Protein AF-A0A9D6VY53-F1 (afdb_monomer_lite)

Radius of gyration: 37.81 Å; chains: 1; bounding box: 101×115×80 Å

Structure (mmCIF, N/CA/C/O backbone):
data_AF-A0A9D6VY53-F1
#
_entry.id   AF-A0A9D6VY53-F1
#
loop_
_atom_site.group_PDB
_atom_site.id
_atom_site.type_symbol
_atom_site.label_atom_id
_atom_site.label_alt_id
_atom_site.label_comp_id
_atom_site.label_asym_id
_atom_site.label_entity_id
_atom_site.label_seq_id
_atom_site.pdbx_PDB_ins_code
_atom_site.Cartn_x
_atom_site.Cartn_y
_atom_site.Cartn_z
_atom_site.occupancy
_atom_site.B_iso_or_equiv
_atom_site.auth_seq_id
_atom_site.auth_comp_id
_atom_site.auth_asym_id
_atom_site.auth_atom_id
_atom_site.pdbx_PDB_model_num
ATOM 1 N N . MET A 1 1 ? 48.967 23.534 20.671 1.00 31.84 1 MET A N 1
ATOM 2 C CA . MET A 1 1 ? 48.797 24.707 19.784 1.00 31.84 1 MET A CA 1
ATOM 3 C C . MET A 1 1 ? 48.271 24.217 18.439 1.00 31.84 1 MET A C 1
ATOM 5 O O . MET A 1 1 ? 48.930 23.368 17.872 1.00 31.84 1 MET A O 1
ATOM 9 N N . ARG A 1 2 ? 47.091 24.723 18.026 1.00 30.22 2 ARG A N 1
ATOM 10 C CA . ARG A 1 2 ? 46.492 24.854 16.665 1.00 30.22 2 ARG A CA 1
ATOM 11 C C . ARG A 1 2 ? 46.640 23.682 15.663 1.00 30.22 2 ARG A C 1
ATOM 13 O O . ARG A 1 2 ? 47.744 23.399 15.235 1.00 30.22 2 ARG A O 1
ATOM 20 N N . HIS A 1 3 ? 45.519 23.001 15.354 1.00 30.06 3 HIS A N 1
ATOM 21 C CA . HIS A 1 3 ? 44.768 22.992 14.059 1.00 30.06 3 HIS A CA 1
ATOM 22 C C . HIS A 1 3 ? 45.473 22.255 12.902 1.00 30.06 3 HIS A C 1
ATOM 24 O O . HIS A 1 3 ? 46.664 22.429 12.722 1.00 30.06 3 HIS A O 1
ATOM 30 N N . ALA A 1 4 ? 44.836 21.524 11.986 1.00 34.16 4 ALA A N 1
ATOM 31 C CA . ALA A 1 4 ? 43.479 21.018 11.751 1.00 34.16 4 ALA A CA 1
ATOM 32 C C . ALA A 1 4 ? 43.557 20.222 10.423 1.00 34.16 4 ALA A C 1
ATOM 34 O O . ALA A 1 4 ? 44.365 20.597 9.572 1.00 34.16 4 ALA A O 1
ATOM 35 N N . ARG A 1 5 ? 42.700 19.215 10.198 1.00 34.84 5 ARG A N 1
ATOM 36 C CA . ARG A 1 5 ? 41.872 19.091 8.978 1.00 34.84 5 ARG A CA 1
ATOM 37 C C . ARG A 1 5 ? 40.894 17.918 9.071 1.00 34.84 5 ARG A C 1
ATOM 39 O O . ARG A 1 5 ? 41.157 16.900 9.695 1.00 34.84 5 ARG A O 1
ATOM 46 N N . THR A 1 6 ? 39.743 18.192 8.484 1.00 30.70 6 THR A N 1
ATOM 47 C CA . THR A 1 6 ? 38.406 17.623 8.615 1.00 30.70 6 THR A CA 1
ATOM 48 C C . THR A 1 6 ? 38.078 16.665 7.469 1.00 30.70 6 THR A C 1
ATOM 50 O O . THR A 1 6 ? 38.551 16.855 6.352 1.00 30.70 6 THR A O 1
ATOM 53 N N . VAL A 1 7 ? 37.185 15.712 7.743 1.00 24.62 7 VAL A N 1
ATOM 54 C CA . VAL A 1 7 ? 36.366 14.952 6.778 1.00 24.62 7 VAL A CA 1
ATOM 55 C C . VAL A 1 7 ? 34.900 15.192 7.184 1.00 24.62 7 VAL A C 1
ATOM 57 O O . VAL A 1 7 ? 34.645 15.168 8.390 1.00 24.62 7 VAL A O 1
ATOM 60 N N . PRO A 1 8 ? 33.938 15.462 6.277 1.00 34.94 8 PRO A N 1
ATOM 61 C CA . PRO A 1 8 ? 32.541 15.620 6.666 1.00 34.94 8 PRO A CA 1
ATOM 62 C C . PRO A 1 8 ? 31.772 14.295 6.550 1.00 34.94 8 PRO A C 1
ATOM 64 O O . PRO A 1 8 ? 31.863 13.597 5.544 1.00 34.94 8 PRO A O 1
ATOM 67 N N . PHE A 1 9 ? 30.983 13.995 7.581 1.00 26.25 9 PHE A N 1
ATOM 68 C CA . PHE A 1 9 ? 29.909 13.001 7.584 1.00 26.25 9 PHE A CA 1
ATOM 69 C C . PHE A 1 9 ? 28.631 13.668 8.112 1.00 26.25 9 PHE A C 1
ATOM 71 O O . PHE A 1 9 ? 28.705 14.590 8.929 1.00 26.25 9 PHE A O 1
ATOM 78 N N . LEU A 1 10 ? 27.489 13.214 7.590 1.00 25.70 10 LEU A N 1
ATOM 79 C CA . LEU A 1 10 ? 26.128 13.687 7.851 1.00 25.70 10 LEU A CA 1
ATOM 80 C C . LEU A 1 10 ? 25.800 13.829 9.348 1.00 25.70 10 LEU A C 1
ATOM 82 O O . LEU A 1 10 ? 26.121 12.946 10.140 1.00 25.70 10 LEU A O 1
ATOM 86 N N . ALA A 1 11 ? 25.063 14.886 9.704 1.00 25.50 11 ALA A N 1
ATOM 87 C CA . ALA A 1 11 ? 24.449 15.045 11.019 1.00 25.50 11 ALA A CA 1
ATOM 88 C C . ALA A 1 11 ? 22.922 15.173 10.896 1.00 25.50 11 ALA A C 1
ATOM 90 O O . ALA A 1 11 ? 22.403 16.160 10.377 1.00 25.50 11 ALA A O 1
ATOM 91 N N . VAL A 1 12 ? 22.243 14.147 11.411 1.00 24.80 12 VAL A N 1
ATOM 92 C CA . VAL A 1 12 ? 20.852 14.135 11.878 1.00 24.80 12 VAL A CA 1
ATOM 93 C C . VAL A 1 12 ? 20.783 14.965 13.168 1.00 24.80 12 VAL A C 1
ATOM 95 O O . VAL A 1 12 ? 21.659 14.833 14.024 1.00 24.80 12 VAL A O 1
ATOM 98 N N . LEU A 1 13 ? 19.778 15.834 13.311 1.00 23.58 13 LEU A N 1
ATOM 99 C CA . LEU A 1 13 ? 19.610 16.696 14.486 1.00 23.58 13 LEU A CA 1
ATOM 100 C C . LEU A 1 13 ? 18.560 16.110 15.441 1.00 23.58 13 LEU A C 1
ATOM 102 O O . LEU A 1 13 ? 17.427 15.866 15.038 1.00 23.58 13 LEU A O 1
ATOM 106 N N . ALA A 1 14 ? 18.940 15.937 16.709 1.00 21.58 14 ALA A N 1
ATOM 107 C CA . ALA A 1 14 ? 18.080 15.510 17.808 1.00 21.58 14 ALA A CA 1
ATOM 108 C C . ALA A 1 14 ? 17.931 16.617 18.873 1.00 21.58 14 ALA A C 1
ATOM 110 O O . ALA A 1 14 ? 18.908 17.276 19.218 1.00 21.58 14 ALA A O 1
ATOM 111 N N . LEU A 1 15 ? 16.695 16.728 19.382 1.00 24.61 15 LEU A N 1
ATOM 112 C CA . LEU A 1 15 ? 16.197 17.212 20.685 1.00 24.61 15 LEU A CA 1
ATOM 113 C C . LEU A 1 15 ? 16.687 18.535 21.317 1.00 24.61 15 LEU A C 1
ATOM 115 O O . LEU A 1 15 ? 17.863 18.716 21.612 1.00 24.61 15 LEU A O 1
ATOM 119 N N . ALA A 1 16 ? 15.710 19.310 21.815 1.00 23.95 16 ALA A N 1
ATOM 120 C CA . ALA A 1 16 ? 15.709 19.764 23.213 1.00 23.95 16 ALA A CA 1
ATOM 121 C C . ALA A 1 16 ? 14.286 20.085 23.722 1.00 23.95 16 ALA A C 1
ATOM 123 O O . ALA A 1 16 ? 13.590 20.947 23.191 1.00 23.95 16 ALA A O 1
ATOM 124 N N . VAL A 1 17 ? 13.902 19.384 24.790 1.00 24.03 17 VAL A N 1
ATOM 125 C CA . VAL A 1 17 ? 12.748 19.607 25.675 1.00 24.03 17 VAL A CA 1
ATOM 126 C C . VAL A 1 17 ? 13.092 20.694 26.699 1.00 24.03 17 VAL A C 1
ATOM 128 O O . VAL A 1 17 ? 14.207 20.682 27.216 1.00 24.03 17 VAL A O 1
ATOM 131 N N . LEU A 1 18 ? 12.135 21.557 27.069 1.00 24.22 18 LEU A N 1
ATOM 132 C CA . LEU A 1 18 ? 12.080 22.209 28.389 1.00 24.22 18 LEU A CA 1
ATOM 133 C C . LEU A 1 18 ? 10.647 22.672 28.723 1.00 24.22 18 LEU A C 1
ATOM 135 O O . LEU A 1 18 ? 9.932 23.200 27.877 1.00 24.22 18 LEU A O 1
ATOM 139 N N . ALA A 1 19 ? 10.254 22.420 29.972 1.00 24.56 19 ALA A N 1
ATOM 140 C CA . ALA A 1 19 ? 8.915 22.532 30.550 1.00 24.56 19 ALA A CA 1
ATOM 141 C C . ALA A 1 19 ? 8.627 23.886 31.238 1.00 24.56 19 ALA A C 1
ATOM 143 O O . ALA A 1 19 ? 9.570 24.527 31.697 1.00 24.56 19 ALA A O 1
ATOM 144 N N . ALA A 1 20 ? 7.334 24.242 31.370 1.00 24.81 20 ALA A N 1
ATOM 145 C CA . ALA A 1 20 ? 6.654 24.984 32.470 1.00 24.81 20 ALA A CA 1
ATOM 146 C C . ALA A 1 20 ? 5.332 25.597 31.930 1.00 24.81 20 ALA A C 1
ATOM 148 O O . ALA A 1 20 ? 5.372 26.369 30.982 1.00 24.81 20 ALA A O 1
ATOM 149 N N . SER A 1 21 ? 4.139 25.102 32.287 1.00 24.38 21 SER A N 1
ATOM 150 C CA . SER A 1 21 ? 3.301 25.349 33.488 1.00 24.38 21 SER A CA 1
ATOM 151 C C . SER A 1 21 ? 2.415 26.613 33.421 1.00 24.38 21 SER A C 1
ATOM 153 O O . SER A 1 21 ? 2.969 27.706 33.385 1.00 24.38 21 SER A O 1
ATOM 155 N N . CYS A 1 22 ? 1.091 26.404 33.558 1.00 23.19 22 CYS A N 1
ATOM 156 C CA . CYS A 1 22 ? 0.018 27.294 34.068 1.00 23.19 22 CYS A CA 1
ATOM 157 C C . CYS A 1 22 ? -0.167 28.677 33.372 1.00 23.19 22 CYS A C 1
ATOM 159 O O . CYS A 1 22 ? 0.787 29.344 33.020 1.00 23.19 22 CYS A O 1
ATOM 161 N N . ASP A 1 23 ? -1.348 29.258 33.161 1.00 27.38 23 ASP A N 1
ATOM 162 C CA . ASP A 1 23 ? -2.619 29.198 33.868 1.00 27.38 23 ASP A CA 1
ATOM 163 C C . ASP A 1 23 ? -3.683 29.927 33.004 1.00 27.38 23 ASP A C 1
ATOM 165 O O . ASP A 1 23 ? -3.361 30.761 32.160 1.00 27.38 23 ASP A O 1
ATOM 169 N N . SER A 1 24 ? -4.933 29.568 33.269 1.00 28.47 24 SER A N 1
ATOM 170 C CA . SER A 1 24 ? -6.241 30.177 32.990 1.00 28.47 24 SER A CA 1
ATOM 171 C C . SER A 1 24 ? -6.395 31.535 32.263 1.00 28.47 24 SER A C 1
ATOM 173 O O . SER A 1 24 ? -5.880 32.571 32.668 1.00 28.47 24 SER A O 1
ATOM 175 N N . GLY A 1 25 ? -7.402 31.569 31.373 1.00 27.36 25 GLY A N 1
ATOM 176 C CA . GLY A 1 25 ? -8.587 32.398 31.645 1.00 27.36 25 GLY A CA 1
ATOM 177 C C . GLY A 1 25 ? -9.185 33.224 30.494 1.00 27.36 25 GLY A C 1
ATOM 178 O O . GLY A 1 25 ? -8.551 34.169 30.054 1.00 27.36 25 GLY A O 1
ATOM 179 N N . ARG A 1 26 ? -10.483 32.956 30.210 1.00 32.06 26 ARG A N 1
ATOM 180 C CA . ARG A 1 26 ? -11.586 33.908 29.873 1.00 32.06 26 ARG A CA 1
ATOM 181 C C . ARG A 1 26 ? -11.427 34.782 28.598 1.00 32.06 26 ARG A C 1
ATOM 183 O O . ARG A 1 26 ? -10.350 35.242 28.289 1.00 32.06 26 ARG A O 1
ATOM 190 N N . THR A 1 27 ? -12.438 35.173 27.813 1.00 31.03 27 THR A N 1
ATOM 191 C CA . THR A 1 27 ? -13.915 35.130 27.834 1.00 31.03 27 THR A CA 1
ATOM 192 C C . THR A 1 27 ? -14.422 35.669 26.485 1.00 31.03 27 THR A C 1
ATOM 194 O O . THR A 1 27 ? -13.874 36.654 26.014 1.00 31.03 27 THR A O 1
ATOM 197 N N . LEU A 1 28 ? -15.502 35.062 25.976 1.00 31.73 28 LEU A N 1
ATOM 198 C CA . LEU A 1 28 ? -16.757 35.622 25.427 1.00 31.73 28 LEU A CA 1
ATOM 199 C C . LEU A 1 28 ? -16.810 36.854 24.490 1.00 31.73 28 LEU A C 1
ATOM 201 O O . LEU A 1 28 ? -16.206 37.890 24.740 1.00 31.73 28 LEU A O 1
ATOM 205 N N . ALA A 1 29 ? -17.831 36.741 23.622 1.00 30.30 29 ALA A N 1
ATOM 206 C CA . ALA A 1 29 ? -18.568 37.740 22.832 1.00 30.30 29 ALA A CA 1
ATOM 207 C C . ALA A 1 29 ? -17.922 38.080 21.480 1.00 30.30 29 ALA A C 1
ATOM 209 O O . ALA A 1 29 ? -16.751 38.416 21.419 1.00 30.30 29 ALA A O 1
ATOM 210 N N . GLY A 1 30 ? -18.607 37.990 20.341 1.00 30.31 30 GLY A N 1
ATOM 211 C CA . GLY A 1 30 ? -20.040 38.115 20.063 1.00 30.31 30 GLY A CA 1
ATOM 212 C C . GLY A 1 30 ? -20.190 39.192 18.983 1.00 30.31 30 GLY A C 1
ATOM 213 O O . GLY A 1 30 ? -19.464 40.182 19.036 1.00 30.31 30 GLY A O 1
ATOM 214 N N . GLY A 1 31 ? -21.093 39.016 18.020 1.00 30.52 31 GLY A N 1
ATOM 215 C CA . GLY A 1 31 ? -21.412 40.081 17.068 1.00 30.52 31 GLY A CA 1
ATOM 216 C C . GLY A 1 31 ? -21.891 39.582 15.717 1.00 30.52 31 GLY A C 1
ATOM 217 O O . GLY A 1 31 ? -21.081 39.261 14.855 1.00 30.52 31 GLY A O 1
ATOM 218 N N . ASP A 1 32 ? -23.213 39.556 15.583 1.00 37.25 32 ASP A N 1
ATOM 219 C CA . ASP A 1 32 ? -23.967 39.596 14.335 1.00 37.25 32 ASP A CA 1
ATOM 220 C C . ASP A 1 32 ? -23.469 40.710 13.394 1.00 37.25 32 ASP A C 1
ATOM 222 O O . ASP A 1 32 ? -23.102 41.783 13.867 1.00 37.25 32 ASP A O 1
ATOM 226 N N . ASP A 1 33 ? -23.527 40.490 12.078 1.00 36.06 33 ASP A N 1
ATOM 227 C CA . ASP A 1 33 ? -24.271 41.389 11.186 1.00 36.06 33 ASP A CA 1
ATOM 228 C C . ASP A 1 33 ? -24.401 40.821 9.762 1.00 36.06 33 ASP A C 1
ATOM 230 O O . ASP A 1 33 ? -23.497 40.211 9.193 1.00 36.06 33 ASP A O 1
ATOM 234 N N . ALA A 1 34 ? -25.605 41.018 9.234 1.00 35.44 34 ALA A N 1
ATOM 235 C CA . ALA A 1 34 ? -26.156 40.521 7.981 1.00 35.44 34 ALA A CA 1
ATOM 236 C C . ALA A 1 34 ? -25.661 41.317 6.738 1.00 35.44 34 ALA A C 1
ATOM 238 O O . ALA A 1 34 ? -24.987 42.340 6.883 1.00 35.44 34 ALA A O 1
ATOM 239 N N . PRO A 1 35 ? -25.990 40.872 5.505 1.00 57.47 35 PRO A N 1
ATOM 240 C CA . PRO A 1 35 ? -25.342 41.297 4.263 1.00 57.47 35 PRO A CA 1
ATOM 241 C C . PRO A 1 35 ? -26.088 42.450 3.570 1.00 57.47 35 PRO A C 1
ATOM 243 O O . PRO A 1 35 ? -27.155 42.875 4.025 1.00 57.47 35 PRO A O 1
ATOM 246 N N . PRO A 1 36 ? -25.595 42.887 2.398 1.00 58.34 36 PRO A N 1
ATOM 247 C CA . PRO A 1 36 ? -26.532 43.334 1.377 1.00 58.34 36 PRO A CA 1
ATOM 248 C C . PRO A 1 36 ? -26.294 42.756 -0.026 1.00 58.34 36 PRO A C 1
ATOM 250 O O . PRO A 1 36 ? -25.171 42.547 -0.481 1.00 58.34 36 PRO A O 1
ATOM 253 N N . ASP A 1 37 ? -27.441 42.582 -0.682 1.00 44.16 37 ASP A N 1
ATOM 254 C CA . ASP A 1 37 ? -27.714 42.403 -2.107 1.00 44.16 37 ASP A CA 1
ATOM 255 C C . ASP A 1 37 ? -27.059 43.437 -3.044 1.00 44.16 37 ASP A C 1
ATOM 257 O O . ASP A 1 37 ? -26.786 44.577 -2.662 1.00 44.16 37 ASP A O 1
ATOM 261 N N . GLY A 1 38 ? -26.986 43.068 -4.331 1.00 35.72 38 GLY A N 1
ATOM 262 C CA . GLY A 1 38 ? -26.951 43.999 -5.470 1.00 35.72 38 GLY A CA 1
ATOM 263 C C . GLY A 1 38 ? -26.293 43.382 -6.712 1.00 35.72 38 GLY A C 1
ATOM 264 O O . GLY A 1 38 ? -25.075 43.389 -6.817 1.00 35.72 38 GLY A O 1
ATOM 265 N N . THR A 1 39 ? -27.021 42.624 -7.540 1.00 37.09 39 THR A N 1
ATOM 266 C CA . THR A 1 39 ? -27.713 43.030 -8.793 1.00 37.09 39 THR A CA 1
ATOM 267 C C . THR A 1 39 ? -26.835 43.482 -9.970 1.00 37.09 39 THR A C 1
ATOM 269 O O . THR A 1 39 ? -26.121 44.474 -9.882 1.00 37.09 39 THR A O 1
ATOM 272 N N . ASP A 1 40 ? -27.089 42.804 -11.098 1.00 36.19 40 ASP A N 1
ATOM 273 C CA . ASP A 1 40 ? -27.103 43.266 -12.495 1.00 36.19 40 ASP A CA 1
ATOM 274 C C . ASP A 1 40 ? -25.797 43.681 -13.190 1.00 36.19 40 ASP A C 1
ATOM 276 O O . ASP A 1 40 ? -25.221 44.732 -12.930 1.00 36.19 40 ASP A O 1
ATOM 280 N N . SER A 1 41 ? -25.433 42.964 -14.262 1.00 43.03 41 SER A N 1
ATOM 281 C CA . SER A 1 41 ? -25.799 43.378 -15.634 1.00 43.03 41 SER A CA 1
ATOM 282 C C . SER A 1 41 ? -25.221 42.448 -16.714 1.00 43.03 41 SER A C 1
ATOM 284 O O . SER A 1 41 ? -24.075 42.013 -16.667 1.00 43.03 41 SER A O 1
ATOM 286 N N . ALA A 1 42 ? -26.069 42.152 -17.698 1.00 42.59 42 ALA A N 1
ATOM 287 C CA . ALA A 1 42 ? -25.772 41.442 -18.936 1.00 42.59 42 ALA A CA 1
ATOM 288 C C . ALA A 1 42 ? -25.245 42.391 -20.037 1.00 42.59 42 ALA A C 1
ATOM 290 O O . ALA A 1 42 ? -25.531 43.587 -20.009 1.00 42.59 42 ALA A O 1
ATOM 291 N N . GLY A 1 43 ? -24.564 41.833 -21.044 1.00 36.09 43 GLY A N 1
ATOM 292 C CA . GLY A 1 43 ? -24.241 42.480 -22.329 1.00 36.09 43 GLY A CA 1
ATOM 293 C C . GLY A 1 43 ? -23.220 41.650 -23.121 1.00 36.09 43 GLY A C 1
ATOM 294 O O . GLY A 1 43 ? -22.060 41.603 -22.737 1.00 36.09 43 GLY A O 1
ATOM 295 N N . GLU A 1 44 ? -23.666 40.760 -24.017 1.00 38.53 44 GLU A N 1
ATOM 296 C CA . GLU A 1 44 ? -23.673 40.917 -25.495 1.00 38.53 44 GLU A CA 1
ATOM 297 C C . GLU A 1 44 ? -22.264 40.922 -26.140 1.00 38.53 44 GLU A C 1
ATOM 299 O O . GLU A 1 44 ? -21.455 41.806 -25.904 1.00 38.53 44 GLU A O 1
ATOM 304 N N . ALA A 1 45 ? -21.875 39.824 -26.806 1.00 37.34 45 ALA A N 1
ATOM 305 C CA . ALA A 1 45 ? -21.953 39.590 -28.264 1.00 37.34 45 ALA A CA 1
ATOM 306 C C . ALA A 1 45 ? -20.890 40.361 -29.085 1.00 37.34 45 ALA A C 1
ATOM 308 O O . ALA A 1 45 ? -20.987 41.564 -29.285 1.00 37.34 45 ALA A O 1
ATOM 309 N N . GLY A 1 46 ? -19.881 39.664 -29.619 1.00 35.44 46 GLY A N 1
ATOM 310 C CA . GLY A 1 46 ? -19.795 39.442 -31.071 1.00 35.44 46 GLY A CA 1
ATOM 311 C C . GLY A 1 46 ? -18.378 39.688 -31.637 1.00 35.44 46 GLY A C 1
ATOM 312 O O . GLY A 1 46 ? -17.541 40.199 -30.900 1.00 35.44 46 GLY A O 1
ATOM 313 N N . PRO A 1 47 ? -18.093 39.300 -32.898 1.00 64.00 47 PRO A N 1
ATOM 314 C CA . PRO A 1 47 ? -16.925 38.470 -33.235 1.00 64.00 47 PRO A CA 1
ATOM 315 C C . PRO A 1 47 ? -15.956 39.064 -34.294 1.00 64.00 47 PRO A C 1
ATOM 317 O O . PRO A 1 47 ? -16.110 40.204 -34.720 1.00 64.00 47 PRO A O 1
ATOM 320 N N . ASP A 1 48 ? -15.013 38.210 -34.725 1.00 42.81 48 ASP A N 1
ATOM 321 C CA . ASP A 1 48 ? -14.217 38.211 -35.971 1.00 42.81 48 ASP A CA 1
ATOM 322 C C . ASP A 1 48 ? -12.977 39.121 -36.089 1.00 42.81 48 ASP A C 1
ATOM 324 O O . ASP A 1 48 ? -13.087 40.344 -36.119 1.00 42.81 48 ASP A O 1
ATOM 328 N N . ALA A 1 49 ? -11.804 38.491 -36.286 1.00 36.78 49 ALA A N 1
ATOM 329 C CA . ALA A 1 49 ? -10.796 38.866 -37.297 1.00 36.78 49 ALA A CA 1
ATOM 330 C C . ALA A 1 49 ? -9.574 37.908 -37.292 1.00 36.78 49 ALA A C 1
ATOM 332 O O . ALA A 1 49 ? -8.651 38.061 -36.496 1.00 36.78 49 ALA A O 1
ATOM 333 N N . GLU A 1 50 ? -9.542 36.962 -38.231 1.00 45.88 50 GLU A N 1
ATOM 334 C CA . GLU A 1 50 ? -8.332 36.651 -39.025 1.00 45.88 50 GLU A CA 1
ATOM 335 C C . GLU A 1 50 ? -8.352 37.564 -40.282 1.00 45.88 50 GLU A C 1
ATOM 337 O O . GLU A 1 50 ? -9.404 38.177 -40.511 1.00 45.88 50 GLU A O 1
ATOM 342 N N . PRO A 1 51 ? -7.318 37.672 -41.153 1.00 60.19 51 PRO A N 1
ATOM 343 C CA . PRO A 1 51 ? -6.065 36.901 -41.274 1.00 60.19 51 PRO A CA 1
ATOM 344 C C . PRO A 1 51 ? -4.807 37.785 -41.488 1.00 60.19 51 PRO A C 1
ATOM 346 O O . PRO A 1 51 ? -4.922 39.000 -41.592 1.00 60.19 51 PRO A O 1
ATOM 349 N N . ASP A 1 52 ? -3.611 37.192 -41.613 1.00 45.81 52 ASP A N 1
ATOM 350 C CA . ASP A 1 52 ? -2.698 37.533 -42.723 1.00 45.81 52 ASP A CA 1
ATOM 351 C C . ASP A 1 52 ? -1.465 36.620 -42.820 1.00 45.81 52 ASP A C 1
ATOM 353 O O . ASP A 1 52 ? -0.952 36.081 -41.840 1.00 45.81 52 ASP A O 1
ATOM 357 N N . ALA A 1 53 ? -1.022 36.444 -44.064 1.00 40.06 53 ALA A N 1
ATOM 358 C CA . ALA A 1 53 ? -0.067 35.456 -44.535 1.00 40.06 53 ALA A CA 1
ATOM 359 C C . ALA A 1 53 ? 1.322 36.041 -44.875 1.00 40.06 53 ALA A C 1
ATOM 361 O O . ALA A 1 53 ? 1.415 37.061 -45.553 1.00 40.06 53 ALA A O 1
ATOM 362 N N . GLY A 1 54 ? 2.370 35.275 -44.530 1.00 37.16 54 GLY A N 1
ATOM 363 C CA . GLY A 1 54 ? 3.667 35.133 -45.234 1.00 37.16 54 GLY A CA 1
ATOM 364 C C . GLY A 1 54 ? 4.720 36.256 -45.106 1.00 37.16 54 GLY A C 1
ATOM 365 O O . GLY A 1 54 ? 4.428 37.308 -44.541 1.00 37.16 54 GLY A O 1
ATOM 366 N N . PRO A 1 55 ? 5.930 36.106 -45.703 1.00 56.53 55 PRO A N 1
ATOM 367 C CA . PRO A 1 55 ? 6.589 34.893 -46.223 1.00 56.53 55 PRO A CA 1
ATOM 368 C C . PRO A 1 55 ? 8.085 34.721 -45.808 1.00 56.53 55 PRO A C 1
ATOM 370 O O . PRO A 1 55 ? 8.707 35.619 -45.248 1.00 56.53 55 PRO A O 1
ATOM 373 N N . ASP A 1 56 ? 8.622 33.538 -46.130 1.00 46.56 56 ASP A N 1
ATOM 374 C CA . ASP A 1 56 ? 10.003 33.116 -46.453 1.00 46.56 56 ASP A CA 1
ATOM 375 C C . ASP A 1 56 ? 11.216 34.044 -46.205 1.00 46.56 56 ASP A C 1
ATOM 377 O O . ASP A 1 56 ? 11.331 35.129 -46.780 1.00 46.56 56 ASP A O 1
ATOM 381 N N . ALA A 1 57 ? 12.236 33.493 -45.530 1.00 40.34 57 ALA A N 1
ATOM 382 C CA . ALA A 1 57 ? 13.646 33.797 -45.798 1.00 40.34 57 ALA A CA 1
ATOM 383 C C . ALA A 1 57 ? 14.561 32.617 -45.404 1.00 40.34 57 ALA A C 1
ATOM 385 O O . ALA A 1 57 ? 14.700 32.283 -44.229 1.00 40.34 57 ALA A O 1
ATOM 386 N N . ASP A 1 58 ? 15.191 32.022 -46.417 1.00 43.78 58 ASP A N 1
ATOM 387 C CA . ASP A 1 58 ? 16.291 31.052 -46.334 1.00 43.78 58 ASP A CA 1
ATOM 388 C C . ASP A 1 58 ? 17.647 31.717 -45.963 1.00 43.78 58 ASP A C 1
ATOM 390 O O . ASP A 1 58 ? 17.771 32.947 -46.013 1.00 43.78 58 ASP A O 1
ATOM 394 N N . PRO A 1 59 ? 18.678 30.925 -45.586 1.00 64.69 59 PRO A N 1
ATOM 395 C CA . PRO A 1 59 ? 19.797 31.342 -44.734 1.00 64.69 59 PRO A CA 1
ATOM 396 C C . PRO A 1 59 ? 21.043 31.799 -45.513 1.00 64.69 59 PRO A C 1
ATOM 398 O O . PRO A 1 59 ? 21.134 31.638 -46.733 1.00 64.69 59 PRO A O 1
ATOM 401 N N . PRO A 1 60 ? 22.064 32.313 -44.801 1.00 55.50 60 PRO A N 1
ATOM 402 C CA . PRO A 1 60 ? 23.406 31.783 -45.066 1.00 55.50 60 PRO A CA 1
ATOM 403 C C . PRO A 1 60 ? 24.324 31.724 -43.832 1.00 55.50 60 PRO A C 1
ATOM 405 O O . PRO A 1 60 ? 24.213 32.541 -42.918 1.00 55.50 60 PRO A O 1
ATOM 408 N N . GLY A 1 61 ? 25.336 30.851 -43.886 1.00 40.19 61 GLY A N 1
ATOM 409 C CA . GLY A 1 61 ? 26.618 31.148 -43.242 1.00 40.19 61 GLY A CA 1
ATOM 410 C C . GLY A 1 61 ? 27.416 29.955 -42.730 1.00 40.19 61 GLY A C 1
ATOM 411 O O . GLY A 1 61 ? 27.402 29.686 -41.535 1.00 40.19 61 GLY A O 1
ATOM 412 N N . ASP A 1 62 ? 28.182 29.327 -43.621 1.00 51.88 62 ASP A N 1
ATOM 413 C CA . ASP A 1 62 ? 29.375 28.556 -43.266 1.00 51.88 62 ASP A CA 1
ATOM 414 C C . ASP A 1 62 ? 30.431 29.455 -42.596 1.00 51.88 62 ASP A C 1
ATOM 416 O O . ASP A 1 62 ? 30.687 30.571 -43.059 1.00 51.88 62 ASP A O 1
ATOM 420 N N . ALA A 1 63 ? 31.114 28.938 -41.573 1.00 43.91 63 ALA A N 1
ATOM 421 C CA . ALA A 1 63 ? 32.464 29.369 -41.214 1.00 43.91 63 ALA A CA 1
ATOM 422 C C . ALA A 1 63 ? 33.231 28.221 -40.545 1.00 43.91 63 ALA A C 1
ATOM 424 O O . ALA A 1 63 ? 32.880 27.741 -39.469 1.00 43.91 63 ALA A O 1
ATOM 425 N N . GLU A 1 64 ? 34.287 27.800 -41.232 1.00 49.12 64 GLU A N 1
ATOM 426 C CA . GLU A 1 64 ? 35.281 26.827 -40.807 1.00 49.12 64 GLU A CA 1
ATOM 427 C C . GLU A 1 64 ? 36.271 27.370 -39.753 1.00 49.12 64 GLU A C 1
ATOM 429 O O . GLU A 1 64 ? 36.447 28.576 -39.577 1.00 49.12 64 GLU A O 1
ATOM 434 N N . THR A 1 65 ? 37.050 26.419 -39.223 1.00 40.94 65 THR A N 1
ATOM 435 C CA . THR A 1 65 ? 38.428 26.496 -38.691 1.00 40.94 65 THR A CA 1
ATOM 436 C C . THR A 1 65 ? 38.639 26.714 -37.190 1.00 40.94 65 THR A C 1
ATOM 438 O O . THR A 1 65 ? 38.285 27.734 -36.607 1.00 40.94 65 THR A O 1
ATOM 441 N N . GLY A 1 66 ? 39.326 25.735 -36.590 1.00 40.94 66 GLY A N 1
ATOM 442 C CA . GLY A 1 66 ? 39.849 25.773 -35.227 1.00 40.94 66 GLY A CA 1
ATOM 443 C C . GLY A 1 66 ? 40.511 24.457 -34.806 1.00 40.94 66 GLY A C 1
ATOM 444 O O . GLY A 1 66 ? 40.061 23.828 -33.856 1.00 40.94 66 GLY A O 1
ATOM 445 N N . GLU A 1 67 ? 41.547 24.022 -35.532 1.00 42.59 67 GLU A N 1
ATOM 446 C CA . GLU A 1 67 ? 42.507 23.003 -35.075 1.00 42.59 67 GLU A CA 1
ATOM 447 C C . GLU A 1 67 ? 43.335 23.514 -33.880 1.00 42.59 67 GLU A C 1
ATOM 449 O O . GLU A 1 67 ? 43.798 24.650 -33.917 1.00 42.59 67 GLU A O 1
ATOM 454 N N . THR A 1 68 ? 43.559 22.644 -32.884 1.00 46.38 68 THR A N 1
ATOM 455 C CA . THR A 1 68 ? 44.832 22.327 -32.174 1.00 46.38 68 THR A CA 1
ATOM 456 C C . THR A 1 68 ? 44.486 21.291 -31.088 1.00 46.38 68 THR A C 1
ATOM 458 O O . THR A 1 68 ? 43.589 21.549 -30.294 1.00 46.38 68 THR A O 1
ATOM 461 N N . ALA A 1 69 ? 44.956 20.036 -31.175 1.00 38.91 69 ALA A N 1
ATOM 462 C CA . ALA A 1 69 ? 46.186 19.515 -30.538 1.00 38.91 69 ALA A CA 1
ATOM 463 C C . ALA A 1 69 ? 46.118 19.622 -28.988 1.00 38.91 69 ALA A C 1
ATOM 465 O O . ALA A 1 69 ? 45.846 20.695 -28.475 1.00 38.91 69 ALA A O 1
ATOM 466 N N . GLU A 1 70 ? 46.298 18.591 -28.158 1.00 47.28 70 GLU A N 1
ATOM 467 C CA . GLU A 1 70 ? 47.223 17.458 -28.219 1.00 47.28 70 GLU A CA 1
ATOM 468 C C . GLU A 1 70 ? 46.676 16.223 -27.479 1.00 47.28 70 GLU A C 1
ATOM 470 O O . GLU A 1 70 ? 45.839 16.309 -26.581 1.00 47.28 70 GLU A O 1
ATOM 475 N N . ALA A 1 71 ? 47.194 15.070 -27.893 1.00 39.56 71 ALA A N 1
ATOM 476 C CA . ALA A 1 71 ? 47.044 13.775 -27.261 1.00 39.56 71 ALA A CA 1
ATOM 477 C C . ALA A 1 71 ? 48.114 13.588 -26.179 1.00 39.56 71 ALA A C 1
ATOM 479 O O . ALA A 1 71 ? 49.273 13.882 -26.445 1.00 39.56 71 ALA A O 1
ATOM 480 N N . GLU A 1 72 ? 47.768 12.959 -25.056 1.00 45.12 72 GLU A N 1
ATOM 481 C CA . GLU A 1 72 ? 48.720 12.109 -24.339 1.00 45.12 72 GLU A CA 1
ATOM 482 C C . GLU A 1 72 ? 48.054 10.781 -23.979 1.00 45.12 72 GLU A C 1
ATOM 484 O O . GLU A 1 72 ? 46.982 10.698 -23.383 1.00 45.12 72 GLU A O 1
ATOM 489 N N . THR A 1 73 ? 48.709 9.738 -24.470 1.00 38.59 73 THR A N 1
ATOM 490 C CA . THR A 1 73 ? 48.436 8.322 -24.283 1.00 38.59 73 THR A CA 1
ATOM 491 C C . THR A 1 73 ? 49.498 7.838 -23.314 1.00 38.59 73 THR A C 1
ATOM 493 O O . THR A 1 73 ? 50.672 7.963 -23.641 1.00 38.59 73 THR A O 1
ATOM 496 N N . GLU A 1 74 ? 49.133 7.234 -22.187 1.00 44.72 74 GLU A N 1
ATOM 497 C CA . GLU A 1 74 ? 50.046 6.324 -21.497 1.00 44.72 74 GLU A CA 1
ATOM 498 C C . GLU A 1 74 ? 49.293 5.067 -21.079 1.00 44.72 74 GLU A C 1
ATOM 500 O O . GLU A 1 74 ? 48.320 5.092 -20.325 1.00 44.72 74 GLU A O 1
ATOM 505 N N . ALA A 1 75 ? 49.763 3.957 -21.634 1.00 40.09 75 ALA A N 1
ATOM 506 C CA . ALA A 1 75 ? 49.397 2.612 -21.267 1.00 40.09 75 ALA A CA 1
ATOM 507 C C . ALA A 1 75 ? 50.648 1.893 -20.745 1.00 40.09 75 ALA A C 1
ATOM 509 O O . ALA A 1 75 ? 51.755 2.116 -21.231 1.00 40.09 75 ALA A O 1
ATOM 510 N N . THR A 1 76 ? 50.385 0.941 -19.849 1.00 44.72 76 THR A N 1
ATOM 511 C CA . THR A 1 76 ? 51.192 -0.230 -19.461 1.00 44.72 76 THR A CA 1
ATOM 512 C C . THR A 1 76 ? 52.402 -0.035 -18.542 1.00 44.72 76 THR A C 1
ATOM 514 O O . THR A 1 76 ? 53.388 0.593 -18.904 1.00 44.72 76 THR A O 1
ATOM 517 N N . ALA A 1 77 ? 52.363 -0.726 -17.396 1.00 36.03 77 ALA A N 1
ATOM 518 C CA . ALA A 1 77 ? 53.354 -1.751 -17.055 1.00 36.03 77 ALA A CA 1
ATOM 519 C C . ALA A 1 77 ? 52.846 -2.635 -15.900 1.00 36.03 77 ALA A C 1
ATOM 521 O O . ALA A 1 77 ? 52.432 -2.146 -14.850 1.00 36.03 77 ALA A O 1
ATOM 522 N N . GLU A 1 78 ? 52.882 -3.942 -16.141 1.00 44.38 78 GLU A N 1
ATOM 523 C CA . GLU A 1 78 ? 52.712 -5.040 -15.189 1.00 44.38 78 GLU A CA 1
ATOM 524 C C . GLU A 1 78 ? 53.868 -5.079 -14.174 1.00 44.38 78 GLU A C 1
ATOM 526 O O . GLU A 1 78 ? 54.998 -4.716 -14.503 1.00 44.38 78 GLU A O 1
ATOM 531 N N . ALA A 1 79 ? 53.610 -5.601 -12.972 1.00 35.75 79 ALA A N 1
ATOM 532 C CA . ALA A 1 79 ? 54.626 -6.301 -12.187 1.00 35.75 79 ALA A CA 1
ATOM 533 C C . ALA A 1 79 ? 53.960 -7.267 -11.197 1.00 35.75 79 ALA A C 1
ATOM 535 O O . ALA A 1 79 ? 53.273 -6.863 -10.259 1.00 35.75 79 ALA A O 1
ATOM 536 N N . GLU A 1 80 ? 54.187 -8.548 -11.459 1.00 42.03 80 GLU A N 1
ATOM 537 C CA . GLU A 1 80 ? 53.944 -9.702 -10.603 1.00 42.03 80 GLU A CA 1
ATOM 538 C C . GLU A 1 80 ? 54.717 -9.594 -9.278 1.00 42.03 80 GLU A C 1
ATOM 540 O O . GLU A 1 80 ? 55.844 -9.095 -9.235 1.00 42.03 80 GLU A O 1
ATOM 545 N N . ALA A 1 81 ? 54.144 -10.138 -8.204 1.00 36.94 81 ALA A N 1
ATOM 546 C CA . ALA A 1 81 ? 54.910 -10.624 -7.061 1.00 36.94 81 ALA A CA 1
ATOM 547 C C . ALA A 1 81 ? 54.142 -11.771 -6.395 1.00 36.94 81 ALA A C 1
ATOM 549 O O . ALA A 1 81 ? 53.222 -11.562 -5.603 1.00 36.94 81 ALA A O 1
ATOM 550 N N . GLU A 1 82 ? 54.537 -12.988 -6.758 1.00 42.03 82 GLU A N 1
ATOM 551 C CA . GLU A 1 82 ? 54.288 -14.208 -6.001 1.00 42.03 82 GLU A CA 1
ATOM 552 C C . GLU A 1 82 ? 54.994 -14.138 -4.637 1.00 42.03 82 GLU A C 1
ATOM 554 O O . GLU A 1 82 ? 56.130 -13.670 -4.531 1.00 42.03 82 GLU A O 1
ATOM 559 N N . ALA A 1 83 ? 54.339 -14.652 -3.597 1.00 34.66 83 ALA A N 1
ATOM 560 C CA . ALA A 1 83 ? 54.994 -15.071 -2.364 1.00 34.66 83 ALA A CA 1
ATOM 561 C C . ALA A 1 83 ? 54.300 -16.337 -1.843 1.00 34.66 83 ALA A C 1
ATOM 563 O O . ALA A 1 83 ? 53.244 -16.279 -1.213 1.00 34.66 83 ALA A O 1
ATOM 564 N N . GLU A 1 84 ? 54.904 -17.479 -2.168 1.00 40.84 84 GLU A N 1
ATOM 565 C CA . GLU A 1 84 ? 54.719 -18.759 -1.485 1.00 40.84 84 GLU A CA 1
ATOM 566 C C . GLU A 1 84 ? 55.440 -18.786 -0.117 1.00 40.84 84 GLU A C 1
ATOM 568 O O . GLU A 1 84 ? 56.314 -17.959 0.155 1.00 40.84 84 GLU A O 1
ATOM 573 N N . ALA A 1 85 ? 55.122 -19.837 0.654 1.00 32.66 85 ALA A N 1
ATOM 574 C CA . ALA A 1 85 ? 55.674 -20.301 1.939 1.00 32.66 85 ALA A CA 1
ATOM 575 C C . ALA A 1 85 ? 55.024 -19.674 3.195 1.00 32.66 85 ALA A C 1
ATOM 577 O O . ALA A 1 85 ? 54.869 -18.466 3.299 1.00 32.66 85 ALA A O 1
ATOM 578 N N . ASP A 1 86 ? 54.592 -20.419 4.215 1.00 35.62 86 ASP A N 1
ATOM 579 C CA . ASP A 1 86 ? 55.036 -21.736 4.673 1.00 35.62 86 ASP A CA 1
ATOM 580 C C . ASP A 1 86 ? 53.904 -22.420 5.465 1.00 35.62 86 ASP A C 1
ATOM 582 O O . ASP A 1 86 ? 53.324 -21.827 6.378 1.00 35.62 86 ASP A O 1
ATOM 586 N N . ALA A 1 87 ? 53.607 -23.680 5.140 1.00 36.38 87 ALA A N 1
ATOM 587 C CA . ALA A 1 87 ? 52.771 -24.560 5.949 1.00 36.38 87 ALA A CA 1
ATOM 588 C C . ALA A 1 87 ? 53.683 -25.566 6.656 1.00 36.38 87 ALA A C 1
ATOM 590 O O . ALA A 1 87 ? 54.108 -26.558 6.065 1.00 36.38 87 ALA A O 1
ATOM 591 N N . THR A 1 88 ? 53.980 -25.324 7.933 1.00 43.69 88 THR A N 1
ATOM 592 C CA . THR A 1 88 ? 54.625 -26.321 8.790 1.00 43.69 88 THR A CA 1
ATOM 593 C C . THR A 1 88 ? 53.573 -27.073 9.592 1.00 43.69 88 THR A C 1
ATOM 595 O O . THR A 1 88 ? 52.947 -26.533 10.500 1.00 43.69 88 THR A O 1
ATOM 598 N N . THR A 1 89 ? 53.405 -28.331 9.198 1.00 39.31 89 THR A N 1
ATOM 599 C CA . THR A 1 89 ? 53.125 -29.514 10.018 1.00 39.31 89 THR A CA 1
ATOM 600 C C . THR A 1 89 ? 53.096 -29.307 11.535 1.00 39.31 89 THR A C 1
ATOM 602 O O . THR A 1 89 ? 54.137 -29.046 12.134 1.00 39.31 89 THR A O 1
ATOM 605 N N . ASP A 1 90 ? 51.956 -29.627 12.150 1.00 38.38 90 ASP A N 1
ATOM 606 C CA . ASP A 1 90 ? 51.941 -30.252 13.471 1.00 38.38 90 ASP A CA 1
ATOM 607 C C . ASP A 1 90 ? 50.983 -31.451 13.463 1.00 38.38 90 ASP A C 1
ATOM 609 O O . ASP A 1 90 ? 49.758 -31.344 13.444 1.00 38.38 90 ASP A O 1
ATOM 613 N N . THR A 1 91 ? 51.593 -32.631 13.412 1.00 37.91 91 THR A N 1
ATOM 614 C CA . THR A 1 91 ? 50.989 -33.927 13.706 1.00 37.91 91 THR A CA 1
ATOM 615 C C . THR A 1 91 ? 50.841 -34.072 15.217 1.00 37.91 91 THR A C 1
ATOM 617 O O . THR A 1 91 ? 51.850 -34.148 15.918 1.00 37.91 91 THR A O 1
ATOM 620 N N . GLY A 1 92 ? 49.615 -34.198 15.727 1.00 31.22 92 GLY A N 1
ATOM 621 C CA . GLY A 1 92 ? 49.415 -34.499 17.143 1.00 31.22 92 GLY A CA 1
ATOM 622 C C . GLY A 1 92 ? 47.978 -34.828 17.538 1.00 31.22 92 GLY A C 1
ATOM 623 O O . GLY A 1 92 ? 47.188 -33.930 17.784 1.00 31.22 92 GLY A O 1
ATOM 624 N N . GLY A 1 93 ? 47.693 -36.123 17.712 1.00 30.52 93 GLY A N 1
ATOM 625 C CA . GLY A 1 93 ? 46.773 -36.602 18.751 1.00 30.52 93 GLY A CA 1
ATOM 626 C C . GLY A 1 93 ? 45.306 -36.817 18.371 1.00 30.52 93 GLY A C 1
ATOM 627 O O . GLY A 1 93 ? 44.447 -36.032 18.752 1.00 30.52 93 GLY A O 1
ATOM 628 N N . CYS A 1 94 ? 44.988 -37.964 17.765 1.00 30.17 94 CYS A N 1
ATOM 629 C CA . CYS A 1 94 ? 43.650 -38.550 17.881 1.00 30.17 94 CYS A CA 1
ATOM 630 C C . CYS A 1 94 ? 43.554 -39.313 19.209 1.00 30.17 94 CYS A C 1
ATOM 632 O O . CYS A 1 94 ? 44.150 -40.379 19.368 1.00 30.17 94 CYS A O 1
ATOM 634 N N . GLY A 1 95 ? 42.805 -38.764 20.159 1.00 32.28 95 GLY A N 1
ATOM 635 C CA . GLY A 1 95 ? 42.434 -39.436 21.398 1.00 32.28 95 GLY A CA 1
ATOM 636 C C . GLY A 1 95 ? 41.295 -38.685 22.072 1.00 32.28 95 GLY A C 1
ATOM 637 O O . GLY A 1 95 ? 41.540 -37.696 22.753 1.00 32.28 95 GLY A O 1
ATOM 638 N N . GLY A 1 96 ? 40.059 -39.137 21.865 1.00 31.36 96 GLY A N 1
ATOM 639 C CA . GLY A 1 96 ? 38.890 -38.589 22.550 1.00 31.36 96 GLY A CA 1
ATOM 640 C C . GLY A 1 96 ? 37.576 -39.004 21.899 1.00 31.36 96 GLY A C 1
ATOM 641 O O . GLY A 1 96 ? 37.356 -38.744 20.723 1.00 31.36 96 GLY A O 1
ATOM 642 N N . ASP A 1 97 ? 36.743 -39.667 22.690 1.00 34.44 97 ASP A N 1
ATOM 643 C CA . ASP A 1 97 ? 35.440 -40.253 22.384 1.00 34.44 97 ASP A CA 1
ATOM 644 C C . ASP A 1 97 ? 34.456 -39.331 21.634 1.00 34.44 97 ASP A C 1
ATOM 646 O O . ASP A 1 97 ? 34.223 -38.186 22.027 1.00 34.44 97 ASP A O 1
ATOM 650 N N . CYS A 1 98 ? 33.789 -39.860 20.601 1.00 29.39 98 CYS A N 1
ATOM 651 C CA . CYS A 1 98 ? 32.614 -39.221 20.009 1.00 29.39 98 CYS A CA 1
ATOM 652 C C . CYS A 1 98 ? 31.380 -39.496 20.879 1.00 29.39 98 CYS A C 1
ATOM 654 O O . CYS A 1 98 ? 30.806 -40.586 20.850 1.00 29.39 98 CYS A O 1
ATOM 656 N N . LEU A 1 99 ? 30.958 -38.483 21.636 1.00 33.69 99 LEU A N 1
ATOM 657 C CA . LEU A 1 99 ? 29.614 -38.402 22.202 1.00 33.69 99 LEU A CA 1
ATOM 658 C C . LEU A 1 99 ? 28.579 -38.221 21.081 1.00 33.69 99 LEU A C 1
ATOM 660 O O . LEU A 1 99 ? 28.811 -37.526 20.094 1.00 33.69 99 LEU A O 1
ATOM 664 N N . ALA A 1 100 ? 27.439 -38.885 21.248 1.00 36.25 100 ALA A N 1
ATOM 665 C CA . ALA A 1 100 ? 26.340 -38.910 20.299 1.00 36.25 100 ALA A CA 1
ATOM 666 C C . ALA A 1 100 ? 25.690 -37.529 20.104 1.00 36.25 100 ALA A C 1
ATOM 668 O O . ALA A 1 100 ? 25.393 -36.835 21.073 1.00 36.25 100 ALA A O 1
ATOM 669 N N . GLY A 1 101 ? 25.376 -37.212 18.844 1.00 42.91 101 GLY A N 1
ATOM 670 C CA . GLY A 1 101 ? 24.446 -36.149 18.467 1.00 42.91 101 GLY A CA 1
ATOM 671 C C . GLY A 1 101 ? 25.114 -34.834 18.081 1.00 42.91 101 GLY A C 1
ATOM 672 O O . GLY A 1 101 ? 25.306 -33.983 18.933 1.00 42.91 101 GLY A O 1
ATOM 673 N N . LEU A 1 102 ? 25.421 -34.684 16.787 1.00 31.06 102 LEU A N 1
ATOM 674 C CA . LEU A 1 102 ? 25.431 -33.438 16.002 1.00 31.06 102 LEU A CA 1
ATOM 675 C C . LEU A 1 102 ? 25.865 -33.806 14.570 1.00 31.06 102 LEU A C 1
ATOM 677 O O . LEU A 1 102 ? 27.014 -34.165 14.331 1.00 31.06 102 LEU A O 1
ATOM 681 N N . ARG A 1 103 ? 24.928 -33.781 13.614 1.00 33.47 103 ARG A N 1
ATOM 682 C CA . ARG A 1 103 ? 25.214 -33.942 12.181 1.00 33.47 103 ARG A CA 1
ATOM 683 C C . ARG A 1 103 ? 25.158 -32.575 11.514 1.00 33.47 103 ARG A C 1
ATOM 685 O O . ARG A 1 103 ? 24.074 -32.152 11.142 1.00 33.47 103 ARG A O 1
ATOM 692 N N . THR A 1 104 ? 26.307 -31.943 11.306 1.00 34.47 104 THR A N 1
ATOM 693 C CA . THR A 1 104 ? 26.512 -30.971 10.219 1.00 34.47 104 THR A CA 1
ATOM 694 C C . THR A 1 104 ? 28.008 -30.847 9.943 1.00 34.47 104 THR A C 1
ATOM 696 O O . THR A 1 104 ? 28.751 -30.479 10.848 1.00 34.47 104 THR A O 1
ATOM 699 N N . ALA A 1 105 ? 28.381 -31.110 8.683 1.00 34.28 105 ALA A N 1
ATOM 700 C CA . ALA A 1 105 ? 29.693 -30.983 8.028 1.00 34.28 105 ALA A CA 1
ATOM 701 C C . ALA A 1 105 ? 30.431 -32.312 7.763 1.00 34.28 105 ALA A C 1
ATOM 703 O O . ALA A 1 105 ? 31.240 -32.771 8.563 1.00 34.28 105 ALA A O 1
ATOM 704 N N . CYS A 1 106 ? 30.210 -32.879 6.572 1.00 28.73 106 CYS A N 1
ATOM 705 C CA . CYS A 1 106 ? 31.160 -33.790 5.934 1.00 28.73 106 CYS A CA 1
ATOM 706 C C . CYS A 1 106 ? 31.515 -33.229 4.552 1.00 28.73 106 CYS A C 1
ATOM 708 O O . CYS A 1 106 ? 30.643 -33.036 3.708 1.00 28.73 106 CYS A O 1
ATOM 710 N N . THR A 1 107 ? 32.797 -32.930 4.357 1.00 35.97 107 THR A N 1
ATOM 711 C CA . THR A 1 107 ? 33.420 -32.586 3.075 1.00 35.97 107 THR A CA 1
ATOM 712 C C . THR A 1 107 ? 33.877 -33.856 2.359 1.00 35.97 107 THR A C 1
ATOM 714 O O . THR A 1 107 ? 34.279 -34.816 3.012 1.00 35.97 107 THR A O 1
ATOM 717 N N . CYS A 1 108 ? 33.841 -33.850 1.025 1.00 32.25 108 CYS A N 1
ATOM 718 C CA . CYS A 1 108 ? 34.262 -34.958 0.168 1.00 32.25 108 CYS A CA 1
ATOM 719 C C . CYS A 1 108 ? 35.778 -35.215 0.273 1.00 32.25 108 CYS A C 1
ATOM 721 O O . CYS A 1 108 ? 36.558 -34.607 -0.460 1.00 32.25 108 CYS A O 1
ATOM 723 N N . ASP A 1 109 ? 36.189 -36.114 1.167 1.00 41.25 109 ASP A N 1
ATOM 724 C CA . ASP A 1 109 ? 37.545 -36.669 1.220 1.00 41.25 109 ASP A CA 1
ATOM 725 C C . ASP A 1 109 ? 37.536 -38.108 0.651 1.00 41.25 109 ASP A C 1
ATOM 727 O O . ASP A 1 109 ? 36.766 -38.947 1.124 1.00 41.25 109 ASP A O 1
ATOM 731 N N . PRO A 1 110 ? 38.363 -38.424 -0.365 1.00 41.06 110 PRO A N 1
ATOM 732 C CA . PRO A 1 110 ? 38.448 -39.746 -0.995 1.00 41.06 110 PRO A CA 1
ATOM 733 C C . PRO A 1 110 ? 39.120 -40.845 -0.145 1.00 41.06 110 PRO A C 1
ATOM 735 O O . PRO A 1 110 ? 39.374 -41.933 -0.660 1.00 41.06 110 PRO A O 1
ATOM 738 N N . SER A 1 111 ? 39.415 -40.604 1.135 1.00 44.31 111 SER A N 1
ATOM 739 C CA . SER A 1 111 ? 39.975 -41.606 2.056 1.00 44.31 111 SER A CA 1
ATOM 740 C C . SER A 1 111 ? 38.945 -42.307 2.966 1.00 44.31 111 SER A C 1
ATOM 742 O O . SER A 1 111 ? 39.336 -43.015 3.895 1.00 44.31 111 SER A O 1
ATOM 744 N N . ASP A 1 112 ? 37.641 -42.184 2.678 1.00 43.41 112 ASP A N 1
ATOM 745 C CA . ASP A 1 112 ? 36.564 -42.845 3.432 1.00 43.41 112 ASP A CA 1
ATOM 746 C C . ASP A 1 112 ? 36.605 -44.393 3.298 1.00 43.41 112 ASP A C 1
ATOM 748 O O . ASP A 1 112 ? 36.418 -44.936 2.201 1.00 43.41 112 ASP A O 1
ATOM 752 N N . PRO A 1 113 ? 36.812 -45.141 4.403 1.00 40.81 113 PRO A N 1
ATOM 753 C CA . PRO A 1 113 ? 36.873 -46.603 4.408 1.00 40.81 113 PRO A CA 1
ATOM 754 C C . PRO A 1 113 ? 35.516 -47.304 4.188 1.00 40.81 113 PRO A C 1
ATOM 756 O O . PRO A 1 113 ? 35.470 -48.535 4.230 1.00 40.81 113 PRO A O 1
ATOM 759 N N . CYS A 1 114 ? 34.426 -46.567 3.941 1.00 41.38 114 CYS A N 1
ATOM 760 C CA . CYS A 1 114 ? 33.083 -47.127 3.755 1.00 41.38 114 CYS A CA 1
ATOM 761 C C . CYS A 1 114 ? 32.664 -47.376 2.293 1.00 41.38 114 CYS A C 1
ATOM 763 O O . CYS A 1 114 ? 31.534 -47.795 2.072 1.00 41.38 114 CYS A O 1
ATOM 765 N N . GLY A 1 115 ? 33.553 -47.194 1.308 1.00 36.28 115 GLY A N 1
ATOM 766 C CA . GLY A 1 115 ? 33.409 -47.777 -0.035 1.00 36.28 115 GLY A CA 1
ATOM 767 C C . GLY A 1 115 ? 32.090 -47.477 -0.757 1.00 36.28 115 GLY A C 1
ATOM 768 O O . GLY A 1 115 ? 31.279 -48.377 -0.958 1.00 36.28 115 GLY A O 1
ATOM 769 N N . TRP A 1 116 ? 31.910 -46.238 -1.213 1.00 36.38 116 TRP A N 1
ATOM 770 C CA . TRP A 1 116 ? 30.859 -45.897 -2.175 1.00 36.38 116 TRP A CA 1
ATOM 771 C C . TRP A 1 11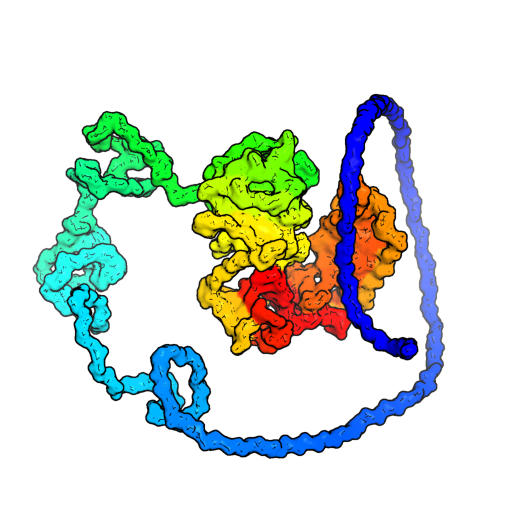6 ? 31.341 -46.162 -3.606 1.00 36.38 116 TRP A C 1
ATOM 773 O O . TRP A 1 116 ? 32.434 -45.739 -3.992 1.00 36.38 116 TRP A O 1
ATOM 783 N N . ALA A 1 117 ? 30.523 -46.851 -4.403 1.00 43.47 117 ALA A N 1
ATOM 784 C CA . ALA A 1 117 ? 30.661 -46.856 -5.855 1.00 43.47 117 ALA A CA 1
ATOM 785 C C . ALA A 1 117 ? 30.154 -45.518 -6.432 1.00 43.47 117 ALA A C 1
ATOM 787 O O . ALA A 1 117 ? 29.364 -44.802 -5.819 1.00 43.47 117 ALA A O 1
ATOM 788 N N . SER A 1 118 ? 30.665 -45.146 -7.605 1.00 41.47 118 SER A N 1
ATOM 789 C CA . SER A 1 118 ? 30.549 -43.815 -8.219 1.00 41.47 118 SER A CA 1
ATOM 790 C C . SER A 1 118 ? 29.175 -43.473 -8.829 1.00 41.47 118 SER A C 1
ATOM 792 O O . SER A 1 118 ? 29.105 -42.614 -9.705 1.00 41.47 118 SER A O 1
ATOM 794 N N . ASP A 1 119 ? 28.096 -44.143 -8.432 1.00 45.59 119 ASP A N 1
ATOM 795 C CA . ASP A 1 119 ? 26.762 -44.037 -9.043 1.00 45.59 119 ASP A CA 1
ATOM 796 C C . ASP A 1 119 ? 25.644 -43.624 -8.072 1.00 45.59 119 ASP A C 1
ATOM 798 O O . ASP A 1 119 ? 24.480 -43.570 -8.461 1.00 45.59 119 ASP A O 1
ATOM 802 N N . THR A 1 120 ? 25.984 -43.196 -6.852 1.00 36.12 120 THR A N 1
ATOM 803 C CA . THR A 1 120 ? 25.070 -42.507 -5.911 1.00 36.12 120 THR A CA 1
ATOM 804 C C . THR A 1 120 ? 23.840 -43.307 -5.446 1.00 36.12 120 THR A C 1
ATOM 806 O O . THR A 1 120 ? 22.901 -42.714 -4.917 1.00 36.12 120 THR A O 1
ATOM 809 N N . ILE A 1 121 ? 23.844 -44.641 -5.550 1.00 37.00 121 ILE A N 1
ATOM 810 C CA . ILE A 1 121 ? 22.798 -45.509 -4.981 1.00 37.00 121 ILE A CA 1
ATOM 811 C C . ILE A 1 121 ? 23.411 -46.417 -3.903 1.00 37.00 121 ILE A C 1
ATOM 813 O O . ILE A 1 121 ? 24.542 -46.876 -4.021 1.00 37.00 121 ILE A O 1
ATOM 817 N N . CYS A 1 122 ? 22.680 -46.607 -2.801 1.00 37.44 122 CYS A N 1
ATOM 818 C CA . CYS A 1 122 ? 23.079 -47.461 -1.685 1.00 37.44 122 CYS A CA 1
ATOM 819 C C . CYS A 1 122 ? 22.584 -48.895 -1.924 1.00 37.44 122 CYS A C 1
ATOM 821 O O . CYS A 1 122 ? 21.376 -49.137 -1.926 1.00 37.44 122 CYS A O 1
ATOM 823 N N . ASP A 1 123 ? 23.511 -49.838 -2.087 1.00 41.47 123 ASP A N 1
ATOM 824 C CA . ASP A 1 123 ? 23.201 -51.256 -2.275 1.00 41.47 123 ASP A CA 1
ATOM 825 C C . ASP A 1 123 ? 23.173 -51.970 -0.914 1.00 41.47 123 ASP A C 1
ATOM 827 O O . ASP A 1 123 ? 24.173 -52.073 -0.200 1.00 41.47 123 ASP A O 1
ATOM 831 N N . GLU A 1 124 ? 22.004 -52.481 -0.537 1.00 48.81 124 GLU A N 1
ATOM 832 C CA . GLU A 1 124 ? 21.760 -53.161 0.734 1.00 48.81 124 GLU A CA 1
ATOM 833 C C . GLU A 1 124 ? 22.585 -54.450 0.915 1.00 48.81 124 GLU A C 1
ATOM 835 O O . GLU A 1 124 ? 22.610 -55.315 0.036 1.00 48.81 124 GLU A O 1
ATOM 840 N N . ARG A 1 125 ? 23.140 -54.645 2.124 1.00 36.91 125 ARG A N 1
ATOM 841 C CA . ARG A 1 125 ? 23.062 -55.877 2.955 1.00 36.91 125 ARG A CA 1
ATOM 842 C C . ARG A 1 125 ? 24.224 -55.945 3.945 1.00 36.91 125 ARG A C 1
ATOM 844 O O . ARG A 1 125 ? 25.297 -56.434 3.599 1.00 36.91 125 ARG A O 1
ATOM 851 N N . ARG A 1 126 ? 23.954 -55.567 5.201 1.00 33.47 126 ARG A N 1
ATOM 852 C CA . ARG A 1 126 ? 24.446 -56.176 6.461 1.00 33.47 126 ARG A CA 1
ATOM 853 C C . ARG A 1 126 ? 24.288 -55.162 7.591 1.00 33.47 126 ARG A C 1
ATOM 855 O O . ARG A 1 126 ? 25.070 -54.231 7.662 1.00 33.47 126 ARG A O 1
ATOM 862 N N . CYS A 1 127 ? 23.304 -55.387 8.455 1.00 30.98 127 CYS A N 1
ATOM 863 C CA . CYS A 1 127 ? 23.364 -55.172 9.905 1.00 30.98 127 CYS A CA 1
ATOM 864 C C . CYS A 1 127 ? 22.006 -55.591 10.475 1.00 30.98 127 CYS A C 1
ATOM 866 O O . CYS A 1 127 ? 21.064 -54.810 10.535 1.00 30.98 127 CYS A O 1
ATOM 868 N N . ALA A 1 128 ? 21.914 -56.879 10.798 1.00 33.16 128 ALA A N 1
ATOM 869 C CA . ALA A 1 128 ? 20.882 -57.417 11.666 1.00 33.16 128 ALA A CA 1
ATOM 870 C C . ALA A 1 128 ? 21.251 -57.130 13.133 1.00 33.16 128 ALA A C 1
ATOM 872 O O . ALA A 1 128 ? 22.434 -57.013 13.455 1.00 33.16 128 ALA A O 1
ATOM 873 N N . ASP A 1 129 ? 20.217 -57.102 13.975 1.00 31.52 129 ASP A N 1
ATOM 874 C CA . ASP A 1 129 ? 20.225 -57.174 15.442 1.00 31.52 129 ASP A CA 1
ATOM 875 C C . ASP A 1 129 ? 20.499 -55.869 16.211 1.00 31.52 129 ASP A C 1
ATOM 877 O O . ASP A 1 129 ? 21.643 -55.528 16.474 1.00 31.52 129 ASP A O 1
ATOM 881 N N . VAL A 1 130 ? 19.426 -55.181 16.633 1.00 29.95 130 VAL A N 1
ATOM 882 C CA . VAL A 1 130 ? 19.052 -54.883 18.040 1.00 29.95 130 VAL A CA 1
ATOM 883 C C . VAL A 1 130 ? 17.651 -54.246 18.016 1.00 29.95 130 VAL A C 1
ATOM 885 O O . VAL A 1 130 ? 17.484 -53.174 17.454 1.00 29.95 130 VAL A O 1
ATOM 888 N N . VAL A 1 131 ? 16.651 -54.920 18.596 1.00 26.66 131 VAL A N 1
ATOM 889 C CA . VAL A 1 131 ? 15.665 -54.422 19.586 1.00 26.66 131 VAL A CA 1
ATOM 890 C C . VAL A 1 131 ? 14.571 -55.491 19.716 1.00 26.66 131 VAL A C 1
ATOM 892 O O . VAL A 1 131 ? 13.759 -55.706 18.821 1.00 26.66 131 VAL A O 1
ATOM 895 N N . THR A 1 132 ? 14.549 -56.147 20.875 1.00 32.31 132 THR A N 1
ATOM 896 C CA . THR A 1 132 ? 13.389 -56.887 21.376 1.00 32.31 132 THR A CA 1
ATOM 897 C C . THR A 1 132 ? 12.650 -55.989 22.366 1.00 32.31 132 THR A C 1
ATOM 899 O O . THR A 1 132 ? 13.295 -55.376 23.215 1.00 32.31 132 THR A O 1
ATOM 902 N N . ALA A 1 133 ? 11.314 -56.040 22.295 1.00 30.31 133 ALA A N 1
ATOM 903 C CA . ALA A 1 133 ? 10.306 -55.616 23.277 1.00 30.31 133 ALA A CA 1
ATOM 904 C C . ALA A 1 133 ? 9.631 -54.246 23.064 1.00 30.31 133 ALA A C 1
ATOM 906 O O . ALA A 1 133 ? 9.905 -53.292 23.781 1.00 30.31 133 ALA A O 1
ATOM 907 N N . TYR A 1 134 ? 8.628 -54.215 22.179 1.00 24.72 134 TYR A N 1
ATOM 908 C CA . TYR A 1 134 ? 7.232 -53.980 22.585 1.00 24.72 134 TYR A CA 1
ATOM 909 C C . TYR A 1 134 ? 6.292 -54.491 21.478 1.00 24.72 134 TYR A C 1
ATOM 911 O O . TYR A 1 134 ? 6.355 -54.025 20.347 1.00 24.72 134 TYR A O 1
ATOM 919 N N . VAL A 1 135 ? 5.471 -55.498 21.792 1.00 32.94 135 VAL A N 1
ATOM 920 C CA . VAL A 1 135 ? 4.418 -56.036 20.919 1.00 32.94 135 VAL A CA 1
ATOM 921 C C . VAL A 1 135 ? 3.085 -55.662 21.553 1.00 32.94 135 VAL A C 1
ATOM 923 O O . VAL A 1 135 ? 2.780 -56.131 22.649 1.00 32.94 135 VAL A O 1
ATOM 926 N N . ALA A 1 136 ? 2.313 -54.837 20.855 1.00 30.33 136 ALA A N 1
ATOM 927 C CA . ALA A 1 136 ? 0.862 -54.805 20.925 1.00 30.33 136 ALA A CA 1
ATOM 928 C C . ALA A 1 136 ? 0.353 -54.579 19.492 1.00 30.33 136 ALA A C 1
ATOM 930 O O . ALA A 1 136 ? 0.770 -53.635 18.829 1.00 30.33 136 ALA A O 1
ATOM 931 N N . ASP A 1 137 ? -0.434 -55.561 19.061 1.00 34.50 137 ASP A N 1
ATOM 932 C CA . ASP A 1 137 ? -1.215 -55.765 17.838 1.00 34.50 137 ASP A CA 1
ATOM 933 C C . ASP A 1 137 ? -1.510 -54.582 16.904 1.00 34.50 137 ASP A C 1
ATOM 935 O O . ASP A 1 137 ? -1.892 -53.500 17.342 1.00 34.50 137 ASP A O 1
ATOM 939 N N . GLY A 1 138 ? -1.476 -54.881 15.598 1.00 28.73 138 GLY A N 1
ATOM 940 C CA . GLY A 1 138 ? -2.114 -54.068 14.558 1.00 28.73 138 GLY A CA 1
ATOM 941 C C . GLY A 1 138 ? -1.349 -53.992 13.237 1.00 28.73 138 GLY A C 1
ATOM 942 O O . GLY A 1 138 ? -1.018 -52.902 12.789 1.00 28.73 138 GLY A O 1
ATOM 943 N N . SER A 1 139 ? -1.017 -55.132 12.628 1.00 37.84 139 SER A N 1
ATOM 944 C CA . SER A 1 139 ? -0.398 -55.202 11.298 1.00 37.84 139 SER A CA 1
ATOM 945 C C . SER A 1 139 ? -1.431 -55.111 10.165 1.00 37.84 139 SER A C 1
ATOM 947 O O . SER A 1 139 ? -2.261 -56.007 10.031 1.00 37.84 139 SER A O 1
ATOM 949 N N . ASP A 1 140 ? -1.291 -54.095 9.321 1.00 38.09 140 ASP A N 1
ATOM 950 C CA . ASP A 1 140 ? -1.874 -53.884 7.983 1.00 38.09 140 ASP A CA 1
ATOM 951 C C . ASP A 1 140 ? -1.008 -52.739 7.407 1.00 38.09 140 ASP A C 1
ATOM 953 O O . ASP A 1 140 ? -0.766 -51.765 8.109 1.00 38.09 140 ASP A O 1
ATOM 957 N N . CYS A 1 141 ? -0.336 -52.767 6.260 1.00 37.88 141 CYS A N 1
ATOM 958 C CA . CYS A 1 141 ? -0.469 -53.456 4.990 1.00 37.88 141 CYS A CA 1
ATOM 959 C C . CYS A 1 141 ? 0.961 -53.683 4.478 1.00 37.88 141 CYS A C 1
ATOM 961 O O . CYS A 1 141 ? 1.739 -52.729 4.458 1.00 37.88 141 CYS A O 1
ATOM 963 N N . ASP A 1 142 ? 1.310 -54.877 3.991 1.00 40.84 142 ASP A N 1
ATOM 964 C CA . ASP A 1 142 ? 2.533 -55.006 3.195 1.00 40.84 142 ASP A CA 1
ATOM 965 C C . ASP A 1 142 ? 2.336 -55.865 1.942 1.00 40.84 142 ASP A C 1
ATOM 967 O O . ASP A 1 142 ? 2.101 -57.070 1.976 1.00 40.84 142 ASP A O 1
ATOM 971 N N . THR A 1 143 ? 2.510 -55.183 0.811 1.00 40.28 143 THR A N 1
ATOM 972 C CA . THR A 1 143 ? 2.839 -55.681 -0.530 1.00 40.28 143 THR A CA 1
ATOM 973 C C . THR A 1 143 ? 1.860 -56.626 -1.255 1.00 40.28 143 THR A C 1
ATOM 975 O O . THR A 1 143 ? 1.878 -57.840 -1.117 1.00 40.28 143 THR A O 1
ATOM 978 N N . ARG A 1 144 ? 1.120 -56.010 -2.190 1.00 45.25 144 ARG A N 1
ATOM 979 C CA . ARG A 1 144 ? 0.876 -56.413 -3.596 1.00 45.25 144 ARG A CA 1
ATOM 980 C C . ARG A 1 144 ? 0.491 -57.883 -3.893 1.00 45.25 144 ARG A C 1
ATOM 982 O O . ARG A 1 144 ? 1.322 -58.784 -3.873 1.00 45.25 144 ARG A O 1
ATOM 989 N N . ASN A 1 145 ? -0.718 -58.016 -4.458 1.00 43.00 145 ASN A N 1
ATOM 990 C CA . ASN A 1 145 ? -1.189 -59.050 -5.402 1.00 43.00 145 ASN A CA 1
ATOM 991 C C . ASN A 1 145 ? -1.729 -60.393 -4.870 1.00 43.00 145 ASN A C 1
ATOM 993 O O . ASN A 1 145 ? -1.387 -61.434 -5.432 1.00 43.00 145 ASN A O 1
ATOM 997 N N . ASN A 1 146 ? -2.671 -60.410 -3.913 1.00 42.81 146 ASN A N 1
ATOM 998 C CA . ASN A 1 146 ? -3.492 -61.625 -3.733 1.00 42.81 146 ASN A CA 1
ATOM 999 C C . ASN A 1 146 ? -4.963 -61.454 -3.291 1.00 42.81 146 ASN A C 1
ATOM 1001 O O . ASN A 1 146 ? -5.513 -62.349 -2.652 1.00 42.81 146 ASN A O 1
ATOM 1005 N N . CYS A 1 147 ? -5.657 -60.381 -3.695 1.00 42.88 147 CYS A N 1
ATOM 1006 C CA . CYS A 1 147 ? -7.085 -60.194 -3.368 1.00 42.88 147 CYS A CA 1
ATOM 1007 C C . CYS A 1 147 ? -7.986 -61.365 -3.825 1.00 42.88 147 CYS A C 1
ATOM 1009 O O . CYS A 1 147 ? -8.953 -61.713 -3.151 1.00 42.88 147 CYS A O 1
ATOM 1011 N N . ALA A 1 148 ? -7.631 -62.051 -4.919 1.00 44.97 148 ALA A N 1
ATOM 1012 C CA . ALA A 1 148 ? -8.387 -63.201 -5.423 1.00 44.97 148 ALA A CA 1
ATOM 1013 C C . ALA A 1 148 ? -8.311 -64.451 -4.516 1.00 44.97 148 ALA A C 1
ATOM 1015 O O . ALA A 1 148 ? -9.185 -65.321 -4.584 1.00 44.97 148 ALA A O 1
ATOM 1016 N N . GLY A 1 149 ? -7.267 -64.569 -3.688 1.00 43.75 149 GLY A N 1
ATOM 1017 C CA . GLY A 1 149 ? -7.102 -65.678 -2.748 1.00 43.75 149 GLY A CA 1
ATOM 1018 C C . GLY A 1 149 ? -7.912 -65.491 -1.468 1.00 43.75 149 GLY A C 1
ATOM 1019 O O . GLY A 1 149 ? -8.531 -66.441 -0.987 1.00 43.75 149 GLY A O 1
ATOM 1020 N N . ASP A 1 150 ? -7.954 -64.263 -0.955 1.00 49.62 150 ASP A N 1
ATOM 1021 C CA . ASP A 1 150 ? -8.478 -64.006 0.385 1.00 49.62 150 ASP A CA 1
ATOM 1022 C C . ASP A 1 150 ? -10.007 -63.845 0.410 1.00 49.62 150 ASP A C 1
ATOM 1024 O O . ASP A 1 150 ? -10.642 -64.398 1.313 1.00 49.62 150 ASP A O 1
ATOM 1028 N N . CYS A 1 151 ? -10.627 -63.284 -0.642 1.00 44.28 151 CYS A N 1
ATOM 1029 C CA . CYS A 1 151 ? -12.092 -63.308 -0.822 1.00 44.28 151 CYS A CA 1
ATOM 1030 C C . CYS A 1 151 ? -12.653 -64.741 -0.919 1.00 44.28 151 CYS A C 1
ATOM 1032 O O . CYS A 1 151 ? -13.729 -65.036 -0.406 1.00 44.28 151 CYS A O 1
ATOM 1034 N N . ARG A 1 152 ? -11.899 -65.685 -1.503 1.00 46.97 152 ARG A N 1
ATOM 1035 C CA . ARG A 1 152 ? -12.307 -67.103 -1.582 1.00 46.97 152 ARG A CA 1
ATOM 1036 C C . ARG A 1 152 ? -12.263 -67.839 -0.243 1.00 46.97 152 ARG A C 1
ATOM 1038 O O . ARG A 1 152 ? -12.801 -68.941 -0.151 1.00 46.97 152 ARG A O 1
ATOM 1045 N N . SER A 1 153 ? -11.602 -67.277 0.769 1.00 48.78 153 SER A N 1
ATOM 1046 C CA . SER A 1 153 ? -11.373 -67.944 2.056 1.00 48.78 153 SER A CA 1
ATOM 1047 C C . SER A 1 153 ? -12.360 -67.551 3.161 1.00 48.78 153 SER A C 1
ATOM 1049 O O . SER A 1 153 ? -12.296 -68.130 4.243 1.00 48.78 153 SER A O 1
ATOM 1051 N N . GLY A 1 154 ? -13.277 -66.606 2.902 1.00 43.69 154 GLY A N 1
ATOM 1052 C CA . GLY A 1 154 ? -14.244 -66.123 3.898 1.00 43.69 154 GLY A CA 1
ATOM 1053 C C . GLY A 1 154 ? -13.598 -65.382 5.076 1.00 43.69 154 GLY A C 1
ATOM 1054 O O . GLY A 1 154 ? -14.142 -65.397 6.173 1.00 43.69 154 GLY A O 1
ATOM 1055 N N . ARG A 1 155 ? -12.406 -64.800 4.871 1.00 45.44 155 ARG A N 1
ATOM 1056 C CA . ARG A 1 155 ? -11.616 -64.124 5.915 1.00 45.44 155 ARG A CA 1
ATOM 1057 C C . ARG A 1 155 ? -11.993 -62.667 6.170 1.00 45.44 155 ARG A C 1
ATOM 1059 O O . ARG A 1 155 ? -11.568 -62.133 7.187 1.00 45.44 155 ARG A O 1
ATOM 1066 N N . PHE A 1 156 ? -12.749 -62.048 5.271 1.00 47.50 156 PHE A N 1
ATOM 1067 C CA . PHE A 1 156 ? -13.285 -60.706 5.452 1.00 47.50 156 PHE A CA 1
ATOM 1068 C C . PHE A 1 156 ? -14.799 -60.830 5.560 1.00 47.50 156 PHE A C 1
ATOM 1070 O O . PHE A 1 156 ? -15.492 -61.061 4.575 1.00 47.50 156 PHE A O 1
ATOM 1077 N N . ASN A 1 157 ? -15.279 -60.799 6.792 1.00 43.44 157 ASN A N 1
ATOM 1078 C CA . ASN A 1 157 ? -16.692 -60.799 7.158 1.00 43.44 157 ASN A CA 1
ATOM 1079 C C . ASN A 1 157 ? -17.116 -59.439 7.742 1.00 43.44 157 ASN A C 1
ATOM 1081 O O . ASN A 1 157 ? -18.194 -59.331 8.308 1.00 43.44 157 ASN A O 1
ATOM 1085 N N . GLU A 1 158 ? -16.254 -58.430 7.593 1.00 43.75 158 GLU A N 1
ATOM 1086 C CA . GLU A 1 158 ? -16.467 -57.029 7.951 1.00 43.75 158 GLU A CA 1
ATOM 1087 C C . GLU A 1 158 ? -15.794 -56.185 6.851 1.00 43.75 158 GLU A C 1
ATOM 1089 O O . GLU A 1 158 ? -14.598 -55.905 6.918 1.00 43.75 158 GLU A O 1
ATOM 1094 N N . CYS A 1 159 ? -16.524 -55.868 5.780 1.00 48.72 159 CYS A N 1
ATOM 1095 C CA . CYS A 1 159 ? -16.089 -54.925 4.741 1.00 48.72 159 CYS A CA 1
ATOM 1096 C C . CYS A 1 159 ? -16.998 -53.692 4.791 1.00 48.72 159 CYS A C 1
ATOM 1098 O O . CYS A 1 159 ? -18.169 -53.806 5.144 1.00 48.72 159 CYS A O 1
ATOM 1100 N N . THR A 1 160 ? -16.452 -52.509 4.502 1.00 52.62 160 THR A N 1
ATOM 1101 C CA . THR A 1 160 ? -17.139 -51.221 4.685 1.00 52.62 160 THR A CA 1
ATOM 1102 C C . THR A 1 160 ? -17.405 -50.548 3.341 1.00 52.62 160 THR A C 1
ATOM 1104 O O . THR A 1 160 ? -16.696 -50.771 2.366 1.00 52.62 160 THR A O 1
ATOM 1107 N N . CYS A 1 161 ? -18.396 -49.655 3.287 1.00 51.81 161 CYS A N 1
ATOM 1108 C CA . CYS A 1 161 ? -18.724 -48.861 2.092 1.00 51.81 161 CYS A CA 1
ATOM 1109 C C . CYS A 1 161 ? -17.684 -47.759 1.765 1.00 51.81 161 CYS A C 1
ATOM 1111 O O . CYS A 1 161 ? -18.022 -46.740 1.159 1.00 51.81 161 CYS A O 1
ATOM 1113 N N . ASP A 1 162 ? -16.424 -47.909 2.193 1.00 56.28 162 ASP A N 1
ATOM 1114 C CA . ASP A 1 162 ? -15.364 -46.940 1.906 1.00 56.28 162 ASP A CA 1
ATOM 1115 C C . ASP A 1 162 ? -14.981 -47.023 0.412 1.00 56.28 162 ASP A C 1
ATOM 1117 O O . ASP A 1 162 ? -14.667 -48.105 -0.083 1.00 56.28 162 ASP A O 1
ATOM 1121 N N . PRO A 1 163 ? -14.932 -45.907 -0.340 1.00 54.78 163 PRO A N 1
ATOM 1122 C CA . PRO A 1 163 ? -14.452 -45.896 -1.727 1.00 54.78 163 PRO A CA 1
ATOM 1123 C C . PRO A 1 163 ? -12.988 -46.358 -1.906 1.00 54.78 163 PRO A C 1
ATOM 1125 O O . PRO A 1 163 ? -12.529 -46.538 -3.040 1.00 54.78 163 PRO A O 1
ATOM 1128 N N . ARG A 1 164 ? -12.239 -46.542 -0.812 1.00 57.94 164 ARG A N 1
ATOM 1129 C CA . ARG A 1 164 ? -10.900 -47.150 -0.765 1.00 57.94 164 ARG A CA 1
ATOM 1130 C C . ARG A 1 164 ? -10.933 -48.660 -0.517 1.00 57.94 164 ARG A C 1
ATOM 1132 O O . ARG A 1 164 ? -9.864 -49.271 -0.556 1.00 57.94 164 ARG A O 1
ATOM 1139 N N . ASP A 1 165 ? -12.107 -49.256 -0.291 1.00 57.72 165 ASP A N 1
ATOM 1140 C CA . ASP A 1 165 ? -12.260 -50.705 -0.172 1.00 57.72 165 ASP A CA 1
ATOM 1141 C C . ASP A 1 165 ? -11.778 -51.363 -1.482 1.00 57.72 165 ASP A C 1
ATOM 1143 O O . ASP A 1 165 ? -12.261 -51.032 -2.577 1.00 57.72 165 ASP A O 1
ATOM 1147 N N . PRO A 1 166 ? -10.798 -52.281 -1.407 1.00 55.47 166 PRO A N 1
ATOM 1148 C CA . PRO A 1 166 ? -10.218 -52.917 -2.583 1.00 55.47 166 PRO A CA 1
ATOM 1149 C C . PRO A 1 166 ? -11.226 -53.742 -3.402 1.00 55.47 166 PRO A C 1
ATOM 1151 O O . PRO A 1 166 ? -10.939 -54.034 -4.564 1.00 55.47 166 PRO A O 1
ATOM 1154 N N . CYS A 1 167 ? -12.390 -54.091 -2.845 1.00 57.09 167 CYS A N 1
ATOM 1155 C CA . CYS A 1 167 ? -13.461 -54.827 -3.518 1.00 57.09 167 CYS A CA 1
ATOM 1156 C C . CYS A 1 167 ? -14.475 -53.924 -4.246 1.00 57.09 167 CYS A C 1
ATOM 1158 O O . CYS A 1 167 ? -15.231 -54.436 -5.070 1.00 57.09 167 CYS A O 1
ATOM 1160 N N . ARG A 1 168 ? -14.468 -52.601 -3.995 1.00 56.88 168 ARG A N 1
ATOM 1161 C CA . ARG A 1 168 ? -15.335 -51.589 -4.642 1.00 56.88 168 ARG A CA 1
ATOM 1162 C C . ARG A 1 168 ? -16.805 -52.019 -4.775 1.00 56.88 168 ARG A C 1
ATOM 1164 O O . ARG A 1 168 ? -17.330 -52.091 -5.888 1.00 56.88 168 ARG A O 1
ATOM 1171 N N . TRP A 1 169 ? -17.448 -52.307 -3.648 1.00 59.97 169 TRP A N 1
ATOM 1172 C CA . TRP A 1 169 ? -18.885 -52.583 -3.590 1.00 59.97 169 TRP A CA 1
ATOM 1173 C C . TRP A 1 169 ? -19.694 -51.348 -3.995 1.00 59.97 169 TRP A C 1
ATOM 1175 O O . TRP A 1 169 ? -19.315 -50.215 -3.681 1.00 59.97 169 TRP A O 1
ATOM 1185 N N . SER A 1 170 ? -20.786 -51.562 -4.723 1.00 55.38 170 SER A N 1
ATOM 1186 C CA . SER A 1 170 ? -21.755 -50.510 -4.997 1.00 55.38 170 SER A CA 1
ATOM 1187 C C . SER A 1 170 ? -22.547 -50.182 -3.722 1.00 55.38 170 SER A C 1
ATOM 1189 O O . SER A 1 170 ? -22.744 -51.061 -2.881 1.00 55.38 170 SER A O 1
ATOM 1191 N N . PRO A 1 171 ? -23.029 -48.933 -3.561 1.00 56.31 171 PRO A N 1
ATOM 1192 C CA . PRO A 1 171 ? -23.866 -48.528 -2.428 1.00 56.31 171 PRO A CA 1
ATOM 1193 C C . PRO A 1 171 ? -25.152 -49.350 -2.236 1.00 56.31 171 PRO A C 1
ATOM 1195 O O . PRO A 1 171 ? -25.823 -49.191 -1.222 1.00 56.31 171 PRO A O 1
ATOM 1198 N N . ASP A 1 172 ? -25.531 -50.185 -3.204 1.00 56.84 172 ASP A N 1
ATOM 1199 C CA . ASP A 1 172 ? -26.670 -51.101 -3.107 1.00 56.84 172 ASP A CA 1
ATOM 1200 C C . ASP A 1 172 ? -26.323 -52.477 -2.502 1.00 56.84 172 ASP A C 1
ATOM 1202 O O . ASP A 1 172 ? -27.186 -53.355 -2.477 1.00 56.84 172 ASP A O 1
ATOM 1206 N N . GLY A 1 173 ? -25.095 -52.667 -2.001 1.00 54.69 173 GLY A N 1
ATOM 1207 C CA . GLY A 1 173 ? -24.639 -53.934 -1.414 1.00 54.69 173 GLY A CA 1
ATOM 1208 C C . GLY A 1 173 ? -24.276 -54.999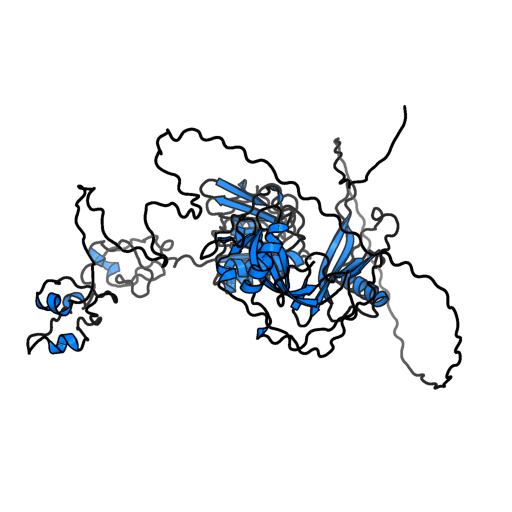 -2.454 1.00 54.69 173 GLY A C 1
ATOM 1209 O O . GLY A 1 173 ? -24.160 -56.184 -2.142 1.00 54.69 173 GLY A O 1
ATOM 1210 N N . VAL A 1 174 ? -24.110 -54.611 -3.724 1.00 56.06 174 VAL A N 1
ATOM 1211 C CA . VAL A 1 174 ? -23.733 -55.526 -4.808 1.00 56.06 174 VAL A CA 1
ATOM 1212 C C . VAL A 1 174 ? -22.284 -55.280 -5.235 1.00 56.06 174 VAL A C 1
ATOM 1214 O O . VAL A 1 174 ? -21.800 -54.153 -5.316 1.00 56.06 174 VAL A O 1
ATOM 1217 N N . CYS A 1 175 ? -21.537 -56.357 -5.487 1.00 59.59 175 CYS A N 1
ATOM 1218 C CA . CYS A 1 175 ? -20.183 -56.254 -6.026 1.00 59.59 175 CYS A CA 1
ATOM 1219 C C . CYS A 1 175 ? -20.234 -56.154 -7.559 1.00 59.59 175 CYS A C 1
ATOM 1221 O O . CYS A 1 175 ? -20.402 -57.160 -8.249 1.00 59.59 175 CYS A O 1
ATOM 1223 N N . ASP A 1 176 ? -20.043 -54.947 -8.091 1.00 60.09 176 ASP A N 1
ATOM 1224 C CA . ASP A 1 176 ? -20.209 -54.635 -9.522 1.00 60.09 176 ASP A CA 1
ATOM 1225 C C . ASP A 1 176 ? -19.008 -55.017 -10.404 1.00 60.09 176 ASP A C 1
ATOM 1227 O O . ASP A 1 176 ? -18.993 -54.762 -11.613 1.00 60.09 176 ASP A O 1
ATOM 1231 N N . GLN A 1 177 ? -17.952 -55.589 -9.821 1.00 62.94 177 GLN A N 1
ATOM 1232 C CA . GLN A 1 177 ? -16.752 -55.939 -10.576 1.00 62.94 177 GLN A CA 1
ATOM 1233 C C . GLN A 1 177 ? -16.963 -57.237 -11.383 1.00 62.94 177 GLN A C 1
ATOM 1235 O O . GLN A 1 177 ? -17.287 -58.280 -10.804 1.00 62.94 177 GLN A O 1
ATOM 1240 N N . PRO A 1 178 ? -16.669 -57.243 -12.700 1.00 59.34 178 PRO A N 1
ATOM 1241 C CA . PRO A 1 178 ? -16.813 -58.426 -13.561 1.00 59.34 178 PRO A CA 1
ATOM 1242 C C . PRO A 1 178 ? -16.007 -59.653 -13.097 1.00 59.34 178 PRO A C 1
ATOM 1244 O O . PRO A 1 178 ? -16.310 -60.796 -13.447 1.00 59.34 178 PRO A O 1
ATOM 1247 N N . GLU A 1 179 ? -14.948 -59.429 -12.317 1.00 60.75 179 GLU A N 1
ATOM 1248 C CA . GLU A 1 179 ? -14.063 -60.468 -11.785 1.00 60.75 179 GLU A CA 1
ATOM 1249 C C . GLU A 1 179 ? -14.714 -61.282 -10.652 1.00 60.75 179 GLU A C 1
ATOM 1251 O O . GLU A 1 179 ? -14.388 -62.462 -10.485 1.00 60.75 179 GLU A O 1
ATOM 1256 N N . CYS A 1 180 ? -15.673 -60.694 -9.926 1.00 54.50 180 CYS A N 1
ATOM 1257 C CA . CYS A 1 180 ? -16.447 -61.364 -8.880 1.00 54.50 180 CYS A CA 1
ATOM 1258 C C . CYS A 1 180 ? -17.567 -62.239 -9.466 1.00 54.50 180 CYS A C 1
ATOM 1260 O O . CYS A 1 180 ? -17.735 -63.383 -9.031 1.00 54.50 180 CYS A O 1
ATOM 1262 N N . GLU A 1 181 ? -18.247 -61.787 -10.529 1.00 51.34 181 GLU A N 1
ATOM 1263 C CA . GLU A 1 181 ? -19.242 -62.595 -11.260 1.00 51.34 181 GLU A CA 1
ATOM 1264 C C . GLU A 1 181 ? -18.636 -63.871 -11.873 1.00 51.34 181 GLU A C 1
ATOM 1266 O O . GLU A 1 181 ? -19.276 -64.924 -11.911 1.00 51.34 181 GLU A O 1
ATOM 1271 N N . ALA A 1 182 ? -17.377 -63.821 -12.319 1.00 52.16 182 ALA A N 1
ATOM 1272 C CA . ALA A 1 182 ? -16.707 -64.971 -12.927 1.00 52.16 182 ALA A CA 1
ATOM 1273 C C . ALA A 1 182 ? -16.289 -66.059 -11.914 1.00 52.16 182 ALA A C 1
ATOM 1275 O O . ALA A 1 182 ? -15.987 -67.191 -12.310 1.00 52.16 182 ALA A O 1
ATOM 1276 N N . ALA A 1 183 ? -16.243 -65.741 -10.615 1.00 53.97 183 ALA A N 1
ATOM 1277 C CA . ALA A 1 183 ? -15.701 -66.622 -9.582 1.00 53.97 183 ALA A CA 1
ATOM 1278 C C . ALA A 1 183 ? -16.755 -67.466 -8.845 1.00 53.97 183 ALA A C 1
ATOM 1280 O O . ALA A 1 183 ? -16.369 -68.435 -8.182 1.00 53.97 183 ALA A O 1
ATOM 1281 N N . VAL A 1 184 ? -18.051 -67.153 -8.974 1.00 49.66 184 VAL A N 1
ATOM 1282 C CA . VAL A 1 184 ? -19.130 -67.822 -8.226 1.00 49.66 184 VAL A CA 1
ATOM 1283 C C . VAL A 1 184 ? -20.069 -68.576 -9.179 1.00 49.66 184 VAL A C 1
ATOM 1285 O O . VAL A 1 184 ? -20.961 -67.988 -9.787 1.00 49.66 184 VAL A O 1
ATOM 1288 N N . PRO A 1 185 ? -19.913 -69.903 -9.339 1.00 43.59 185 PRO A N 1
ATOM 1289 C CA . PRO A 1 185 ? -20.832 -70.693 -10.146 1.00 43.59 185 PRO A CA 1
ATOM 1290 C C . PRO A 1 185 ? -22.168 -70.859 -9.407 1.00 43.59 185 PRO A C 1
ATOM 1292 O O . PRO A 1 185 ? -22.282 -71.693 -8.514 1.00 43.59 185 PRO A O 1
ATOM 1295 N N . ALA A 1 186 ? -23.172 -70.073 -9.807 1.00 47.47 186 ALA A N 1
ATOM 1296 C CA . ALA A 1 186 ? -24.601 -70.259 -9.520 1.00 47.47 186 ALA A CA 1
ATOM 1297 C C . ALA A 1 186 ? -24.935 -70.676 -8.066 1.00 47.47 186 ALA A C 1
ATOM 1299 O O . ALA A 1 186 ? -25.465 -71.760 -7.814 1.00 47.47 186 ALA A O 1
ATOM 1300 N N . GLY A 1 187 ? -24.640 -69.788 -7.118 1.00 49.75 187 GLY A N 1
ATOM 1301 C CA . GLY A 1 187 ? -25.120 -69.805 -5.729 1.00 49.75 187 GLY A CA 1
ATOM 1302 C C . GLY A 1 187 ? -25.570 -68.394 -5.326 1.00 49.75 187 GLY A C 1
ATOM 1303 O O . GLY A 1 187 ? -25.318 -67.475 -6.105 1.00 49.75 187 GLY A O 1
ATOM 1304 N N . PRO A 1 188 ? -26.277 -68.212 -4.189 1.00 40.56 188 PRO A N 1
ATOM 1305 C CA . PRO A 1 188 ? -26.906 -66.936 -3.856 1.00 40.56 188 PRO A CA 1
ATOM 1306 C C . PRO A 1 188 ? -25.852 -65.830 -3.849 1.00 40.56 188 PRO A C 1
ATOM 1308 O O . PRO A 1 188 ? -24.798 -65.981 -3.234 1.00 40.56 188 PRO A O 1
ATOM 1311 N N . ILE A 1 189 ? -26.145 -64.761 -4.590 1.00 49.16 189 ILE A N 1
ATOM 1312 C CA . ILE A 1 189 ? -25.418 -63.495 -4.536 1.00 49.16 189 ILE A CA 1
ATOM 1313 C C . ILE A 1 189 ? -25.328 -63.128 -3.051 1.00 49.16 189 ILE A C 1
ATOM 1315 O O . ILE A 1 189 ? -26.333 -63.238 -2.345 1.00 49.16 189 ILE A O 1
ATOM 1319 N N . PHE A 1 190 ? -24.123 -62.821 -2.565 1.00 49.72 190 PHE A N 1
ATOM 1320 C CA . PHE A 1 190 ? -23.970 -62.259 -1.228 1.00 49.72 190 PHE A CA 1
ATOM 1321 C C . PHE A 1 190 ? -24.742 -60.943 -1.232 1.00 49.72 190 PHE A C 1
ATOM 1323 O O . PHE A 1 190 ? -24.370 -60.014 -1.935 1.00 49.72 190 PHE A O 1
ATOM 1330 N N . ASP A 1 191 ? -25.878 -60.966 -0.551 1.00 48.62 191 ASP A N 1
ATOM 1331 C CA . ASP A 1 191 ? -26.789 -59.852 -0.386 1.00 48.62 191 ASP A CA 1
ATOM 1332 C C . ASP A 1 191 ? -26.576 -59.351 1.041 1.00 48.62 191 ASP A C 1
ATOM 1334 O O . ASP A 1 191 ? -27.185 -59.857 1.990 1.00 48.62 191 ASP A O 1
ATOM 1338 N N . ASP A 1 192 ? -25.617 -58.441 1.197 1.00 49.16 192 ASP A N 1
ATOM 1339 C CA . ASP A 1 192 ? -25.387 -57.708 2.439 1.00 49.16 192 ASP A CA 1
ATOM 1340 C C . ASP A 1 192 ? -26.238 -56.432 2.491 1.00 49.16 192 ASP A C 1
ATOM 1342 O O . ASP A 1 192 ? -25.942 -55.513 3.252 1.00 49.16 192 ASP A O 1
ATOM 1346 N N . THR A 1 193 ? -27.369 -56.385 1.769 1.00 47.84 193 THR A N 1
ATOM 1347 C CA . THR A 1 193 ? -28.336 -55.290 1.927 1.00 47.84 193 THR A CA 1
ATOM 1348 C C . THR A 1 193 ? -28.804 -55.133 3.373 1.00 47.84 193 THR A C 1
ATOM 1350 O O . THR A 1 193 ? -29.357 -54.103 3.700 1.00 47.84 193 THR A O 1
ATOM 1353 N N . ALA A 1 194 ? -28.559 -56.068 4.293 1.00 47.44 194 ALA A N 1
ATOM 1354 C CA . ALA A 1 194 ? -28.763 -55.820 5.724 1.00 47.44 194 ALA A CA 1
ATOM 1355 C C . ALA A 1 194 ? -27.798 -54.771 6.324 1.00 47.44 194 ALA A C 1
ATOM 1357 O O . ALA A 1 194 ? -28.185 -54.072 7.258 1.00 47.44 194 ALA A O 1
ATOM 1358 N N . ASP A 1 195 ? -26.588 -54.636 5.780 1.00 50.25 195 ASP A N 1
ATOM 1359 C CA . ASP A 1 195 ? -25.588 -53.646 6.193 1.00 50.25 195 ASP A CA 1
ATOM 1360 C C . ASP A 1 195 ? -25.704 -52.345 5.371 1.00 50.25 195 ASP A C 1
ATOM 1362 O O . ASP A 1 195 ? -25.312 -51.277 5.843 1.00 50.25 195 ASP A O 1
ATOM 1366 N N . CYS A 1 196 ? -26.307 -52.412 4.173 1.00 44.44 196 CYS A N 1
ATOM 1367 C CA . CYS A 1 196 ? -26.473 -51.265 3.266 1.00 44.44 196 CYS A CA 1
ATOM 1368 C C . CYS A 1 196 ? -27.918 -50.730 3.141 1.00 44.44 196 CYS A C 1
ATOM 1370 O O . CYS A 1 196 ? -28.120 -49.617 2.651 1.00 44.44 196 CYS A O 1
ATOM 1372 N N . ALA A 1 197 ? -28.947 -51.469 3.568 1.00 40.19 197 ALA A N 1
ATOM 1373 C CA . ALA A 1 197 ? -30.348 -51.076 3.418 1.00 40.19 197 ALA A CA 1
ATOM 1374 C C . ALA A 1 197 ? -30.967 -50.585 4.728 1.00 40.19 197 ALA A C 1
ATOM 1376 O O . ALA A 1 197 ? -31.165 -51.309 5.702 1.00 40.19 197 ALA A O 1
ATOM 1377 N N . SER A 1 198 ? -31.426 -49.340 4.637 1.00 41.53 198 SER A N 1
ATOM 1378 C CA . SER A 1 198 ? -32.385 -48.673 5.512 1.00 41.53 198 SER A CA 1
ATOM 1379 C C . SER A 1 198 ? -31.941 -48.452 6.958 1.00 41.53 198 SER A C 1
ATOM 1381 O O . SER A 1 198 ? -32.316 -49.177 7.875 1.00 41.53 198 SER A O 1
ATOM 1383 N N . ALA A 1 199 ? -31.330 -47.287 7.172 1.00 38.97 199 ALA A N 1
ATOM 1384 C CA . ALA A 1 199 ? -31.588 -46.476 8.358 1.00 38.97 199 ALA A CA 1
ATOM 1385 C C . ALA A 1 199 ? -33.068 -46.022 8.376 1.00 38.97 199 ALA A C 1
ATOM 1387 O O . ALA A 1 199 ? -33.385 -44.846 8.228 1.00 38.97 199 ALA A O 1
ATOM 1388 N N . ALA A 1 200 ? -33.998 -46.973 8.495 1.00 35.44 200 ALA A N 1
ATOM 1389 C CA . ALA A 1 200 ? -35.334 -46.682 8.988 1.00 35.44 200 ALA A CA 1
ATOM 1390 C C . ALA A 1 200 ? -35.214 -46.515 10.510 1.00 35.44 200 ALA A C 1
ATOM 1392 O O . ALA A 1 200 ? -34.810 -47.434 11.225 1.00 35.44 200 ALA A O 1
ATOM 1393 N N . CYS A 1 201 ? -35.471 -45.294 10.974 1.00 40.00 201 CYS A N 1
ATOM 1394 C CA . CYS A 1 201 ? -35.284 -44.814 12.341 1.00 40.00 201 CYS A CA 1
ATOM 1395 C C . CYS A 1 201 ? -36.308 -45.383 13.337 1.00 40.00 201 CYS A C 1
ATOM 1397 O O . CYS A 1 201 ? -37.003 -44.636 14.022 1.00 40.00 201 CYS A O 1
ATOM 1399 N N . ASP A 1 202 ? -36.374 -46.700 13.494 1.00 38.75 202 ASP A N 1
ATOM 1400 C CA . ASP A 1 202 ? -37.398 -47.329 14.336 1.00 38.75 202 ASP A CA 1
ATOM 1401 C C . ASP A 1 202 ? -37.002 -47.398 15.833 1.00 38.75 202 ASP A C 1
ATOM 1403 O O . ASP A 1 202 ? -37.620 -48.127 16.610 1.00 38.75 202 ASP A O 1
ATOM 1407 N N . GLY A 1 203 ? -36.000 -46.628 16.286 1.00 42.84 203 GLY A N 1
ATOM 1408 C CA . GLY A 1 203 ? -35.633 -46.610 17.713 1.00 42.84 203 GLY A CA 1
ATOM 1409 C C . GLY A 1 203 ? -34.517 -45.665 18.174 1.00 42.84 203 GLY A C 1
ATOM 1410 O O . GLY A 1 203 ? -34.432 -45.392 19.367 1.00 42.84 203 GLY A O 1
ATOM 1411 N N . ALA A 1 204 ? -33.689 -45.116 17.278 1.00 45.97 204 ALA A N 1
ATOM 1412 C CA . ALA A 1 204 ? -32.481 -44.378 17.679 1.00 45.97 204 ALA A CA 1
ATOM 1413 C C . ALA A 1 204 ? -32.739 -42.995 18.321 1.00 45.97 204 ALA A C 1
ATOM 1415 O O . ALA A 1 204 ? -31.984 -42.594 19.204 1.00 45.97 204 ALA A O 1
ATOM 1416 N N . CYS A 1 205 ? -33.822 -42.286 17.968 1.00 44.41 205 CYS A N 1
ATOM 1417 C CA . CYS A 1 205 ? -34.166 -41.014 18.632 1.00 44.41 205 CYS A CA 1
ATOM 1418 C C . CYS A 1 205 ? -34.791 -41.226 20.036 1.00 44.41 205 CYS A C 1
ATOM 1420 O O . CYS A 1 205 ? -34.912 -40.274 20.801 1.00 44.41 205 CYS A O 1
ATOM 1422 N N . LEU A 1 206 ? -35.172 -42.460 20.413 1.00 45.88 206 LEU A N 1
ATOM 1423 C CA . LEU A 1 206 ? -35.810 -42.763 21.707 1.00 45.88 206 LEU A CA 1
ATOM 1424 C C . LEU A 1 206 ? -34.816 -43.088 22.839 1.00 45.88 206 LEU A C 1
ATOM 1426 O O . LEU A 1 206 ? -35.209 -43.046 24.005 1.00 45.88 206 LEU A O 1
ATOM 1430 N N . GLU A 1 207 ? -33.552 -43.401 22.532 1.00 47.75 207 GLU A N 1
ATOM 1431 C CA . GLU A 1 207 ? -32.567 -43.871 23.527 1.00 47.75 207 GLU A CA 1
ATOM 1432 C C . GLU A 1 207 ? -31.473 -42.848 23.891 1.00 47.75 207 GLU A C 1
ATOM 1434 O O . GLU A 1 207 ? -30.620 -43.139 24.728 1.00 47.75 207 GLU A O 1
ATOM 1439 N N . GLY A 1 208 ? -31.508 -41.630 23.336 1.00 44.53 208 GLY A N 1
ATOM 1440 C CA . GLY A 1 208 ? -30.542 -40.571 23.674 1.00 44.53 208 GLY A CA 1
ATOM 1441 C C . GLY A 1 208 ? -29.127 -40.803 23.126 1.00 44.53 20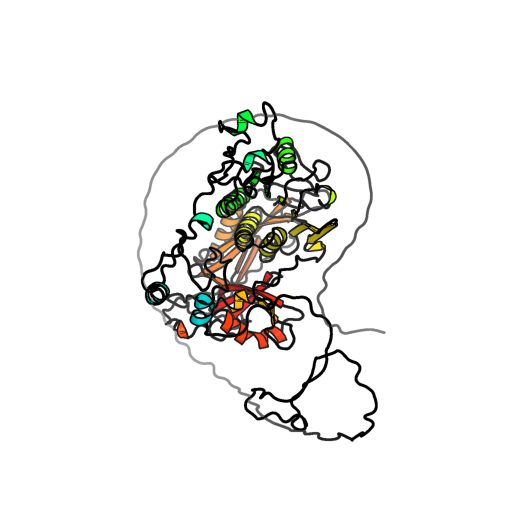8 GLY A C 1
ATOM 1442 O O . GLY A 1 208 ? -28.168 -40.256 23.658 1.00 44.53 208 GLY A O 1
ATOM 1443 N N . THR A 1 209 ? -28.985 -41.624 22.083 1.00 46.22 209 THR A N 1
ATOM 1444 C CA . THR A 1 209 ? -27.705 -41.956 21.428 1.00 46.22 209 THR A CA 1
ATOM 1445 C C . THR A 1 209 ? -27.240 -40.942 20.378 1.00 46.22 209 THR A C 1
ATOM 1447 O O . THR A 1 209 ? -26.125 -41.067 19.880 1.00 46.22 209 THR A O 1
ATOM 1450 N N . HIS A 1 210 ? -28.066 -39.946 20.053 1.00 44.91 210 HIS A N 1
ATOM 1451 C CA . HIS A 1 210 ? -27.678 -38.778 19.265 1.00 44.91 210 HIS A CA 1
ATOM 1452 C C . HIS A 1 210 ? -27.792 -37.543 20.163 1.00 44.91 210 HIS A C 1
ATOM 1454 O O . HIS A 1 210 ? -28.863 -36.963 20.306 1.00 44.91 210 HIS A O 1
ATOM 1460 N N . ASP A 1 211 ? -26.694 -37.203 20.830 1.00 44.41 211 ASP A N 1
ATOM 1461 C CA . ASP A 1 211 ? -26.509 -36.013 21.669 1.00 44.41 211 ASP A CA 1
ATOM 1462 C C . ASP A 1 211 ? -25.824 -34.857 20.913 1.00 44.41 211 ASP A C 1
ATOM 1464 O O . ASP A 1 211 ? -25.528 -33.819 21.498 1.00 44.41 211 ASP A O 1
ATOM 1468 N N . ALA A 1 212 ? -25.602 -35.022 19.604 1.00 42.12 212 ALA A N 1
ATOM 1469 C CA . ALA A 1 212 ? -25.072 -34.001 18.709 1.00 42.12 212 ALA A CA 1
ATOM 1470 C C . ALA A 1 212 ? -25.961 -33.879 17.461 1.00 42.12 212 ALA A C 1
ATOM 1472 O O . ALA A 1 212 ? -26.049 -34.813 16.661 1.00 42.12 212 ALA A O 1
ATOM 1473 N N . CYS A 1 213 ? -26.611 -32.725 17.308 1.00 48.69 213 CYS A N 1
ATOM 1474 C CA . CYS A 1 213 ? -27.395 -32.374 16.126 1.00 48.69 213 CYS A CA 1
ATOM 1475 C C . CYS A 1 213 ? -26.474 -32.093 14.929 1.00 48.69 213 CYS A C 1
ATOM 1477 O O . CYS A 1 213 ? -25.391 -31.522 15.082 1.00 48.69 213 CYS A O 1
ATOM 1479 N N . THR A 1 214 ? -26.918 -32.436 13.719 1.00 46.28 214 THR A N 1
ATOM 1480 C CA . THR A 1 214 ? -26.318 -31.927 12.481 1.00 46.28 214 THR A CA 1
ATOM 1481 C C . THR A 1 214 ? -27.385 -31.136 11.735 1.00 46.28 214 THR A C 1
ATOM 1483 O O . THR A 1 214 ? -28.390 -31.687 11.313 1.00 46.28 214 THR A O 1
ATOM 1486 N N . CYS A 1 215 ? -27.182 -29.831 11.540 1.00 48.03 215 CYS A N 1
ATOM 1487 C CA . CYS A 1 215 ? -28.150 -28.937 10.877 1.00 48.03 215 CYS A CA 1
ATOM 1488 C C . CYS A 1 215 ? -28.289 -29.181 9.356 1.00 48.03 215 CYS A C 1
ATOM 1490 O O . CYS A 1 215 ? -28.601 -28.265 8.594 1.00 48.03 215 CYS A O 1
ATOM 1492 N N . ALA A 1 216 ? -27.982 -30.387 8.883 1.00 52.19 216 ALA A N 1
ATOM 1493 C CA . ALA A 1 216 ? -28.160 -30.775 7.497 1.00 52.19 216 ALA A CA 1
ATOM 1494 C C . ALA A 1 216 ? -29.641 -31.086 7.239 1.00 52.19 216 ALA A C 1
ATOM 1496 O O . ALA A 1 216 ? -30.338 -31.583 8.117 1.00 52.19 216 ALA A O 1
ATOM 1497 N N . GLY A 1 217 ? -30.108 -30.878 6.003 1.00 48.78 217 GLY A N 1
ATOM 1498 C CA . GLY A 1 217 ? -31.466 -31.263 5.578 1.00 48.78 217 GLY A CA 1
ATOM 1499 C C . GLY A 1 217 ? -31.773 -32.767 5.683 1.00 48.78 217 GLY A C 1
ATOM 1500 O O . GLY A 1 217 ? -32.896 -33.174 5.398 1.00 48.78 217 GLY A O 1
ATOM 1501 N N . ASP A 1 218 ? -30.788 -33.555 6.116 1.00 54.56 218 ASP A N 1
ATOM 1502 C CA . ASP A 1 218 ? -30.825 -35.002 6.275 1.00 54.56 218 ASP A CA 1
ATOM 1503 C C . ASP A 1 218 ? -30.782 -35.419 7.766 1.00 54.56 218 ASP A C 1
ATOM 1505 O O . ASP A 1 218 ? -30.455 -36.569 8.060 1.00 54.56 218 ASP A O 1
ATOM 1509 N N . ASP A 1 219 ? -31.071 -34.507 8.714 1.00 52.59 219 ASP A N 1
ATOM 1510 C CA . ASP A 1 219 ? -31.153 -34.840 10.146 1.00 52.59 219 ASP A CA 1
ATOM 1511 C C . ASP A 1 219 ? -32.214 -35.940 10.377 1.00 52.59 219 ASP A C 1
ATOM 1513 O O . ASP A 1 219 ? -33.410 -35.722 10.136 1.00 52.59 219 ASP A O 1
ATOM 1517 N N . PRO A 1 220 ? -31.809 -37.129 10.862 1.00 52.03 220 PRO A N 1
ATOM 1518 C CA . PRO A 1 220 ? -32.698 -38.276 11.001 1.00 52.03 220 PRO A CA 1
ATOM 1519 C C . PRO A 1 220 ? -33.779 -38.105 12.080 1.00 52.03 220 PRO A C 1
ATOM 1521 O O . PRO A 1 220 ? -34.748 -38.867 12.074 1.00 52.03 220 PRO A O 1
ATOM 1524 N N . CYS A 1 221 ? -33.651 -37.137 12.994 1.00 57.06 221 CYS A N 1
ATOM 1525 C CA . CYS A 1 221 ? -34.660 -36.847 14.015 1.00 57.06 221 CYS A CA 1
ATOM 1526 C C . CYS A 1 221 ? -35.608 -35.688 13.631 1.00 57.06 221 CYS A C 1
ATOM 1528 O O . CYS A 1 221 ? -36.548 -35.413 14.378 1.00 57.06 221 CYS A O 1
ATOM 1530 N N . GLY A 1 222 ? -35.436 -35.070 12.453 1.00 52.19 222 GLY A N 1
ATOM 1531 C CA . GLY A 1 222 ? -36.417 -34.148 11.867 1.00 52.19 222 GLY A CA 1
ATOM 1532 C C . GLY A 1 222 ? -36.567 -32.813 12.599 1.00 52.19 222 GLY A C 1
ATOM 1533 O O . GLY A 1 222 ? -37.687 -32.329 12.736 1.00 52.19 222 GLY A O 1
ATOM 1534 N N . TRP A 1 223 ? -35.463 -32.247 13.088 1.00 57.16 223 TRP A N 1
ATOM 1535 C CA . TRP A 1 223 ? -35.433 -30.929 13.724 1.00 57.16 223 TRP A CA 1
ATOM 1536 C C . TRP A 1 223 ? -35.335 -29.813 12.678 1.00 57.16 223 TRP A C 1
ATOM 1538 O O . TRP A 1 223 ? -34.463 -29.852 11.805 1.00 57.16 223 TRP A O 1
ATOM 1548 N N . ALA A 1 224 ? -36.190 -28.795 12.765 1.00 53.59 224 ALA A N 1
ATOM 1549 C CA . ALA A 1 224 ? -36.049 -27.599 11.947 1.00 53.59 224 ALA A CA 1
ATOM 1550 C C . ALA A 1 224 ? -34.885 -26.715 12.408 1.00 53.59 224 ALA A C 1
ATOM 1552 O O . ALA A 1 224 ? -34.558 -26.592 13.589 1.00 53.59 224 ALA A O 1
ATOM 1553 N N . ALA A 1 225 ? -34.295 -26.014 11.436 1.00 50.94 225 ALA A N 1
ATOM 1554 C CA . ALA A 1 225 ? -33.203 -25.061 11.637 1.00 50.94 225 ALA A CA 1
ATOM 1555 C C . ALA A 1 225 ? -33.581 -23.831 12.492 1.00 50.94 225 ALA A C 1
ATOM 1557 O O . ALA A 1 225 ? -32.734 -22.980 12.753 1.00 50.94 225 ALA A O 1
ATOM 1558 N N . ASP A 1 226 ? -34.842 -23.701 12.905 1.00 52.38 226 ASP A N 1
ATOM 1559 C CA . ASP A 1 226 ? -35.328 -22.649 13.800 1.00 52.38 226 ASP A CA 1
ATOM 1560 C C . ASP A 1 226 ? -35.264 -23.044 15.289 1.00 52.38 226 ASP A C 1
ATOM 1562 O O . ASP A 1 226 ? -35.699 -22.273 16.147 1.00 52.38 226 ASP A O 1
ATOM 1566 N N . GLY A 1 227 ? -34.710 -24.222 15.600 1.00 49.38 227 GLY A N 1
ATOM 1567 C CA . GLY A 1 227 ? -34.615 -24.744 16.962 1.00 49.38 227 GLY A CA 1
ATOM 1568 C C . GLY A 1 227 ? -35.939 -25.300 17.489 1.00 49.38 227 GLY A C 1
ATOM 1569 O O . GLY A 1 227 ? -36.059 -25.555 18.690 1.00 49.38 227 GLY A O 1
ATOM 1570 N N . PHE A 1 228 ? -36.944 -25.483 16.626 1.00 48.06 228 PHE A N 1
ATOM 1571 C CA . PHE A 1 228 ? -38.191 -26.142 16.985 1.00 48.06 228 PHE A CA 1
ATOM 1572 C C . PHE A 1 228 ? -38.224 -27.585 16.494 1.00 48.06 228 PHE A C 1
ATOM 1574 O O . PHE A 1 228 ? -37.717 -27.944 15.436 1.00 48.06 228 PHE A O 1
ATOM 1581 N N . CYS A 1 229 ? -38.868 -28.426 17.298 1.00 52.59 229 CYS A N 1
ATOM 1582 C CA . CYS A 1 229 ? -39.234 -29.762 16.878 1.00 52.59 229 CYS A CA 1
ATOM 1583 C C . CYS A 1 229 ? -40.569 -29.705 16.137 1.00 52.59 229 CYS A C 1
ATOM 1585 O O . CYS A 1 229 ? -41.611 -29.474 16.753 1.00 52.59 229 CYS A O 1
ATOM 1587 N N . ASP A 1 230 ? -40.545 -29.887 14.827 1.00 54.94 230 ASP A N 1
ATOM 1588 C CA . ASP A 1 230 ? -41.695 -29.745 13.933 1.00 54.94 230 ASP A CA 1
ATOM 1589 C C . ASP A 1 230 ? -42.192 -31.087 13.358 1.00 54.94 230 ASP A C 1
ATOM 1591 O O . ASP A 1 230 ? -43.174 -31.125 12.613 1.00 54.94 230 ASP A O 1
ATOM 1595 N N . GLY A 1 231 ? -41.586 -32.208 13.771 1.00 53.91 231 GLY A N 1
ATOM 1596 C CA . GLY A 1 231 ? -42.024 -33.568 13.448 1.00 53.91 231 GLY A CA 1
ATOM 1597 C C . GLY A 1 231 ? -42.910 -34.239 14.515 1.00 53.91 231 GLY A C 1
ATOM 1598 O O . GLY A 1 231 ? -42.539 -34.336 15.687 1.00 53.91 231 GLY A O 1
ATOM 1599 N N . ASP A 1 232 ? -44.031 -34.832 14.072 1.00 54.38 232 ASP A N 1
ATOM 1600 C CA . ASP A 1 232 ? -44.964 -35.669 14.864 1.00 54.38 232 ASP A CA 1
ATOM 1601 C C . ASP A 1 232 ? -44.304 -36.727 15.797 1.00 54.38 232 ASP A C 1
ATOM 1603 O O . ASP A 1 232 ? -44.851 -36.989 16.874 1.00 54.38 232 ASP A O 1
ATOM 1607 N N . PRO A 1 233 ? -43.164 -37.375 15.459 1.00 54.22 233 PRO A N 1
ATOM 1608 C CA . PRO A 1 233 ? -42.565 -38.390 16.334 1.00 54.22 233 PRO A CA 1
ATOM 1609 C C . PRO A 1 233 ? -42.015 -37.825 17.653 1.00 54.22 233 PRO A C 1
ATOM 1611 O O . PRO A 1 233 ? -42.097 -38.489 18.690 1.00 54.22 233 PRO A O 1
ATOM 1614 N N . CYS A 1 234 ? -41.495 -36.599 17.643 1.00 48.84 234 CYS A N 1
ATOM 1615 C CA . CYS A 1 234 ? -40.730 -36.039 18.757 1.00 48.84 234 CYS A CA 1
ATOM 1616 C C . CYS A 1 234 ? -41.598 -35.316 19.799 1.00 48.84 234 CYS A C 1
ATOM 1618 O O . CYS A 1 234 ? -41.283 -35.350 20.992 1.00 48.84 234 CYS A O 1
ATOM 1620 N N . GLU A 1 235 ? -42.752 -34.769 19.395 1.00 47.84 235 GLU A N 1
ATOM 1621 C CA . GLU A 1 235 ? -43.734 -34.153 20.308 1.00 47.84 235 GLU A CA 1
ATOM 1622 C C . GLU A 1 235 ? -44.243 -35.157 21.368 1.00 47.84 235 GLU A C 1
ATOM 1624 O O . GLU A 1 235 ? -44.630 -34.787 22.480 1.00 47.84 235 GLU A O 1
ATOM 1629 N N . SER A 1 236 ? -44.178 -36.458 21.056 1.00 52.94 236 SER A N 1
ATOM 1630 C CA . SER A 1 236 ? -44.583 -37.541 21.955 1.00 52.94 236 SER A CA 1
ATOM 1631 C C . SER A 1 236 ? -43.561 -37.889 23.049 1.00 52.94 236 SER A C 1
ATOM 1633 O O . SER A 1 236 ? -43.938 -38.499 24.054 1.00 52.94 236 SER A O 1
ATOM 1635 N N . VAL A 1 237 ? -42.290 -37.496 22.886 1.00 54.44 237 VAL A N 1
ATOM 1636 C CA . VAL A 1 237 ? -41.175 -37.934 23.747 1.00 54.44 237 VAL A CA 1
ATOM 1637 C C . VAL A 1 237 ? -40.841 -36.898 24.826 1.00 54.44 237 VAL A C 1
ATOM 1639 O O . VAL A 1 237 ? -40.561 -37.277 25.965 1.00 54.44 237 VAL A O 1
ATOM 1642 N N . LEU A 1 238 ? -40.937 -35.597 24.524 1.00 49.94 238 LEU A N 1
ATOM 1643 C CA . LEU A 1 238 ? -40.651 -34.512 25.477 1.00 49.94 238 LEU A CA 1
ATOM 1644 C C . LEU A 1 238 ? -41.685 -33.372 25.376 1.00 49.94 238 LEU A C 1
ATOM 1646 O O . LEU A 1 238 ? -41.406 -32.325 24.791 1.00 49.94 238 LEU A O 1
ATOM 1650 N N . PRO A 1 239 ? -42.880 -33.518 25.980 1.00 47.22 239 PRO A N 1
ATOM 1651 C CA . PRO A 1 239 ? -43.908 -32.484 25.927 1.00 47.22 239 PRO A CA 1
ATOM 1652 C C . PRO A 1 239 ? -43.463 -31.244 26.719 1.00 47.22 239 PRO A C 1
ATOM 1654 O O . PRO A 1 239 ? -43.496 -31.237 27.952 1.00 47.22 239 PRO A O 1
ATOM 1657 N N . GLY A 1 240 ? -43.059 -30.184 26.015 1.00 48.03 240 GLY A N 1
ATOM 1658 C CA . GLY A 1 240 ? -42.768 -28.871 26.602 1.00 48.03 240 GLY A CA 1
ATOM 1659 C C . GLY A 1 240 ? -41.330 -28.633 27.075 1.00 48.03 240 GLY A C 1
ATOM 1660 O O . GLY A 1 240 ? -41.117 -27.714 27.868 1.00 48.03 240 GLY A O 1
ATOM 1661 N N . ALA A 1 241 ? -40.349 -29.417 26.619 1.00 43.66 241 ALA A N 1
ATOM 1662 C CA . ALA A 1 241 ? -38.939 -29.059 26.778 1.00 43.66 241 ALA A CA 1
ATOM 1663 C C . ALA A 1 241 ? -38.507 -28.150 25.615 1.00 43.66 241 ALA A C 1
ATOM 1665 O O . ALA A 1 241 ? -38.540 -28.564 24.462 1.00 43.66 241 ALA A O 1
ATOM 1666 N N . HIS A 1 242 ? -38.121 -26.913 25.928 1.00 43.03 242 HIS A N 1
ATOM 1667 C CA . HIS A 1 242 ? -37.363 -26.063 25.016 1.00 43.03 242 HIS A CA 1
ATOM 1668 C C . HIS A 1 242 ? -35.887 -26.381 25.238 1.00 43.03 242 HIS A C 1
ATOM 1670 O O . HIS A 1 242 ? -35.385 -26.193 26.347 1.00 43.03 242 HIS A O 1
ATOM 1676 N N . PHE A 1 243 ? -35.236 -26.908 24.215 1.00 46.75 243 PHE A N 1
ATOM 1677 C CA . PHE A 1 243 ? -33.786 -26.987 24.154 1.00 46.75 243 PHE A CA 1
ATOM 1678 C C . PHE A 1 243 ? -33.288 -25.632 23.596 1.00 46.75 243 PHE A C 1
ATOM 1680 O O . PHE A 1 243 ? -33.866 -25.089 22.652 1.00 46.75 243 PHE A O 1
ATOM 1687 N N . ASP A 1 244 ? -32.356 -24.998 24.312 1.00 44.66 244 ASP A N 1
ATOM 1688 C CA . ASP A 1 244 ? -31.787 -23.661 24.054 1.00 44.66 244 ASP A CA 1
ATOM 1689 C C . ASP A 1 244 ? -30.644 -23.766 23.031 1.00 44.66 244 ASP A C 1
ATOM 1691 O O . ASP A 1 244 ? -29.483 -23.492 23.321 1.00 44.66 244 ASP A O 1
ATOM 1695 N N . ASP A 1 245 ? -30.977 -24.241 21.834 1.00 46.78 245 ASP A N 1
ATOM 1696 C CA . ASP A 1 245 ? -29.967 -24.714 20.876 1.00 46.78 245 ASP A CA 1
ATOM 1697 C C . ASP A 1 245 ? -29.858 -23.776 19.669 1.00 46.78 245 ASP A C 1
ATOM 1699 O O . ASP A 1 245 ? -29.110 -24.029 18.724 1.00 46.78 245 ASP A O 1
ATOM 1703 N N . ALA A 1 246 ? -30.582 -22.650 19.690 1.00 45.56 246 ALA A N 1
ATOM 1704 C CA . ALA A 1 246 ? -30.470 -21.618 18.662 1.00 45.56 246 ALA A CA 1
ATOM 1705 C C . ALA A 1 246 ? -29.033 -21.062 18.559 1.00 45.56 246 ALA A C 1
ATOM 1707 O O . ALA A 1 246 ? -28.654 -20.547 17.511 1.00 45.56 246 ALA A O 1
ATOM 1708 N N . ALA A 1 247 ? -28.228 -21.194 19.621 1.00 47.12 247 ALA A N 1
ATOM 1709 C CA . ALA A 1 247 ? -26.802 -20.870 19.619 1.00 47.12 247 ALA A CA 1
ATOM 1710 C C . ALA A 1 247 ? -25.925 -21.954 18.954 1.00 47.12 247 ALA A C 1
ATOM 1712 O O . ALA A 1 247 ? -24.888 -21.632 18.374 1.00 47.12 247 ALA A O 1
ATOM 1713 N N . ASP A 1 248 ? -26.355 -23.216 18.985 1.00 45.66 248 ASP A N 1
ATOM 1714 C CA . ASP A 1 248 ? -25.582 -24.366 18.498 1.00 45.66 248 ASP A CA 1
ATOM 1715 C C . ASP A 1 248 ? -25.888 -24.704 17.029 1.00 45.66 248 ASP A C 1
ATOM 1717 O O . ASP A 1 248 ? -25.099 -25.375 16.364 1.00 45.66 248 ASP A O 1
ATOM 1721 N N . CYS A 1 249 ? -26.999 -24.183 16.492 1.00 41.12 249 CYS A N 1
ATOM 1722 C CA . CYS A 1 249 ? -27.433 -24.394 15.107 1.00 41.12 249 CYS A CA 1
ATOM 1723 C C . CYS A 1 249 ? -27.015 -23.287 14.125 1.00 41.12 249 CYS A C 1
ATOM 1725 O O . CYS A 1 249 ? -27.479 -23.269 12.981 1.00 41.12 249 CYS A O 1
ATOM 1727 N N . THR A 1 250 ? -26.130 -22.366 14.519 1.00 43.19 250 THR A N 1
ATOM 1728 C CA . THR A 1 250 ? -25.479 -21.494 13.533 1.00 43.19 250 THR A CA 1
ATOM 1729 C C . THR A 1 250 ? -24.573 -22.373 12.661 1.00 43.19 250 THR A C 1
ATOM 1731 O O . THR A 1 250 ? -23.628 -22.957 13.199 1.00 43.19 250 THR A O 1
ATOM 1734 N N . PRO A 1 251 ? -24.807 -22.499 11.336 1.00 44.78 251 PRO A N 1
ATOM 1735 C CA . PRO A 1 251 ? -23.841 -23.158 10.454 1.00 44.78 251 PRO A CA 1
ATOM 1736 C C . PRO A 1 251 ? -22.468 -22.514 10.686 1.00 44.78 251 PRO A C 1
ATOM 1738 O O . PRO A 1 251 ? -22.459 -21.326 11.021 1.00 44.78 251 PRO A O 1
ATOM 1741 N N . PRO A 1 252 ? -21.342 -23.257 10.570 1.00 49.72 252 PRO A N 1
ATOM 1742 C CA . PRO A 1 252 ? -19.998 -22.777 10.903 1.00 49.72 252 PRO A CA 1
ATOM 1743 C C . PRO A 1 252 ? -19.857 -21.291 10.571 1.00 49.72 252 PRO A C 1
ATOM 1745 O O . PRO A 1 252 ? -19.986 -20.908 9.410 1.00 49.72 252 PRO A O 1
ATOM 1748 N N . GLY A 1 253 ? -19.752 -20.505 11.653 1.00 58.59 253 GLY A N 1
ATOM 1749 C CA . GLY A 1 253 ? -20.358 -19.180 11.796 1.00 58.59 253 GLY A CA 1
ATOM 1750 C C . GLY A 1 253 ? -20.301 -18.317 10.548 1.00 58.59 253 GLY A C 1
ATOM 1751 O O . GLY A 1 253 ? -19.217 -18.019 10.051 1.00 58.59 253 GLY A O 1
ATOM 1752 N N . THR A 1 254 ? -21.467 -17.878 10.081 1.00 75.88 254 THR A N 1
ATOM 1753 C CA . THR A 1 254 ? -21.584 -16.831 9.071 1.00 75.88 254 THR A CA 1
ATOM 1754 C C . THR A 1 254 ? -20.643 -15.678 9.424 1.00 75.88 254 THR A C 1
ATOM 1756 O O . THR A 1 254 ? -20.757 -15.083 10.497 1.00 75.88 254 THR A O 1
ATOM 1759 N N . LEU A 1 255 ? -19.676 -15.393 8.551 1.00 92.50 255 LEU A N 1
ATOM 1760 C CA . LEU A 1 255 ? -18.675 -14.361 8.799 1.00 92.50 255 LEU A CA 1
ATOM 1761 C C . LEU A 1 255 ? -19.347 -12.997 8.650 1.00 92.50 255 LEU A C 1
ATOM 1763 O O . LEU A 1 255 ? -19.608 -12.550 7.542 1.00 92.50 255 LEU A O 1
ATOM 1767 N N . THR A 1 256 ? -19.677 -12.338 9.754 1.00 96.12 256 THR A N 1
ATOM 1768 C CA . THR A 1 256 ? -20.380 -11.049 9.736 1.00 96.12 256 THR A CA 1
ATOM 1769 C C . THR A 1 256 ? -19.424 -9.877 9.884 1.00 96.12 256 THR A C 1
ATOM 1771 O O . THR A 1 256 ? -18.426 -9.955 10.609 1.00 96.12 256 THR A O 1
ATOM 1774 N N . PHE A 1 257 ? -19.743 -8.752 9.247 1.00 98.06 257 PHE A N 1
ATOM 1775 C CA . PHE A 1 257 ? -18.984 -7.526 9.463 1.00 98.06 257 PHE A CA 1
ATOM 1776 C C . PHE A 1 257 ? -19.815 -6.244 9.460 1.00 98.06 257 PHE A C 1
ATOM 1778 O O . PHE A 1 257 ? -20.902 -6.156 8.875 1.00 98.06 257 PHE A O 1
ATOM 1785 N N . ALA A 1 258 ? -19.247 -5.230 10.111 1.00 97.25 258 ALA A N 1
ATOM 1786 C CA . ALA A 1 258 ? -19.685 -3.843 10.068 1.00 97.25 258 ALA A CA 1
ATOM 1787 C C . ALA A 1 258 ? -18.634 -2.984 9.355 1.00 97.25 258 ALA A C 1
ATOM 1789 O O . ALA A 1 258 ? -17.437 -3.136 9.596 1.00 97.25 258 ALA A O 1
ATOM 1790 N N . ALA A 1 259 ? -19.084 -2.056 8.513 1.00 97.56 259 ALA A N 1
ATOM 1791 C CA . ALA A 1 259 ? -18.236 -1.020 7.934 1.00 97.56 259 ALA A CA 1
ATOM 1792 C C . ALA A 1 259 ? -18.905 0.332 8.175 1.00 97.56 259 ALA A C 1
ATOM 1794 O O . ALA A 1 259 ? -20.079 0.520 7.831 1.00 97.56 259 ALA A O 1
ATOM 1795 N N . THR A 1 260 ? -18.177 1.230 8.835 1.00 97.31 260 THR A N 1
ATOM 1796 C CA . THR A 1 260 ? -18.717 2.490 9.346 1.00 97.31 260 THR A CA 1
ATOM 1797 C C . THR A 1 260 ? -17.821 3.679 9.013 1.00 97.31 260 THR A C 1
ATOM 1799 O O . THR A 1 260 ? -16.604 3.528 8.904 1.00 97.31 260 THR A O 1
ATOM 1802 N N . SER A 1 261 ? -18.417 4.862 8.874 1.00 96.19 261 SER A N 1
ATOM 1803 C CA . SER A 1 261 ? -17.705 6.123 8.659 1.00 96.19 261 SER A CA 1
ATOM 1804 C C . SER A 1 261 ? -18.374 7.298 9.377 1.00 96.19 261 SER A C 1
ATOM 1806 O O . SER A 1 261 ? -19.446 7.147 9.964 1.00 96.19 261 SER A O 1
ATOM 1808 N N . VAL A 1 262 ? -17.767 8.483 9.292 1.00 93.38 262 VAL A N 1
ATOM 1809 C CA . VAL A 1 262 ? -18.369 9.770 9.687 1.00 93.38 262 VAL A CA 1
ATOM 1810 C C . VAL A 1 262 ? -18.500 10.686 8.472 1.00 93.38 262 VAL A C 1
ATOM 1812 O O . VAL A 1 262 ? -17.608 10.717 7.628 1.00 93.38 262 VAL A O 1
ATOM 1815 N N . VAL A 1 263 ? -19.572 11.483 8.389 1.00 89.19 263 VAL A N 1
ATOM 1816 C CA . VAL A 1 263 ? -19.703 12.527 7.359 1.00 89.19 263 VAL A CA 1
ATOM 1817 C C . VAL A 1 263 ? -19.060 13.828 7.851 1.00 89.19 263 VAL A C 1
ATOM 1819 O O . VAL A 1 263 ? -19.723 14.704 8.401 1.00 89.19 263 VAL A O 1
ATOM 1822 N N . ASN A 1 264 ? -17.748 13.971 7.657 1.00 79.56 264 ASN A N 1
ATOM 1823 C CA . ASN A 1 264 ? -16.967 15.122 8.143 1.00 79.56 264 ASN A CA 1
ATOM 1824 C C . ASN A 1 264 ? -15.873 15.590 7.165 1.00 79.56 264 ASN A C 1
ATOM 1826 O O . ASN A 1 264 ? -14.773 15.920 7.590 1.00 79.56 264 ASN A O 1
ATOM 1830 N N . GLU A 1 265 ? -16.191 15.655 5.869 1.00 78.31 265 GLU A N 1
ATOM 1831 C CA . GLU A 1 265 ? -15.263 16.059 4.787 1.00 78.31 265 GLU A CA 1
ATOM 1832 C C . GLU A 1 265 ? -14.187 15.019 4.432 1.00 78.31 265 GLU A C 1
ATOM 1834 O O . GLU A 1 265 ? -13.437 15.238 3.482 1.00 78.31 265 GLU A O 1
ATOM 1839 N N . LEU A 1 266 ? -14.157 13.880 5.128 1.00 79.81 266 LEU A N 1
ATOM 1840 C CA . LEU A 1 266 ? -13.322 12.734 4.780 1.00 79.81 266 LEU A CA 1
ATOM 1841 C C . LEU A 1 266 ? -13.879 11.952 3.592 1.00 79.81 266 LEU A C 1
ATOM 1843 O O . LEU A 1 266 ? -15.100 11.808 3.430 1.00 79.81 266 LEU A O 1
ATOM 1847 N N . ASP A 1 267 ? -12.970 11.409 2.785 1.00 81.88 267 ASP A N 1
ATOM 1848 C CA . ASP A 1 267 ? -13.334 10.352 1.847 1.00 81.88 267 ASP A CA 1
ATOM 1849 C C . ASP A 1 267 ? -13.674 9.073 2.627 1.00 81.88 267 ASP A C 1
ATOM 1851 O O . ASP A 1 267 ? -12.947 8.671 3.526 1.00 81.88 267 ASP A O 1
ATOM 1855 N N . ARG A 1 268 ? -14.802 8.448 2.282 1.00 90.88 268 ARG A N 1
ATOM 1856 C CA . ARG A 1 268 ? -15.270 7.179 2.873 1.00 90.88 268 ARG A CA 1
ATOM 1857 C C . ARG A 1 268 ? -15.134 6.014 1.897 1.00 90.88 268 ARG A C 1
ATOM 1859 O O . ARG A 1 268 ? -15.826 4.999 2.030 1.00 90.88 268 ARG A O 1
ATOM 1866 N N . ASN A 1 269 ? -14.389 6.219 0.814 1.00 90.81 269 ASN A N 1
ATOM 1867 C CA . ASN A 1 269 ? -14.242 5.237 -0.244 1.00 90.81 269 ASN A CA 1
ATOM 1868 C C . ASN A 1 269 ? -13.572 3.964 0.280 1.00 90.81 269 ASN A C 1
ATOM 1870 O O . ASN A 1 269 ? -14.056 2.879 -0.016 1.00 90.81 269 ASN A O 1
ATOM 1874 N N . ASP A 1 270 ? -12.570 4.080 1.140 1.00 94.50 270 ASP A N 1
ATOM 1875 C CA . ASP A 1 270 ? -11.902 2.995 1.858 1.00 94.50 270 ASP A CA 1
ATOM 1876 C C . ASP A 1 270 ? -12.892 2.060 2.579 1.00 94.50 270 ASP A C 1
ATOM 1878 O O . ASP A 1 270 ? -12.815 0.842 2.417 1.00 94.50 270 ASP A O 1
ATOM 1882 N N . MET A 1 271 ? -13.903 2.605 3.267 1.00 95.88 271 MET A N 1
ATOM 1883 C CA . MET A 1 271 ? -14.992 1.829 3.876 1.00 95.88 271 MET A CA 1
ATOM 1884 C C . MET A 1 271 ? -15.770 1.024 2.827 1.00 95.88 271 MET A C 1
ATOM 1886 O O . MET A 1 271 ? -16.108 -0.137 3.065 1.00 95.88 271 MET A O 1
ATOM 1890 N N . VAL A 1 272 ? -16.071 1.626 1.672 1.00 92.81 272 VAL A N 1
ATOM 1891 C CA . VAL A 1 272 ? -16.794 0.961 0.576 1.00 92.81 272 VAL A CA 1
ATOM 1892 C C . VAL A 1 272 ? -15.926 -0.118 -0.069 1.00 92.81 272 VAL A C 1
ATOM 1894 O O . VAL A 1 272 ? -16.395 -1.241 -0.232 1.00 92.81 272 VAL A O 1
ATOM 1897 N N . VAL A 1 273 ? -14.657 0.178 -0.370 1.00 93.31 273 VAL A N 1
ATOM 1898 C CA . VAL A 1 273 ? -13.704 -0.793 -0.928 1.00 93.31 273 VAL A CA 1
ATOM 1899 C C . VAL A 1 273 ? -13.525 -1.975 0.025 1.00 93.31 273 VAL A C 1
ATOM 1901 O O . VAL A 1 273 ? -13.514 -3.124 -0.419 1.00 93.31 273 VAL A O 1
ATOM 1904 N N . PHE A 1 274 ? -13.427 -1.714 1.330 1.00 96.75 274 PHE A N 1
ATOM 1905 C CA . PHE A 1 274 ? -13.263 -2.752 2.343 1.00 96.75 274 PHE A CA 1
ATOM 1906 C C . PHE A 1 274 ? -14.495 -3.650 2.389 1.00 96.75 274 PHE A C 1
ATOM 1908 O O . PHE A 1 274 ? -14.382 -4.877 2.368 1.00 96.75 274 PHE A O 1
ATOM 1915 N N . ALA A 1 275 ? -15.679 -3.034 2.399 1.00 96.00 275 ALA A N 1
ATOM 1916 C CA . ALA A 1 275 ? -16.936 -3.755 2.437 1.00 96.00 275 ALA A CA 1
ATOM 1917 C C . ALA A 1 275 ? -17.161 -4.614 1.186 1.00 96.00 275 ALA A C 1
ATOM 1919 O O . ALA A 1 275 ? -17.491 -5.793 1.312 1.00 96.00 275 ALA A O 1
ATOM 1920 N N . ASP A 1 276 ? -16.937 -4.061 -0.007 1.00 93.06 276 ASP A N 1
ATOM 1921 C CA . ASP A 1 276 ? -17.050 -4.802 -1.266 1.00 93.06 276 ASP A CA 1
ATOM 1922 C C . ASP A 1 276 ? -16.045 -5.964 -1.317 1.00 93.06 276 ASP A C 1
ATOM 1924 O O . ASP A 1 276 ? -16.383 -7.068 -1.755 1.00 93.06 276 ASP A O 1
ATOM 1928 N N . GLY A 1 277 ? -14.829 -5.740 -0.808 1.00 95.31 277 GLY A N 1
ATOM 1929 C CA . GLY A 1 277 ? -13.802 -6.765 -0.673 1.00 95.31 277 GLY A CA 1
ATOM 1930 C C . GLY A 1 277 ? -14.236 -7.929 0.216 1.00 95.31 277 GLY A C 1
ATOM 1931 O O . GLY A 1 277 ? -14.191 -9.075 -0.225 1.00 95.31 277 GLY A O 1
ATOM 1932 N N . LEU A 1 278 ? -14.715 -7.653 1.435 1.00 97.19 278 LEU A N 1
ATOM 1933 C CA . LEU A 1 278 ? -15.182 -8.695 2.358 1.00 97.19 278 LEU A CA 1
ATOM 1934 C C . LEU A 1 278 ? -16.424 -9.436 1.849 1.00 97.19 278 LEU A C 1
ATOM 1936 O O . LEU A 1 278 ? -16.503 -10.656 1.998 1.00 97.19 278 LEU A O 1
ATOM 1940 N N . VAL A 1 279 ? -17.359 -8.746 1.191 1.00 95.44 279 VAL A N 1
ATOM 1941 C CA . VAL A 1 279 ? -18.488 -9.404 0.507 1.00 95.44 279 VAL A CA 1
ATOM 1942 C C . VAL A 1 279 ? -17.976 -10.371 -0.565 1.00 95.44 279 VAL A C 1
ATOM 1944 O O . VAL A 1 279 ? -18.471 -11.493 -0.669 1.00 95.44 279 VAL A O 1
ATOM 1947 N N . GLY A 1 280 ? -16.942 -9.986 -1.321 1.00 90.69 280 GLY A N 1
ATOM 1948 C CA . GLY A 1 280 ? -16.268 -10.863 -2.284 1.00 90.69 280 GLY A CA 1
ATOM 1949 C C . GLY A 1 280 ? -15.618 -12.105 -1.657 1.00 90.69 280 GLY A C 1
ATOM 1950 O O . GLY A 1 280 ? -15.494 -13.127 -2.330 1.00 90.69 280 GLY A O 1
ATOM 1951 N N . LEU A 1 281 ? -15.260 -12.042 -0.371 1.00 93.88 281 LEU A N 1
ATOM 1952 C CA . LEU A 1 281 ? -14.733 -13.163 0.419 1.00 93.88 281 LEU A CA 1
ATOM 1953 C C . LEU A 1 281 ? -15.824 -13.982 1.128 1.00 93.88 281 LEU A C 1
ATOM 1955 O O . LEU A 1 281 ? -15.504 -14.909 1.870 1.00 93.88 281 LEU A O 1
ATOM 1959 N N . GLY A 1 282 ? -17.103 -13.672 0.896 1.00 94.12 282 GLY A N 1
ATOM 1960 C CA . GLY A 1 282 ? -18.237 -14.398 1.470 1.00 94.12 282 GLY A CA 1
ATOM 1961 C C . GLY A 1 282 ? -18.662 -13.926 2.861 1.00 94.12 282 GLY A C 1
ATOM 1962 O O . GLY A 1 282 ? -19.358 -14.666 3.552 1.00 94.12 282 GLY A O 1
ATOM 1963 N N . TYR A 1 283 ? -18.253 -12.725 3.281 1.00 95.56 283 TYR A N 1
ATOM 1964 C CA . TYR A 1 283 ? -18.730 -12.130 4.526 1.00 95.56 283 TYR A CA 1
ATOM 1965 C C . TYR A 1 283 ? -20.088 -11.442 4.330 1.00 95.56 283 TYR A C 1
ATOM 1967 O O . TYR A 1 283 ? -20.336 -10.770 3.325 1.00 95.56 283 TYR A O 1
ATOM 1975 N N . ASP A 1 284 ? -20.930 -11.512 5.356 1.00 95.00 284 ASP A N 1
ATOM 1976 C CA . ASP A 1 284 ? -22.219 -10.838 5.413 1.00 95.00 284 ASP A CA 1
ATOM 1977 C C . ASP A 1 284 ? -22.082 -9.425 5.986 1.00 95.00 284 ASP A C 1
ATOM 1979 O O . ASP A 1 284 ? -21.743 -9.209 7.155 1.00 95.00 284 ASP A O 1
ATOM 1983 N N . TRP A 1 285 ? -22.396 -8.437 5.147 1.00 93.94 285 TRP A N 1
ATOM 1984 C CA . TRP A 1 285 ? -22.366 -7.025 5.517 1.00 93.94 285 TRP A CA 1
ATOM 1985 C C . TRP A 1 285 ? -23.637 -6.618 6.272 1.00 93.94 285 TRP A C 1
ATOM 1987 O O . TRP A 1 285 ? -24.635 -6.227 5.653 1.00 93.94 285 TRP A O 1
ATOM 1997 N N . ILE A 1 286 ? -23.602 -6.696 7.604 1.00 93.38 286 ILE A N 1
ATOM 1998 C CA . ILE A 1 286 ? -24.791 -6.517 8.455 1.00 93.38 286 ILE A CA 1
ATOM 1999 C C . ILE A 1 286 ? -25.019 -5.077 8.926 1.00 93.38 286 ILE A C 1
ATOM 2001 O O . ILE A 1 286 ? -26.156 -4.704 9.206 1.00 93.38 286 ILE A O 1
ATOM 2005 N N . VAL A 1 287 ? -23.972 -4.248 8.972 1.00 90.25 287 VAL A N 1
ATOM 2006 C CA . VAL A 1 287 ? -24.066 -2.835 9.372 1.00 90.25 287 VAL A CA 1
ATOM 2007 C C . VAL A 1 287 ? -23.367 -1.956 8.345 1.00 90.25 287 VAL A C 1
ATOM 2009 O O . VAL A 1 287 ? -22.165 -2.099 8.110 1.00 90.25 287 VAL A O 1
ATOM 2012 N N . ARG A 1 288 ? -24.130 -1.027 7.761 1.00 92.31 288 ARG A N 1
ATOM 2013 C CA . ARG A 1 288 ? -23.649 -0.012 6.816 1.00 92.31 288 ARG A CA 1
ATOM 2014 C C . ARG A 1 288 ? -24.029 1.352 7.362 1.00 92.31 288 ARG A C 1
ATOM 2016 O O . ARG A 1 288 ? -25.190 1.745 7.260 1.00 92.31 288 ARG A O 1
ATOM 2023 N N . ASP A 1 289 ? -23.071 2.043 7.955 1.00 89.44 289 ASP A N 1
ATOM 2024 C CA . ASP A 1 289 ? -23.356 3.283 8.670 1.00 89.44 289 ASP A CA 1
ATOM 2025 C C . ASP A 1 289 ? -22.352 4.358 8.291 1.00 89.44 289 ASP A C 1
ATOM 2027 O O . ASP A 1 289 ? -21.195 4.315 8.692 1.00 89.44 289 ASP A O 1
ATOM 2031 N N . ALA A 1 290 ? -22.785 5.301 7.461 1.00 90.88 290 ALA A N 1
ATOM 2032 C CA . ALA A 1 290 ? -21.874 6.290 6.915 1.00 90.88 290 ALA A CA 1
ATOM 2033 C C . ALA A 1 290 ? -21.742 7.560 7.771 1.00 90.88 290 ALA A C 1
ATOM 2035 O O . ALA A 1 290 ? -20.959 8.431 7.395 1.00 90.88 290 ALA A O 1
ATOM 2036 N N . ASP A 1 291 ? -22.507 7.674 8.864 1.00 95.56 291 ASP A N 1
ATOM 2037 C CA . ASP A 1 291 ? -22.472 8.810 9.793 1.00 95.56 291 ASP A CA 1
ATOM 2038 C C . ASP A 1 291 ? -22.689 8.341 11.239 1.00 95.56 291 ASP A C 1
ATOM 2040 O O . ASP A 1 291 ? -23.621 8.760 11.928 1.00 95.56 291 ASP A O 1
ATOM 2044 N N . VAL A 1 292 ? -21.840 7.408 11.671 1.00 95.81 292 VAL A N 1
ATOM 2045 C CA . VAL A 1 292 ? -22.046 6.654 12.909 1.00 95.81 292 VAL A CA 1
ATOM 2046 C C . VAL A 1 292 ? -21.959 7.554 14.144 1.00 95.81 292 VAL A C 1
ATOM 2048 O O . VAL A 1 292 ? -21.021 8.343 14.299 1.00 95.81 292 VAL A O 1
ATOM 2051 N N . THR A 1 293 ? -22.915 7.424 15.063 1.00 96.56 293 THR A N 1
ATOM 2052 C CA . THR A 1 293 ? -22.875 8.096 16.372 1.00 96.56 293 THR A CA 1
ATOM 2053 C C . THR A 1 293 ? -22.005 7.337 17.374 1.00 96.56 293 THR A C 1
ATOM 2055 O O . THR A 1 293 ? -21.670 6.162 17.207 1.00 96.56 293 THR A O 1
ATOM 2058 N N . ARG A 1 294 ? -21.670 7.983 18.493 1.00 97.19 294 ARG A N 1
ATOM 2059 C CA . ARG A 1 294 ? -20.949 7.360 19.609 1.00 97.19 294 ARG A CA 1
ATOM 2060 C C . ARG A 1 294 ? -21.666 6.118 20.126 1.00 97.19 294 ARG A C 1
ATOM 2062 O O . ARG A 1 294 ? -21.014 5.112 20.383 1.00 97.19 294 ARG A O 1
ATOM 2069 N N . ALA A 1 295 ? -22.984 6.190 20.308 1.00 96.44 295 ALA A N 1
ATOM 2070 C CA . ALA A 1 295 ? -23.761 5.074 20.843 1.00 96.44 295 ALA A CA 1
ATOM 2071 C C . ALA A 1 295 ? -23.771 3.873 19.884 1.00 96.44 295 ALA A C 1
ATOM 2073 O O . ALA A 1 295 ? -23.655 2.733 20.331 1.00 96.44 295 ALA A O 1
ATOM 2074 N N . GLU A 1 296 ? -23.865 4.135 18.581 1.00 96.75 296 GLU A N 1
ATOM 2075 C CA . GLU A 1 296 ? -23.835 3.108 17.538 1.00 96.75 296 GLU A CA 1
ATOM 2076 C C . GLU A 1 296 ? -22.456 2.456 17.434 1.00 96.75 296 GLU A C 1
ATOM 2078 O O . GLU A 1 296 ? -22.368 1.235 17.534 1.00 96.75 296 GLU A O 1
ATOM 2083 N N . LEU A 1 297 ? -21.370 3.238 17.342 1.00 97.19 297 LEU A N 1
ATOM 2084 C CA . LEU A 1 297 ? -20.020 2.673 17.235 1.00 97.19 297 LEU A CA 1
ATOM 2085 C C . LEU A 1 297 ? -19.658 1.822 18.461 1.00 97.19 297 LEU A C 1
ATOM 2087 O O . LEU A 1 297 ? -19.118 0.729 18.304 1.00 97.19 297 LEU A O 1
ATOM 2091 N N . VAL A 1 298 ? -19.996 2.283 19.673 1.00 97.81 298 VAL A N 1
ATOM 2092 C CA . VAL A 1 298 ? -19.832 1.493 20.909 1.00 97.81 298 VAL A CA 1
ATOM 2093 C C . VAL A 1 298 ? -20.620 0.185 20.812 1.00 97.81 298 VAL A C 1
ATOM 2095 O O . VAL A 1 298 ? -20.062 -0.881 21.059 1.00 97.81 298 VAL A O 1
ATOM 2098 N N . SER A 1 299 ? -21.889 0.248 20.392 1.00 96.62 299 SER A N 1
ATOM 2099 C CA . SER A 1 299 ? -22.729 -0.942 20.233 1.00 96.62 299 SER A CA 1
ATOM 2100 C C . SER A 1 299 ? -22.147 -1.930 19.222 1.00 96.62 299 SER A C 1
ATOM 2102 O O . SER A 1 299 ? -22.202 -3.136 19.456 1.00 96.62 299 SER A O 1
ATOM 2104 N N . TYR A 1 300 ? -21.599 -1.453 18.103 1.00 96.81 300 TYR A N 1
ATOM 2105 C CA . TYR A 1 300 ? -20.997 -2.314 17.085 1.00 96.81 300 TYR A CA 1
ATOM 2106 C C . TYR A 1 300 ? -19.697 -2.955 17.587 1.00 96.81 300 TYR A C 1
ATOM 2108 O O . TYR A 1 300 ? -19.492 -4.147 17.373 1.00 96.81 300 TYR A O 1
ATOM 2116 N N . LEU A 1 301 ? -18.857 -2.204 18.309 1.00 97.00 301 LEU A N 1
ATOM 2117 C CA . LEU A 1 301 ? -17.637 -2.730 18.934 1.00 97.00 301 LEU A CA 1
ATOM 2118 C C . LEU A 1 301 ? -17.941 -3.795 19.995 1.00 97.00 301 LEU A C 1
ATOM 2120 O O . LEU A 1 301 ? -17.172 -4.742 20.129 1.00 97.00 301 LEU A O 1
ATOM 2124 N N . GLU A 1 302 ? -19.054 -3.665 20.719 1.00 96.94 302 GLU A N 1
ATOM 2125 C CA . GLU A 1 302 ? -19.510 -4.603 21.758 1.00 96.94 302 GLU A CA 1
ATOM 2126 C C . GLU A 1 302 ? -20.330 -5.790 21.213 1.00 96.94 302 GLU A C 1
ATOM 2128 O O . GLU A 1 302 ? -20.724 -6.676 21.974 1.00 96.94 302 GLU A O 1
ATOM 2133 N N . THR A 1 303 ? -20.562 -5.846 19.899 1.00 94.25 303 THR A N 1
ATOM 2134 C CA . THR A 1 303 ? -21.241 -6.964 19.228 1.00 94.25 303 THR A CA 1
ATOM 2135 C C . THR A 1 303 ? -20.223 -8.022 18.782 1.00 94.25 303 THR A C 1
ATOM 2137 O O . THR A 1 303 ? -19.122 -7.682 18.350 1.00 94.25 303 THR A O 1
ATOM 2140 N N . ASP A 1 304 ? -20.583 -9.312 18.848 1.00 94.19 304 ASP A N 1
ATOM 2141 C CA . ASP A 1 304 ? -19.764 -10.410 18.296 1.00 94.19 304 ASP A CA 1
ATOM 2142 C C . ASP A 1 304 ? -19.823 -10.402 16.759 1.00 94.19 304 ASP A C 1
ATOM 2144 O O . ASP A 1 304 ? -20.600 -11.113 16.121 1.00 94.19 304 ASP A O 1
ATOM 2148 N N . LEU A 1 305 ? -19.033 -9.506 16.170 1.00 95.25 305 LEU A N 1
ATOM 2149 C CA . LEU A 1 305 ? -18.773 -9.412 14.738 1.00 95.25 305 LEU A CA 1
ATOM 2150 C C . LEU A 1 305 ? -17.475 -10.142 14.404 1.00 95.25 305 LEU A C 1
ATOM 2152 O O . LEU A 1 305 ? -16.512 -10.094 15.173 1.00 95.25 305 LEU A O 1
ATOM 2156 N N . THR A 1 306 ? -17.389 -10.728 13.208 1.00 97.06 306 THR A N 1
ATOM 2157 C CA . THR A 1 306 ? -16.097 -11.238 12.714 1.00 97.06 306 THR A CA 1
ATOM 2158 C C . THR A 1 306 ? -15.140 -10.085 12.421 1.00 97.06 306 THR A C 1
ATOM 2160 O O . THR A 1 306 ? -13.955 -10.173 12.751 1.00 97.06 306 THR A O 1
ATOM 2163 N N . ALA A 1 307 ? -15.652 -8.999 11.833 1.00 98.12 307 ALA A N 1
ATOM 2164 C CA . ALA A 1 307 ? -14.873 -7.803 11.545 1.00 98.12 307 ALA A CA 1
ATOM 2165 C C . ALA A 1 307 ? -15.664 -6.503 11.754 1.00 98.12 307 ALA A C 1
ATOM 2167 O O . ALA A 1 307 ? -16.862 -6.426 11.483 1.00 98.12 307 ALA A O 1
ATOM 2168 N N . LEU A 1 308 ? -14.974 -5.457 12.191 1.00 98.38 308 LEU A N 1
ATOM 2169 C CA . LEU A 1 308 ? -15.462 -4.087 12.221 1.00 98.38 308 LEU A CA 1
ATOM 2170 C C . LEU A 1 308 ? -14.415 -3.187 11.575 1.00 98.38 308 LEU A C 1
ATOM 2172 O O . LEU A 1 308 ? -13.261 -3.174 11.994 1.00 98.38 308 LEU A O 1
ATOM 2176 N N . TYR A 1 309 ? -14.828 -2.419 10.575 1.00 98.31 309 TYR A N 1
ATOM 2177 C CA . TYR A 1 309 ? -14.015 -1.382 9.954 1.00 98.31 309 TYR A CA 1
ATOM 2178 C C . TYR A 1 309 ? -14.621 -0.015 10.239 1.00 98.31 309 TYR A C 1
ATOM 2180 O O . TYR A 1 309 ? -15.829 0.191 10.067 1.00 98.31 309 TYR A O 1
ATOM 2188 N N . HIS A 1 310 ? -13.786 0.919 10.673 1.00 97.44 310 HIS A N 1
ATOM 2189 C CA . HIS A 1 310 ? -14.181 2.295 10.903 1.00 97.44 310 HIS A CA 1
ATOM 2190 C C . HIS A 1 310 ? -13.168 3.262 10.294 1.00 97.44 310 HIS A C 1
ATOM 2192 O O . HIS A 1 310 ? -11.971 3.159 10.570 1.00 97.44 310 HIS A O 1
ATOM 2198 N N . THR A 1 311 ? -13.675 4.225 9.526 1.00 95.62 311 THR A N 1
ATOM 2199 C CA . THR A 1 311 ? -12.901 5.333 8.956 1.00 95.62 311 THR A CA 1
ATOM 2200 C C . THR A 1 311 ? -13.460 6.677 9.418 1.00 95.62 311 THR A C 1
ATOM 2202 O O . THR A 1 311 ? -14.670 6.908 9.422 1.00 95.62 311 THR A O 1
ATOM 2205 N N . SER A 1 312 ? -12.583 7.552 9.891 1.00 94.38 312 SER A N 1
ATOM 2206 C CA . SER A 1 312 ? -12.884 8.881 10.424 1.00 94.38 312 SER A CA 1
ATOM 2207 C C . SER A 1 312 ? -11.585 9.620 10.780 1.00 94.38 312 SER A C 1
ATOM 2209 O O . SER A 1 312 ? -10.473 9.199 10.458 1.00 94.38 312 SER A O 1
ATOM 2211 N N . HIS A 1 313 ? -11.699 10.749 11.481 1.00 91.38 313 HIS A N 1
ATOM 2212 C CA . HIS A 1 313 ? -10.538 11.376 12.093 1.00 91.38 313 HIS A CA 1
ATOM 2213 C C . HIS A 1 313 ? -10.192 10.661 13.397 1.00 91.38 313 HIS A C 1
ATOM 2215 O O . HIS A 1 313 ? -11.072 10.277 14.165 1.00 91.38 313 HIS A O 1
ATOM 2221 N N . GLY A 1 314 ? -8.904 10.599 13.711 1.00 89.94 314 GLY A N 1
ATOM 2222 C CA . GLY A 1 314 ? -8.454 10.247 15.046 1.00 89.94 314 GLY A CA 1
ATOM 2223 C C . GLY A 1 314 ? -7.430 11.237 15.580 1.00 89.94 314 GLY A C 1
ATOM 2224 O O . GLY A 1 314 ? -6.831 12.017 14.832 1.00 89.94 314 GLY A O 1
ATOM 2225 N N . ASN A 1 315 ? -7.281 11.256 16.901 1.00 88.44 315 ASN A N 1
ATOM 2226 C CA . ASN A 1 315 ? -6.306 12.104 17.577 1.00 88.44 315 ASN A CA 1
ATOM 2227 C C . ASN A 1 315 ? -5.994 11.575 18.978 1.00 88.44 315 ASN A C 1
ATOM 2229 O O . ASN A 1 315 ? -6.832 11.654 19.872 1.00 88.44 315 ASN A O 1
ATOM 2233 N N . ASP A 1 316 ? -4.770 11.110 19.191 1.00 89.75 316 ASP A N 1
ATOM 2234 C CA . ASP A 1 316 ? -4.291 10.666 20.500 1.00 89.75 316 ASP A CA 1
ATOM 2235 C C . ASP A 1 316 ? -5.250 9.668 21.197 1.00 89.75 316 ASP A C 1
ATOM 2237 O O . ASP A 1 316 ? -5.653 9.858 22.349 1.00 89.75 316 ASP A O 1
ATOM 2241 N N . GLY A 1 317 ? -5.630 8.589 20.501 1.00 90.38 317 GLY A N 1
ATOM 2242 C CA . GLY A 1 317 ? -6.398 7.496 21.113 1.00 90.38 317 GLY A CA 1
ATOM 2243 C C . GLY A 1 317 ? -7.900 7.631 21.004 1.00 90.38 317 GLY A C 1
ATOM 2244 O O . GLY A 1 317 ? -8.625 6.777 21.517 1.00 90.38 317 GLY A O 1
ATOM 2245 N N . VAL A 1 318 ? -8.366 8.712 20.384 1.00 94.88 318 VAL A N 1
ATOM 2246 C CA . VAL A 1 318 ? -9.785 8.950 20.147 1.00 94.88 318 VAL A CA 1
ATOM 2247 C C . VAL A 1 318 ? -10.113 8.761 18.674 1.00 94.88 318 VAL A C 1
ATOM 2249 O O . VAL A 1 318 ? -9.338 9.161 17.808 1.00 94.88 318 VAL A O 1
ATOM 2252 N N . VAL A 1 319 ? -11.287 8.198 18.431 1.00 95.56 319 VAL A N 1
ATOM 2253 C CA . VAL A 1 319 ? -11.943 8.038 17.136 1.00 95.56 319 VAL A CA 1
ATOM 2254 C C . VAL A 1 319 ? -13.090 9.038 17.082 1.00 95.56 319 VAL A C 1
ATOM 2256 O O . VAL A 1 319 ? -13.899 9.095 18.012 1.00 95.56 319 VAL A O 1
ATOM 2259 N N . VAL A 1 320 ? -13.149 9.868 16.045 1.00 94.69 320 VAL A N 1
ATOM 2260 C CA . VAL A 1 320 ? -14.233 10.839 15.858 1.00 94.69 320 VAL A CA 1
ATOM 2261 C C . VAL A 1 320 ? -15.478 10.121 15.345 1.00 94.69 320 VAL A C 1
ATOM 2263 O O . VAL A 1 320 ? -15.400 9.256 14.484 1.00 94.69 320 VAL A O 1
ATOM 2266 N N . VAL A 1 321 ? -16.634 10.497 15.884 1.00 96.12 321 VAL A N 1
ATOM 2267 C CA . VAL A 1 321 ? -17.971 10.014 15.502 1.00 96.12 321 VAL A CA 1
ATOM 2268 C C . VAL A 1 321 ? -18.890 11.216 15.270 1.00 96.12 321 VAL A C 1
ATOM 2270 O O . VAL A 1 321 ? -18.540 12.336 15.652 1.00 96.12 321 VAL A O 1
ATOM 2273 N N . ALA A 1 322 ? -20.061 11.016 14.665 1.00 94.44 322 ALA A N 1
ATOM 2274 C CA . ALA A 1 322 ? -20.954 12.101 14.245 1.00 94.44 322 ALA A CA 1
ATOM 2275 C C . ALA A 1 322 ? -21.337 13.077 15.380 1.00 94.44 322 ALA A C 1
ATOM 2277 O O . ALA A 1 322 ? -21.485 14.280 15.161 1.00 94.44 322 ALA A O 1
ATOM 2278 N N . ASP A 1 323 ? -21.466 12.579 16.614 1.00 95.06 323 ASP A N 1
ATOM 2279 C CA . ASP A 1 323 ? -21.892 13.341 17.793 1.00 95.06 323 ASP A CA 1
ATOM 2280 C C . ASP A 1 323 ? -20.836 13.412 18.917 1.00 95.06 323 ASP A C 1
ATOM 2282 O O . ASP A 1 323 ? -21.151 13.807 20.045 1.00 95.06 323 ASP A O 1
ATOM 2286 N N . GLY A 1 324 ? -19.569 13.079 18.634 1.00 95.88 324 GLY A N 1
ATOM 2287 C CA . GLY A 1 324 ? -18.498 13.153 19.631 1.00 95.88 324 GLY A CA 1
ATOM 2288 C C . GLY A 1 324 ? -17.244 12.351 19.290 1.00 95.88 324 GLY A C 1
ATOM 2289 O O . GLY A 1 324 ? -16.735 12.391 18.174 1.00 95.88 324 GLY A O 1
ATOM 2290 N N . THR A 1 325 ? -16.714 11.643 20.289 1.00 96.19 325 THR A N 1
ATOM 2291 C CA . THR A 1 325 ? -15.565 10.743 20.134 1.00 96.19 325 THR A CA 1
ATOM 2292 C C . THR A 1 325 ? -15.772 9.440 20.900 1.00 96.19 325 THR A C 1
ATOM 2294 O O . THR A 1 325 ? -16.528 9.401 21.876 1.00 96.19 325 THR A O 1
ATOM 2297 N N . VAL A 1 326 ? -15.076 8.386 20.483 1.00 96.94 326 VAL A N 1
ATOM 2298 C CA . VAL A 1 326 ? -14.907 7.115 21.202 1.00 96.94 326 VAL A CA 1
ATOM 2299 C C . VAL A 1 326 ? -13.428 6.949 21.542 1.00 96.94 326 VAL A C 1
ATOM 2301 O O . VAL A 1 326 ? -12.568 7.262 20.728 1.00 96.94 326 VAL A O 1
ATOM 2304 N N . SER A 1 327 ? -13.113 6.486 22.745 1.00 95.81 327 SER A N 1
ATOM 2305 C CA . SER A 1 327 ? -11.745 6.224 23.205 1.00 95.81 327 SER A CA 1
ATOM 2306 C C . SER A 1 327 ? -11.645 4.865 23.892 1.00 95.81 327 SER A C 1
ATOM 2308 O O . SER A 1 327 ? -12.659 4.245 24.211 1.00 95.81 327 SER A O 1
ATOM 2310 N N . THR A 1 328 ? -10.427 4.424 24.201 1.00 93.69 328 THR A N 1
ATOM 2311 C CA . THR A 1 328 ? -10.168 3.143 24.885 1.00 93.69 328 THR A CA 1
ATOM 2312 C C . THR A 1 328 ? -10.866 2.992 26.236 1.00 93.69 328 THR A C 1
ATOM 2314 O O . THR A 1 328 ? -11.106 1.874 26.675 1.00 93.69 328 THR A O 1
ATOM 2317 N N . THR A 1 329 ? -11.214 4.093 26.909 1.00 95.06 329 THR A N 1
ATOM 2318 C CA . THR A 1 329 ? -11.933 4.052 28.192 1.00 95.06 329 THR A CA 1
ATOM 2319 C C . THR A 1 329 ? -13.449 3.967 28.046 1.00 95.06 329 THR A C 1
ATOM 2321 O O . THR A 1 329 ? -14.143 3.793 29.046 1.00 95.06 329 THR A O 1
ATOM 2324 N N . ASP A 1 330 ? -13.966 4.136 26.829 1.00 91.75 330 ASP A N 1
ATOM 2325 C CA . ASP A 1 330 ? -15.401 4.196 26.556 1.00 91.75 330 ASP A CA 1
ATOM 2326 C C . ASP A 1 330 ? -15.999 2.841 26.160 1.00 91.75 330 ASP A C 1
ATOM 2328 O O . ASP A 1 330 ? -17.220 2.713 26.170 1.00 91.75 330 ASP A O 1
ATOM 2332 N N . VAL A 1 331 ? -15.166 1.862 25.790 1.00 96.25 331 VAL A N 1
ATOM 2333 C CA . VAL A 1 331 ? -15.596 0.631 25.109 1.00 96.25 331 VAL A CA 1
ATOM 2334 C C . VAL A 1 331 ? -14.937 -0.618 25.679 1.00 96.25 331 VAL A C 1
ATOM 2336 O O . VAL A 1 331 ? -13.803 -0.583 26.153 1.00 96.25 331 VAL A O 1
ATOM 2339 N N . THR A 1 332 ? -15.637 -1.746 25.561 1.00 97.69 332 THR A N 1
ATOM 2340 C CA . THR A 1 332 ? -15.024 -3.081 25.572 1.00 97.69 332 THR A CA 1
ATOM 2341 C C . THR A 1 332 ? -15.199 -3.704 24.193 1.00 97.69 332 THR A C 1
ATOM 2343 O O . THR A 1 332 ? -16.311 -3.997 23.780 1.00 97.69 332 THR A O 1
ATOM 2346 N N . ILE A 1 333 ? -14.110 -3.920 23.465 1.00 98.00 333 ILE A N 1
ATOM 2347 C CA . ILE A 1 333 ? -14.162 -4.462 22.106 1.00 98.00 333 ILE A CA 1
ATOM 2348 C C . ILE A 1 333 ? -14.421 -5.966 22.177 1.00 98.00 333 ILE A C 1
ATOM 2350 O O . ILE A 1 333 ? -13.627 -6.717 22.739 1.00 98.00 333 ILE A O 1
ATOM 2354 N N . VAL A 1 334 ? -15.539 -6.393 21.609 1.00 97.75 334 VAL A N 1
ATOM 2355 C CA . VAL A 1 334 ? -15.980 -7.786 21.479 1.00 97.75 334 VAL A CA 1
ATOM 2356 C C . VAL A 1 334 ? -15.835 -8.253 20.031 1.00 97.75 334 VAL A C 1
ATOM 2358 O O . VAL A 1 334 ? -15.514 -9.422 19.815 1.00 97.75 334 VAL A O 1
ATOM 2361 N N . ALA A 1 335 ? -15.997 -7.356 19.053 1.00 96.75 335 ALA A N 1
ATOM 2362 C CA . ALA A 1 335 ? -15.735 -7.652 17.648 1.00 96.75 335 ALA A CA 1
ATOM 2363 C C . ALA A 1 335 ? -14.336 -8.270 17.477 1.00 96.75 335 ALA A C 1
ATOM 2365 O O . ALA A 1 335 ? -13.341 -7.722 17.964 1.00 96.75 335 ALA A O 1
ATOM 2366 N N . ARG A 1 336 ? -14.259 -9.420 16.795 1.00 97.75 336 ARG A N 1
ATOM 2367 C CA . ARG A 1 336 ? -13.036 -10.237 16.737 1.00 97.75 336 ARG A CA 1
ATOM 2368 C C . ARG A 1 336 ? -11.888 -9.479 16.090 1.00 97.75 336 ARG A C 1
ATOM 2370 O O . ARG A 1 336 ? -10.784 -9.483 16.622 1.00 97.75 336 ARG A O 1
ATOM 2377 N N . ASN A 1 337 ? -12.148 -8.784 14.987 1.00 98.38 337 ASN A N 1
ATOM 2378 C CA . ASN A 1 337 ? -11.144 -7.993 14.282 1.00 98.38 337 ASN A CA 1
ATOM 2379 C C . ASN A 1 337 ? -11.659 -6.572 14.095 1.00 98.38 337 ASN A C 1
ATOM 2381 O O . ASN A 1 337 ? -12.634 -6.363 13.384 1.00 98.38 337 ASN A O 1
ATOM 2385 N N . SER A 1 338 ? -11.032 -5.596 14.744 1.00 98.44 338 SER A N 1
ATOM 2386 C CA . SER A 1 338 ? -11.416 -4.186 14.627 1.00 98.44 338 SER A CA 1
ATOM 2387 C C . SER A 1 338 ? -10.314 -3.397 13.933 1.00 98.44 338 SER A C 1
ATOM 2389 O O . SER A 1 338 ? -9.164 -3.450 14.362 1.00 98.44 338 SER A O 1
ATOM 2391 N N . ILE A 1 339 ? -10.655 -2.650 12.887 1.00 98.31 339 ILE A N 1
ATOM 2392 C CA . ILE A 1 339 ? -9.747 -1.753 12.170 1.00 98.31 339 ILE A CA 1
ATOM 2393 C C . ILE A 1 339 ? -10.240 -0.322 12.351 1.00 98.31 339 ILE A C 1
ATOM 2395 O O . ILE A 1 339 ? -11.356 0.014 11.955 1.00 98.31 339 ILE A O 1
ATOM 2399 N N . PHE A 1 340 ? -9.378 0.518 12.913 1.00 97.19 340 PHE A N 1
ATOM 2400 C CA . PHE A 1 340 ? -9.546 1.964 12.944 1.00 97.19 340 PHE A CA 1
ATOM 2401 C C . PHE A 1 340 ? -8.591 2.579 11.920 1.00 97.19 340 PHE A C 1
ATOM 2403 O O . PHE A 1 340 ? -7.424 2.852 12.225 1.00 97.19 340 PHE A O 1
ATOM 2410 N N . ALA A 1 341 ? -9.079 2.759 10.691 1.00 95.12 341 ALA A N 1
ATOM 2411 C CA . ALA A 1 341 ? -8.357 3.412 9.601 1.00 95.12 341 ALA A CA 1
ATOM 2412 C C . ALA A 1 341 ? -8.387 4.934 9.801 1.00 95.12 341 ALA A C 1
ATOM 2414 O O . ALA A 1 341 ? -8.984 5.687 9.043 1.00 95.12 341 ALA A O 1
ATOM 2415 N N . THR A 1 342 ? -7.831 5.369 10.931 1.00 90.56 342 THR A N 1
ATOM 2416 C CA . THR A 1 342 ? -7.966 6.726 11.454 1.00 90.56 342 THR A CA 1
ATOM 2417 C C . THR A 1 342 ? -6.640 7.183 12.053 1.00 90.56 342 THR A C 1
ATOM 2419 O O . THR A 1 342 ? -5.975 6.445 12.791 1.00 90.56 342 THR A O 1
ATOM 2422 N N . CYS A 1 343 ? -6.238 8.422 11.759 1.00 90.75 343 CYS A N 1
ATOM 2423 C CA . CYS A 1 343 ? -4.986 9.009 12.247 1.00 90.75 343 CYS A CA 1
ATOM 2424 C C . CYS A 1 343 ? -4.794 8.824 13.759 1.00 90.75 343 CYS A C 1
ATOM 2426 O O . CYS A 1 343 ? -5.748 8.960 14.521 1.00 90.75 343 CYS A O 1
ATOM 2428 N N . LEU A 1 344 ? -3.555 8.599 14.220 1.00 88.88 344 LEU A N 1
ATOM 2429 C CA . LEU A 1 344 ? -3.160 8.698 15.643 1.00 88.88 344 LEU A CA 1
ATOM 2430 C C . LEU A 1 344 ? -4.043 7.901 16.627 1.00 88.88 344 LEU A C 1
ATOM 2432 O O . LEU A 1 344 ? -4.127 8.228 17.814 1.00 88.88 344 LEU A O 1
ATOM 2436 N N . THR A 1 345 ? -4.730 6.862 16.158 1.00 92.12 345 THR A N 1
ATOM 2437 C CA . THR A 1 345 ? -5.757 6.206 16.968 1.00 92.12 345 THR A CA 1
ATOM 2438 C C . THR A 1 345 ? -5.151 5.212 17.932 1.00 92.12 345 THR A C 1
ATOM 2440 O O . THR A 1 345 ? -5.598 5.130 19.062 1.00 92.12 345 THR A O 1
ATOM 2443 N N . LEU A 1 346 ? -4.060 4.532 17.589 1.00 94.19 346 LEU A N 1
ATOM 2444 C CA . LEU A 1 346 ? -3.439 3.539 18.472 1.00 94.19 346 LEU A CA 1
ATOM 2445 C C . LEU A 1 346 ? -2.406 4.130 19.452 1.00 94.19 346 LEU A C 1
ATOM 2447 O O . LEU A 1 346 ? -1.492 3.423 19.898 1.00 94.19 346 LEU A O 1
ATOM 2451 N N . VAL A 1 347 ? -2.531 5.422 19.781 1.00 90.00 347 VAL A N 1
ATOM 2452 C CA . VAL A 1 347 ? -1.703 6.147 20.763 1.00 90.00 347 VAL A CA 1
ATOM 2453 C C . VAL A 1 347 ? -2.613 6.979 21.679 1.00 90.00 347 VAL A C 1
ATOM 2455 O O . VAL A 1 347 ? -3.007 8.043 21.247 1.00 90.00 347 VAL A O 1
ATOM 2458 N N . PRO A 1 348 ? -2.905 6.601 22.942 1.00 92.06 348 PRO A N 1
ATOM 2459 C CA . PRO A 1 348 ? -2.343 5.480 23.687 1.00 92.06 348 PRO A CA 1
ATOM 2460 C C . PRO A 1 348 ? -2.783 4.101 23.170 1.00 92.06 348 PRO A C 1
ATOM 2462 O O . PRO A 1 348 ? -3.686 4.004 22.342 1.00 92.06 348 PRO A O 1
ATOM 2465 N N . PRO A 1 349 ? -2.147 3.025 23.664 1.00 93.75 349 PRO A N 1
ATOM 2466 C CA . PRO A 1 349 ? -2.514 1.665 23.305 1.00 93.75 349 PRO A CA 1
ATOM 2467 C C . PRO A 1 349 ? -3.964 1.266 23.586 1.00 93.75 349 PRO A C 1
ATOM 2469 O O . PRO A 1 349 ? -4.552 1.686 24.581 1.00 93.75 349 PRO A O 1
ATOM 2472 N N . TRP A 1 350 ? -4.510 0.427 22.699 1.00 95.88 350 TRP A N 1
ATOM 2473 C CA . TRP A 1 350 ? -5.887 -0.091 22.748 1.00 95.88 350 TRP A CA 1
ATOM 2474 C C . TRP A 1 350 ? -5.989 -1.511 23.319 1.00 95.88 350 TRP A C 1
ATOM 2476 O O . TRP A 1 350 ? -7.085 -2.054 23.424 1.00 95.88 350 TRP A O 1
ATOM 2486 N N . ASP A 1 351 ? -4.873 -2.104 23.740 1.00 96.06 351 ASP A N 1
ATOM 2487 C CA . ASP A 1 351 ? -4.812 -3.427 24.371 1.00 96.06 351 ASP A CA 1
ATOM 2488 C C . ASP A 1 351 ? -5.780 -3.563 25.559 1.00 96.06 351 ASP A C 1
ATOM 2490 O O . ASP A 1 351 ? -6.478 -4.565 25.694 1.00 96.06 351 ASP A O 1
ATOM 2494 N N . SER A 1 352 ? -5.887 -2.523 26.387 1.00 96.56 352 SER A N 1
ATOM 2495 C CA . SER A 1 352 ? -6.795 -2.499 27.542 1.00 96.56 352 SER A CA 1
ATOM 2496 C C . SER A 1 352 ? -8.288 -2.505 27.188 1.00 96.56 352 SER A C 1
ATOM 2498 O O . SER A 1 352 ? -9.095 -2.888 28.034 1.00 96.56 352 SER A O 1
ATOM 2500 N N . ALA A 1 353 ? -8.653 -2.120 25.961 1.00 97.19 353 ALA A N 1
ATOM 2501 C CA . ALA A 1 353 ? -10.033 -2.135 25.483 1.00 97.19 353 ALA A CA 1
ATOM 2502 C C . ALA A 1 353 ? -10.440 -3.499 24.899 1.00 97.19 353 ALA A C 1
ATOM 2504 O O . ALA A 1 353 ? -11.625 -3.731 24.676 1.00 97.19 353 ALA A O 1
ATOM 2505 N N . MET A 1 354 ? -9.494 -4.414 24.645 1.00 98.19 354 MET A N 1
ATOM 2506 C CA . MET A 1 354 ? -9.789 -5.720 24.047 1.00 98.19 354 MET A CA 1
ATOM 2507 C C . MET A 1 354 ? -10.508 -6.646 25.034 1.00 98.19 354 MET A C 1
ATOM 2509 O O . MET A 1 354 ? -9.902 -7.232 25.939 1.00 98.19 354 MET A O 1
ATOM 2513 N N . GLY A 1 355 ? -11.807 -6.831 24.810 1.00 97.50 355 GLY A N 1
ATOM 2514 C CA . GLY A 1 355 ? -12.640 -7.810 25.493 1.00 97.50 355 GLY A CA 1
ATOM 2515 C C . GLY A 1 355 ? -12.299 -9.259 25.119 1.00 97.50 355 GLY A C 1
ATOM 2516 O O . GLY A 1 355 ? -11.421 -9.508 24.290 1.00 97.50 355 GLY A O 1
ATOM 2517 N N . PRO A 1 356 ? -12.969 -10.248 25.739 1.00 94.38 356 PRO A N 1
ATOM 2518 C CA . PRO A 1 356 ? -12.561 -11.655 25.680 1.00 94.38 356 PRO A CA 1
ATOM 2519 C C . PRO A 1 356 ? -12.504 -12.268 24.275 1.00 94.38 356 PRO A C 1
ATOM 2521 O O . PRO A 1 356 ? -11.662 -13.129 24.037 1.00 94.38 356 PRO A O 1
ATOM 2524 N N . SER A 1 357 ? -13.377 -11.831 23.368 1.00 95.19 357 SER A N 1
ATOM 2525 C CA . SER A 1 357 ? -13.481 -12.327 21.989 1.00 95.19 357 SER A CA 1
ATOM 2526 C C . SER A 1 357 ? -12.685 -11.508 20.973 1.00 95.19 357 SER A C 1
ATOM 2528 O O . SER A 1 357 ? -12.486 -11.981 19.859 1.00 95.19 357 SER A O 1
ATOM 2530 N N . ALA A 1 358 ? -12.204 -10.312 21.331 1.00 97.88 358 ALA A N 1
ATOM 2531 C CA . ALA A 1 358 ? -11.364 -9.527 20.435 1.00 97.88 358 ALA A CA 1
ATOM 2532 C C . ALA A 1 358 ? -10.031 -10.250 20.197 1.00 97.88 358 ALA A C 1
ATOM 2534 O O . ALA A 1 358 ? -9.292 -10.542 21.144 1.00 97.88 358 ALA A O 1
ATOM 2535 N N . GLU A 1 359 ? -9.726 -10.512 18.931 1.00 97.88 359 GLU A N 1
ATOM 2536 C CA . GLU A 1 359 ? -8.491 -11.123 18.445 1.00 97.88 359 GLU A CA 1
ATOM 2537 C C . GLU A 1 359 ? -7.508 -10.056 17.970 1.00 97.88 359 GLU A C 1
ATOM 2539 O O . GLU A 1 359 ? -6.329 -10.129 18.319 1.00 97.88 359 GLU A O 1
ATOM 2544 N N . THR A 1 360 ? -7.978 -9.048 17.225 1.00 98.31 360 THR A N 1
ATOM 2545 C CA . THR A 1 360 ? -7.136 -7.959 16.719 1.00 98.31 360 THR A CA 1
ATOM 2546 C C . THR A 1 360 ? -7.775 -6.574 16.854 1.00 98.31 360 THR A C 1
ATOM 2548 O O . THR A 1 360 ? -8.978 -6.396 16.662 1.00 98.31 360 THR A O 1
ATOM 2551 N N . VAL A 1 361 ? -6.943 -5.575 17.163 1.00 98.44 361 VAL A N 1
ATOM 2552 C CA . VAL A 1 361 ? -7.254 -4.143 17.021 1.00 98.44 361 VAL A CA 1
ATOM 2553 C C . VAL A 1 361 ? -6.149 -3.493 16.201 1.00 98.44 361 VAL A C 1
ATOM 2555 O O . VAL A 1 361 ? -5.009 -3.427 16.654 1.00 98.44 361 VAL A O 1
ATOM 2558 N N . LEU A 1 362 ? -6.481 -3.027 15.004 1.00 98.31 362 LEU A N 1
ATOM 2559 C CA . LEU A 1 362 ? -5.562 -2.538 13.979 1.00 98.31 362 LEU A CA 1
ATOM 2560 C C . LEU A 1 362 ? -5.802 -1.048 13.711 1.00 98.31 362 LEU A C 1
ATOM 2562 O O . LEU A 1 362 ? -6.907 -0.544 13.914 1.00 98.31 362 LEU A O 1
ATOM 2566 N N . GLY A 1 363 ? -4.771 -0.337 13.263 1.00 97.06 363 GLY A N 1
ATOM 2567 C CA . GLY A 1 363 ? -4.869 1.083 12.931 1.00 97.06 363 GLY A CA 1
ATOM 2568 C C . GLY A 1 363 ? -3.510 1.769 12.862 1.00 97.06 363 GLY A C 1
ATOM 2569 O O . GLY A 1 363 ? -2.483 1.127 12.614 1.00 97.06 363 GLY A O 1
ATOM 2570 N N . TYR A 1 364 ? -3.500 3.078 13.115 1.00 96.12 364 TYR A N 1
ATOM 2571 C CA . TYR A 1 364 ? -2.313 3.919 12.956 1.00 96.12 364 TYR A CA 1
ATOM 2572 C C . TYR A 1 364 ? -1.818 4.540 14.261 1.00 96.12 364 TYR A C 1
ATOM 2574 O O . TYR A 1 364 ? -2.593 4.909 15.146 1.00 96.12 364 TYR A O 1
ATOM 2582 N N . THR A 1 365 ? -0.500 4.693 14.372 1.00 93.31 365 THR A N 1
ATOM 2583 C CA . THR A 1 365 ? 0.181 5.383 15.476 1.00 93.31 365 THR A CA 1
ATOM 2584 C C . THR A 1 365 ? 0.542 6.826 15.157 1.00 93.31 365 THR A C 1
ATOM 2586 O O . THR A 1 365 ? 0.982 7.541 16.050 1.00 93.31 365 THR A O 1
ATOM 2589 N N . ASP A 1 366 ? 0.395 7.240 13.901 1.00 90.12 366 ASP A N 1
ATOM 2590 C CA . ASP A 1 366 ? 0.621 8.605 13.425 1.00 90.12 366 ASP A CA 1
ATOM 2591 C C . ASP A 1 366 ? -0.451 8.963 12.378 1.00 90.12 366 ASP A C 1
ATOM 2593 O O . ASP A 1 366 ? -1.434 8.235 12.217 1.00 90.12 366 ASP A O 1
ATOM 2597 N N . LEU A 1 367 ? -0.309 10.100 11.705 1.00 85.12 367 LEU A N 1
ATOM 2598 C CA . LEU A 1 367 ? -1.223 10.572 10.668 1.00 85.12 367 LEU A CA 1
ATOM 2599 C C . LEU A 1 367 ? -1.342 9.554 9.521 1.00 85.12 367 LEU A C 1
ATOM 2601 O O . LEU A 1 367 ? -0.338 9.248 8.876 1.00 85.12 367 LEU A O 1
ATOM 2605 N N . SER A 1 368 ? -2.554 9.080 9.235 1.00 83.50 368 SER A N 1
ATOM 2606 C CA . SER A 1 368 ? -2.913 8.509 7.932 1.00 83.50 368 SER A CA 1
ATOM 2607 C C . SER A 1 368 ? -3.508 9.602 7.038 1.00 83.50 368 SER A C 1
ATOM 2609 O O . SER A 1 368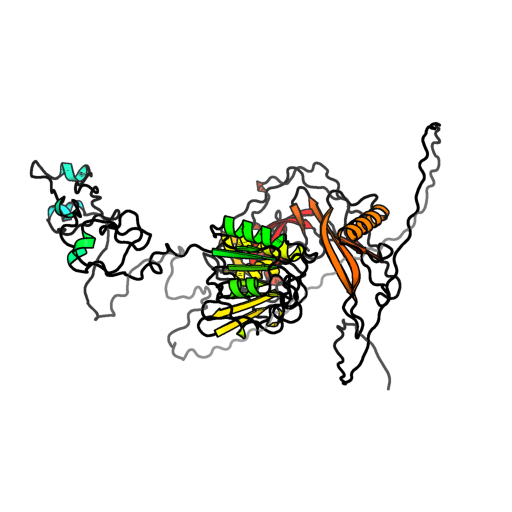 ? -3.626 10.763 7.442 1.00 83.50 368 SER A O 1
ATOM 2611 N N . TYR A 1 369 ? -3.792 9.269 5.785 1.00 80.69 369 TYR A N 1
ATOM 2612 C CA . TYR A 1 369 ? -4.385 10.193 4.825 1.00 80.69 369 TYR A CA 1
ATOM 2613 C C . TYR A 1 369 ? -5.459 9.432 4.053 1.00 80.69 369 TYR A C 1
ATOM 2615 O O . TYR A 1 369 ? -5.190 8.315 3.624 1.00 80.69 369 TYR A O 1
ATOM 2623 N N . ASP A 1 370 ? -6.613 10.049 3.810 1.00 71.12 370 ASP A N 1
ATOM 2624 C CA . ASP A 1 370 ? -7.827 9.369 3.330 1.00 71.12 370 ASP A CA 1
ATOM 2625 C C . ASP A 1 370 ? -7.582 8.489 2.094 1.00 71.12 370 ASP A C 1
ATOM 2627 O O . ASP A 1 370 ? -7.853 7.295 2.088 1.00 71.12 370 ASP A O 1
ATOM 2631 N N . TYR A 1 371 ? -6.953 9.050 1.057 1.00 78.94 371 TYR A N 1
ATOM 2632 C CA . TYR A 1 371 ? -6.666 8.318 -0.185 1.00 78.94 371 TYR A CA 1
ATOM 2633 C C . TYR A 1 371 ? -5.606 7.224 -0.045 1.00 78.94 371 TYR A C 1
ATOM 2635 O O . TYR A 1 371 ? -5.424 6.431 -0.963 1.00 78.94 371 TYR A O 1
ATOM 2643 N N . ILE A 1 372 ? -4.852 7.220 1.050 1.00 84.94 372 ILE A N 1
ATOM 2644 C CA . ILE A 1 372 ? -3.874 6.171 1.321 1.00 84.94 372 ILE A CA 1
ATOM 2645 C C . ILE A 1 372 ? -4.564 4.986 1.999 1.00 84.94 372 ILE A C 1
ATOM 2647 O O . ILE A 1 372 ? -4.221 3.845 1.700 1.00 84.94 372 ILE A O 1
ATOM 2651 N N . ASP A 1 373 ? -5.565 5.237 2.841 1.00 90.94 373 ASP A N 1
ATOM 2652 C CA . ASP A 1 373 ? -6.345 4.184 3.500 1.00 90.94 373 ASP A CA 1
ATOM 2653 C C . ASP A 1 373 ? -7.123 3.349 2.464 1.00 90.94 373 ASP A C 1
ATOM 2655 O O . ASP A 1 373 ? -7.147 2.120 2.534 1.00 90.94 373 ASP A O 1
ATOM 2659 N N . ASP A 1 374 ? -7.600 3.998 1.402 1.00 89.44 374 ASP A N 1
ATOM 2660 C CA . ASP A 1 374 ? -8.065 3.387 0.152 1.00 89.44 374 ASP A CA 1
ATOM 2661 C C . ASP A 1 374 ? -7.107 2.315 -0.404 1.00 89.44 374 ASP A C 1
ATOM 2663 O O . ASP A 1 374 ? -7.512 1.194 -0.723 1.00 89.44 374 ASP A O 1
ATOM 2667 N N . ASP A 1 375 ? -5.827 2.663 -0.550 1.00 87.00 375 ASP A N 1
ATOM 2668 C CA . ASP A 1 375 ? -4.809 1.782 -1.123 1.00 87.00 375 ASP A CA 1
ATOM 2669 C C . ASP A 1 375 ? -4.418 0.669 -0.151 1.00 87.00 375 ASP A C 1
ATOM 2671 O O . ASP A 1 375 ? -4.219 -0.471 -0.575 1.00 87.00 375 ASP A O 1
ATOM 2675 N N . VAL A 1 376 ? -4.373 0.964 1.152 1.00 94.31 376 VAL A N 1
ATOM 2676 C CA . VAL A 1 376 ? -4.198 -0.055 2.196 1.00 94.31 376 VAL A CA 1
ATOM 2677 C C . VAL A 1 376 ? -5.300 -1.094 2.082 1.00 94.31 376 VAL A C 1
ATOM 2679 O O . VAL A 1 376 ? -5.012 -2.283 1.989 1.00 94.31 376 VAL A O 1
ATOM 2682 N N . VAL A 1 377 ? -6.560 -0.675 2.015 1.00 95.88 377 VAL A N 1
ATOM 2683 C CA . VAL A 1 377 ? -7.685 -1.603 1.898 1.00 95.88 377 VAL A CA 1
ATOM 2684 C C . VAL A 1 377 ? -7.608 -2.412 0.599 1.00 95.88 377 VAL A C 1
ATOM 2686 O O . VAL A 1 377 ? -7.752 -3.637 0.640 1.00 95.88 377 VAL A O 1
ATOM 2689 N N . ARG A 1 378 ? -7.314 -1.778 -0.547 1.00 89.62 378 ARG A N 1
ATOM 2690 C CA . ARG A 1 378 ? -7.129 -2.491 -1.830 1.00 89.62 378 ARG A CA 1
ATOM 2691 C C . ARG A 1 378 ? -6.020 -3.537 -1.765 1.00 89.62 378 ARG A C 1
ATOM 2693 O O . ARG A 1 378 ? -6.160 -4.588 -2.385 1.00 89.62 378 ARG A O 1
ATOM 2700 N N . ASN A 1 379 ? -4.948 -3.263 -1.025 1.00 87.94 379 ASN A N 1
ATOM 2701 C CA . ASN A 1 379 ? -3.843 -4.198 -0.834 1.00 87.94 379 ASN A CA 1
ATOM 2702 C C . ASN A 1 379 ? -4.165 -5.273 0.213 1.00 87.94 379 ASN A C 1
ATOM 2704 O O . ASN A 1 379 ? -3.692 -6.394 0.083 1.00 87.94 379 ASN A O 1
ATOM 2708 N N . MET A 1 380 ? -4.984 -4.966 1.220 1.00 95.31 380 MET A N 1
ATOM 2709 C CA . MET A 1 380 ? -5.315 -5.881 2.315 1.00 95.31 380 MET A CA 1
ATOM 2710 C C . MET A 1 380 ? -6.255 -7.008 1.881 1.00 95.31 380 MET A C 1
ATOM 2712 O O . MET A 1 380 ? -6.074 -8.151 2.298 1.00 95.31 380 MET A O 1
ATOM 2716 N N . ILE A 1 381 ? -7.260 -6.709 1.050 1.00 95.50 381 ILE A N 1
ATOM 2717 C CA . ILE A 1 381 ? -8.271 -7.696 0.633 1.00 95.50 381 ILE A CA 1
ATOM 2718 C C . ILE A 1 381 ? -7.649 -8.914 -0.081 1.00 95.50 381 ILE A C 1
ATOM 2720 O O . ILE A 1 381 ? -8.005 -10.036 0.283 1.00 95.50 381 ILE A O 1
ATOM 2724 N N . PRO A 1 382 ? -6.714 -8.764 -1.042 1.00 83.56 382 PRO A N 1
ATOM 2725 C CA . PRO A 1 382 ? -6.015 -9.901 -1.642 1.00 83.56 382 PRO A CA 1
ATOM 2726 C C . PRO A 1 382 ? -5.245 -10.774 -0.642 1.00 83.56 382 PRO A C 1
ATOM 2728 O O . PRO A 1 382 ? -5.238 -11.992 -0.806 1.00 83.56 382 PRO A O 1
ATOM 2731 N N . GLU A 1 383 ? -4.634 -10.187 0.390 1.00 86.31 383 GLU A N 1
ATOM 2732 C CA . GLU A 1 383 ? -3.900 -10.949 1.414 1.00 86.31 383 GLU A CA 1
ATOM 2733 C C . GLU A 1 383 ? -4.876 -11.758 2.289 1.00 86.31 383 GLU A C 1
ATOM 2735 O O . GLU A 1 383 ? -4.678 -12.952 2.517 1.00 86.31 383 GLU A O 1
ATOM 2740 N N . LEU A 1 384 ? -6.012 -11.164 2.683 1.00 90.56 384 LEU A N 1
ATOM 2741 C CA . LEU A 1 384 ? -7.093 -11.902 3.356 1.00 90.56 384 LEU A CA 1
ATOM 2742 C C . LEU A 1 384 ? -7.645 -13.034 2.473 1.00 90.56 384 LEU A C 1
ATOM 2744 O O . LEU A 1 384 ? -7.884 -14.139 2.958 1.00 90.56 384 LEU A O 1
ATOM 2748 N N . ALA A 1 385 ? -7.805 -12.793 1.167 1.00 84.88 385 ALA A N 1
ATOM 2749 C CA . ALA A 1 385 ? -8.234 -13.805 0.200 1.00 84.88 385 ALA A CA 1
ATOM 2750 C C . ALA A 1 385 ? -7.243 -14.976 0.088 1.00 84.88 385 ALA A C 1
ATOM 2752 O O . ALA A 1 385 ? -7.647 -16.110 -0.176 1.00 84.88 385 ALA A O 1
ATOM 2753 N N . ALA A 1 386 ? -5.952 -14.706 0.296 1.00 78.69 386 ALA A N 1
ATOM 2754 C CA . ALA A 1 386 ? -4.893 -15.709 0.334 1.00 78.69 386 ALA A CA 1
ATOM 2755 C C . ALA A 1 386 ? -4.876 -16.524 1.643 1.00 78.69 386 ALA A C 1
ATOM 2757 O O . ALA A 1 386 ? -4.117 -17.489 1.753 1.00 78.69 386 ALA A O 1
ATOM 2758 N N . GLY A 1 387 ? -5.734 -16.180 2.610 1.00 83.12 387 GLY A N 1
ATOM 2759 C CA . GLY A 1 387 ? -5.827 -16.836 3.911 1.00 83.12 387 GLY A CA 1
ATOM 2760 C C . GLY A 1 387 ? -4.863 -16.276 4.957 1.00 83.12 387 GLY A C 1
ATOM 2761 O O . GLY A 1 387 ? -4.702 -16.899 6.011 1.00 83.12 387 GLY A O 1
ATOM 2762 N N . ASP A 1 388 ? -4.229 -15.128 4.697 1.00 86.06 388 ASP A N 1
ATOM 2763 C CA . ASP A 1 388 ? -3.399 -14.465 5.698 1.00 86.06 388 ASP A CA 1
ATOM 2764 C C . ASP A 1 388 ? -4.269 -13.935 6.847 1.00 86.06 388 ASP A C 1
ATOM 2766 O O . ASP A 1 388 ? -5.391 -13.458 6.667 1.00 86.06 388 ASP A O 1
ATOM 2770 N N . GLY A 1 389 ? -3.746 -14.028 8.072 1.00 91.31 389 GLY A N 1
ATOM 2771 C CA . GLY A 1 389 ? -4.425 -13.483 9.245 1.00 91.31 389 GLY A CA 1
ATOM 2772 C C . GLY A 1 389 ? -4.494 -11.953 9.202 1.00 91.31 389 GLY A C 1
ATOM 2773 O O . GLY A 1 389 ? -3.615 -11.299 8.644 1.00 91.31 389 GLY A O 1
ATOM 2774 N N . TRP A 1 390 ? -5.487 -11.368 9.874 1.00 96.38 390 TRP A N 1
ATOM 2775 C CA . TRP A 1 390 ? -5.777 -9.925 9.864 1.00 96.38 390 TRP A CA 1
ATOM 2776 C C . TRP A 1 390 ? -4.571 -9.018 10.124 1.00 96.38 390 TRP A C 1
ATOM 2778 O O . TRP A 1 390 ? -4.359 -8.051 9.398 1.00 96.38 390 TRP A O 1
ATOM 2788 N N . MET A 1 391 ? -3.747 -9.340 11.127 1.00 96.06 391 MET A N 1
ATOM 2789 C CA . MET A 1 391 ? -2.537 -8.564 11.421 1.00 96.06 391 MET A CA 1
ATOM 2790 C C . MET A 1 391 ? -1.504 -8.643 10.291 1.00 96.06 391 MET A C 1
ATOM 2792 O O . MET A 1 391 ? -0.848 -7.651 9.979 1.00 96.06 391 MET A O 1
ATOM 2796 N N . LEU A 1 392 ? -1.332 -9.818 9.686 1.00 91.38 392 LEU A N 1
ATOM 2797 C CA . LEU A 1 392 ? -0.375 -10.003 8.602 1.00 91.38 392 LEU A CA 1
ATOM 2798 C C . LEU A 1 392 ? -0.840 -9.277 7.335 1.00 91.38 392 LEU A C 1
ATOM 2800 O O . LEU A 1 392 ? -0.060 -8.505 6.782 1.00 91.38 392 LEU A O 1
ATOM 2804 N N . ALA A 1 393 ? -2.115 -9.430 6.971 1.00 93.62 393 ALA A N 1
ATOM 2805 C CA . ALA A 1 393 ? -2.726 -8.715 5.857 1.00 93.62 393 ALA A CA 1
ATOM 2806 C C . ALA A 1 393 ? -2.623 -7.190 6.042 1.00 93.62 393 ALA A C 1
ATOM 2808 O O . ALA A 1 393 ? -2.227 -6.476 5.124 1.00 93.62 393 ALA A O 1
ATOM 2809 N N . TRP A 1 394 ? -2.893 -6.682 7.253 1.00 96.25 394 TRP A N 1
ATOM 2810 C CA . TRP A 1 394 ? -2.722 -5.262 7.585 1.00 96.25 394 TRP A CA 1
ATOM 2811 C C . TRP A 1 394 ? -1.275 -4.799 7.407 1.00 96.25 394 TRP A C 1
ATOM 2813 O O . TRP A 1 394 ? -1.015 -3.764 6.796 1.00 96.25 394 TRP A O 1
ATOM 2823 N N . TYR A 1 395 ? -0.319 -5.580 7.903 1.00 93.69 395 TYR A N 1
ATOM 2824 C CA . TYR A 1 395 ? 1.102 -5.295 7.753 1.00 93.69 395 TYR A CA 1
ATOM 2825 C C . TYR A 1 395 ? 1.538 -5.281 6.278 1.00 93.69 395 TYR A C 1
ATOM 2827 O O . TYR A 1 395 ? 2.103 -4.288 5.824 1.00 93.69 395 TYR A O 1
ATOM 2835 N N . GLN A 1 396 ? 1.240 -6.324 5.500 1.00 86.94 396 GLN A N 1
ATOM 2836 C CA . GLN A 1 396 ? 1.597 -6.392 4.075 1.00 86.94 396 GLN A CA 1
ATOM 2837 C C . GLN A 1 396 ? 0.926 -5.300 3.242 1.00 86.94 396 GLN A C 1
ATOM 2839 O O . GLN A 1 396 ? 1.532 -4.823 2.287 1.00 86.94 396 GLN A O 1
ATOM 2844 N N . ALA A 1 397 ? -0.281 -4.871 3.610 1.00 90.81 397 ALA A N 1
ATOM 2845 C CA . ALA A 1 397 ? -0.969 -3.777 2.939 1.00 90.81 397 ALA A CA 1
ATOM 2846 C C . ALA A 1 397 ? -0.306 -2.414 3.179 1.00 90.81 397 ALA A C 1
ATOM 2848 O O . ALA A 1 397 ? -0.249 -1.579 2.275 1.00 90.81 397 ALA A O 1
ATOM 2849 N N . ASN A 1 398 ? 0.211 -2.204 4.391 1.00 92.06 398 ASN A N 1
ATOM 2850 C CA . ASN A 1 398 ? 0.798 -0.940 4.822 1.00 92.06 398 ASN A CA 1
ATOM 2851 C C . ASN A 1 398 ? 2.248 -0.760 4.379 1.00 92.06 398 ASN A C 1
ATOM 2853 O O . ASN A 1 398 ? 2.635 0.316 3.939 1.00 92.06 398 ASN A O 1
ATOM 2857 N N . ILE A 1 399 ? 3.081 -1.791 4.504 1.00 86.69 399 ILE A N 1
ATOM 2858 C CA . ILE A 1 399 ? 4.534 -1.625 4.367 1.00 86.69 399 ILE A CA 1
ATOM 2859 C C . ILE A 1 399 ? 4.998 -1.181 2.963 1.00 86.69 399 ILE A C 1
ATOM 2861 O O . ILE A 1 399 ? 5.933 -0.383 2.883 1.00 86.69 399 ILE A O 1
ATOM 2865 N N . PRO A 1 400 ? 4.394 -1.627 1.844 1.00 76.88 400 PRO A N 1
ATOM 2866 C CA . PRO A 1 400 ? 4.742 -1.120 0.515 1.00 76.88 400 PRO A CA 1
ATOM 2867 C C . PRO A 1 400 ? 4.435 0.374 0.341 1.00 76.88 400 PRO A C 1
ATOM 2869 O O . PRO A 1 400 ? 4.997 1.028 -0.542 1.00 76.88 400 PRO A O 1
ATOM 2872 N N . ILE A 1 401 ? 3.549 0.919 1.176 1.00 80.62 401 ILE A N 1
ATOM 2873 C CA . ILE A 1 401 ? 3.193 2.329 1.196 1.00 80.62 401 ILE A CA 1
ATOM 2874 C C . ILE A 1 401 ? 4.191 3.039 2.105 1.00 80.62 401 ILE A C 1
ATOM 2876 O O . ILE A 1 401 ? 4.084 3.036 3.327 1.00 80.62 401 ILE A O 1
ATOM 2880 N N . ARG A 1 402 ? 5.174 3.695 1.489 1.00 75.56 402 ARG A N 1
ATOM 2881 C CA . ARG A 1 402 ? 6.249 4.406 2.198 1.00 75.56 402 ARG A CA 1
ATOM 2882 C C . ARG A 1 402 ? 5.741 5.443 3.210 1.00 75.56 402 ARG A C 1
ATOM 2884 O O . ARG A 1 402 ? 6.441 5.767 4.156 1.00 75.56 402 ARG A O 1
ATOM 2891 N N . GLU A 1 403 ? 4.565 6.022 2.991 1.00 76.81 403 GLU A N 1
ATOM 2892 C CA . GLU A 1 403 ? 3.931 6.933 3.945 1.00 76.81 403 GLU A CA 1
ATOM 2893 C C . GLU A 1 403 ? 3.422 6.231 5.194 1.00 76.81 403 GLU A C 1
ATOM 2895 O O . GLU A 1 403 ? 3.194 6.919 6.171 1.00 76.81 403 GLU A O 1
ATOM 2900 N N . LEU A 1 404 ? 3.197 4.921 5.173 1.00 84.75 404 LEU A N 1
ATOM 2901 C CA . LEU A 1 404 ? 2.627 4.182 6.292 1.00 84.75 404 LEU A CA 1
ATOM 2902 C C . LEU A 1 404 ? 3.599 3.179 6.920 1.00 84.75 404 LEU A C 1
ATOM 2904 O O . LEU A 1 404 ? 3.322 2.698 8.020 1.00 84.75 404 LEU A O 1
ATOM 2908 N N . ASP A 1 405 ? 4.739 2.905 6.272 1.00 80.88 405 ASP A N 1
ATOM 2909 C CA . ASP A 1 405 ? 5.741 1.913 6.692 1.00 80.88 405 ASP A CA 1
ATOM 2910 C C . ASP A 1 405 ? 6.216 2.074 8.151 1.00 80.88 405 ASP A C 1
ATOM 2912 O O . ASP A 1 405 ? 6.564 1.083 8.804 1.00 80.88 405 ASP A O 1
ATOM 2916 N N . ASP A 1 406 ? 6.148 3.300 8.679 1.00 80.19 406 ASP A N 1
ATOM 2917 C CA . ASP A 1 406 ? 6.596 3.703 10.007 1.00 80.19 406 ASP A CA 1
ATOM 2918 C C . ASP A 1 406 ? 5.482 3.978 11.032 1.00 80.19 406 ASP A C 1
ATOM 2920 O O . ASP A 1 406 ? 5.787 4.323 12.179 1.00 80.19 406 ASP A O 1
ATOM 2924 N N . ARG A 1 407 ? 4.203 3.809 10.668 1.00 90.12 407 ARG A N 1
ATOM 2925 C CA . ARG A 1 407 ? 3.072 4.211 11.530 1.00 90.12 407 ARG A CA 1
ATOM 2926 C C . ARG A 1 407 ? 1.906 3.236 11.623 1.00 90.12 407 ARG A C 1
ATOM 2928 O O . ARG A 1 407 ? 0.934 3.542 12.308 1.00 90.12 407 ARG A O 1
ATOM 2935 N N . TRP A 1 408 ? 1.965 2.077 10.981 1.00 94.12 408 TRP A N 1
ATOM 2936 C CA . TRP A 1 408 ? 0.998 1.005 11.227 1.00 94.12 408 TRP A CA 1
ATOM 2937 C C . TRP A 1 408 ? 1.195 0.410 12.634 1.00 94.12 408 TRP A C 1
ATOM 2939 O O . TRP A 1 408 ? 2.315 0.327 13.160 1.00 94.12 408 TRP A O 1
ATOM 2949 N N . ALA A 1 409 ? 0.100 -0.034 13.244 1.00 96.94 409 ALA A N 1
ATOM 2950 C CA . ALA A 1 409 ? 0.125 -0.858 14.443 1.00 96.94 409 ALA A CA 1
ATOM 2951 C C . ALA A 1 409 ? -1.053 -1.832 14.492 1.00 96.94 409 ALA A C 1
ATOM 2953 O O . ALA A 1 409 ? -2.084 -1.640 13.845 1.00 96.94 409 ALA A O 1
ATOM 2954 N N . GLY A 1 410 ? -0.893 -2.862 15.312 1.00 97.38 410 GLY A N 1
ATOM 2955 C CA . GLY A 1 410 ? -1.951 -3.764 15.706 1.00 97.38 410 GLY A CA 1
ATOM 2956 C C . GLY A 1 410 ? -1.677 -4.415 17.056 1.00 97.38 410 GLY A C 1
ATOM 2957 O O . GLY A 1 410 ? -0.538 -4.743 17.391 1.00 97.38 410 GLY A O 1
ATOM 2958 N N . TYR A 1 411 ? -2.734 -4.596 17.836 1.00 97.81 411 TYR A N 1
ATOM 2959 C CA . TYR A 1 411 ? -2.739 -5.385 19.063 1.00 97.81 411 TYR A CA 1
ATOM 2960 C C . TYR A 1 411 ? -3.390 -6.723 18.762 1.00 97.81 411 TYR A C 1
ATOM 2962 O O . TYR A 1 411 ? -4.518 -6.752 18.276 1.00 97.81 411 TYR A O 1
ATOM 2970 N N . VAL A 1 412 ? -2.680 -7.815 19.028 1.00 97.62 412 VAL A N 1
ATOM 2971 C CA . VAL A 1 412 ? -3.106 -9.172 18.672 1.00 97.62 412 VAL A CA 1
ATOM 2972 C C . VAL A 1 412 ? -3.145 -10.043 19.916 1.00 97.62 412 VAL A C 1
ATOM 2974 O O . VAL A 1 412 ? -2.195 -10.057 20.703 1.00 97.62 412 VAL A O 1
ATOM 2977 N N . ARG A 1 413 ? -4.235 -10.787 20.102 1.00 97.31 413 ARG A N 1
ATOM 2978 C CA . ARG A 1 413 ? -4.357 -11.775 21.172 1.00 97.31 413 ARG A CA 1
ATOM 2979 C C . ARG A 1 413 ? -3.562 -13.032 20.822 1.00 97.31 413 ARG A C 1
ATOM 2981 O O . ARG A 1 413 ? -3.915 -13.773 19.914 1.00 97.31 413 ARG A O 1
ATOM 2988 N N . GLU A 1 414 ? -2.537 -13.318 21.614 1.00 94.44 414 GLU A N 1
ATOM 2989 C CA . GLU A 1 414 ? -1.743 -14.544 21.540 1.00 94.44 414 GLU A CA 1
ATOM 2990 C C . GLU A 1 414 ? -1.908 -15.330 22.843 1.00 94.44 414 GLU A C 1
ATOM 2992 O O . GLU A 1 414 ? -1.237 -15.101 23.856 1.00 94.44 414 GLU A O 1
ATOM 2997 N N . GLY A 1 415 ? -2.883 -16.241 22.842 1.00 93.19 415 GLY A N 1
ATOM 2998 C CA . GLY A 1 415 ? -3.302 -16.950 24.047 1.00 93.19 415 GLY A CA 1
ATOM 2999 C C . GLY A 1 415 ? -3.857 -15.985 25.099 1.00 93.19 415 GLY A C 1
ATOM 3000 O O . GLY A 1 415 ? -4.864 -15.317 24.878 1.00 93.19 415 GLY A O 1
ATOM 3001 N N . ALA A 1 416 ? -3.209 -15.924 26.265 1.00 92.56 416 ALA A N 1
ATOM 3002 C CA . ALA A 1 416 ? -3.624 -15.054 27.370 1.00 92.56 416 ALA A CA 1
ATOM 3003 C C . ALA A 1 416 ? -3.024 -13.637 27.303 1.00 92.56 416 ALA A C 1
ATOM 3005 O O . ALA A 1 416 ? -3.316 -12.810 28.167 1.00 92.56 416 ALA A O 1
ATOM 3006 N N . SER A 1 417 ? -2.151 -13.363 26.333 1.00 95.62 417 SER A N 1
ATOM 3007 C CA . SER A 1 417 ? -1.445 -12.088 26.204 1.00 95.62 417 SER A CA 1
ATOM 3008 C C . SER A 1 417 ? -1.944 -11.299 25.002 1.00 95.62 417 SER A C 1
ATOM 3010 O O . SER A 1 417 ? -2.449 -11.869 24.040 1.00 95.62 417 SER A O 1
ATOM 3012 N N . ILE A 1 418 ? -1.794 -9.979 25.072 1.00 97.12 418 ILE A N 1
ATOM 3013 C CA . ILE A 1 418 ? -1.983 -9.080 23.937 1.00 97.12 418 ILE A CA 1
ATOM 3014 C C . ILE A 1 418 ? -0.597 -8.574 23.549 1.00 97.12 418 ILE A C 1
ATOM 3016 O O . ILE A 1 418 ? 0.133 -8.056 24.397 1.00 97.12 418 ILE A O 1
ATOM 3020 N N . VAL A 1 419 ? -0.221 -8.782 22.292 1.00 96.62 419 VAL A N 1
ATOM 3021 C CA . VAL A 1 419 ? 1.083 -8.417 21.732 1.00 96.62 419 VAL A CA 1
ATOM 3022 C C . VAL A 1 419 ? 0.898 -7.239 20.787 1.00 96.62 419 VAL A C 1
ATOM 3024 O O . VAL A 1 419 ? -0.018 -7.231 19.969 1.00 96.62 419 VAL A O 1
ATOM 3027 N N . GLU A 1 420 ? 1.770 -6.240 20.901 1.00 96.69 420 GLU A N 1
ATOM 3028 C CA . GLU A 1 420 ? 1.804 -5.114 19.973 1.00 96.69 420 GLU A CA 1
ATOM 3029 C C . GLU A 1 420 ? 2.756 -5.399 18.807 1.00 96.69 420 GLU A C 1
ATOM 3031 O O . GLU A 1 420 ? 3.976 -5.472 18.983 1.00 96.69 420 GLU A O 1
ATOM 3036 N N . TYR A 1 421 ? 2.194 -5.444 17.606 1.00 95.62 421 TYR A N 1
ATOM 3037 C CA . TYR A 1 421 ? 2.918 -5.411 16.345 1.00 95.62 421 TYR A CA 1
ATOM 3038 C C . TYR A 1 421 ? 2.873 -3.996 15.786 1.00 95.62 421 TYR A C 1
ATOM 3040 O O . TYR A 1 421 ? 1.795 -3.474 15.518 1.00 95.62 421 TYR A O 1
ATOM 3048 N N . SER A 1 422 ? 4.018 -3.343 15.623 1.00 94.12 422 SER A N 1
ATOM 3049 C CA . SER A 1 422 ? 4.053 -1.983 15.087 1.00 94.12 422 SER A CA 1
ATOM 3050 C C . SER A 1 422 ? 5.441 -1.591 14.602 1.00 94.12 422 SER A C 1
ATOM 3052 O O . SER A 1 422 ? 6.466 -2.137 15.030 1.00 94.12 422 SER A O 1
ATOM 3054 N N . ALA A 1 423 ? 5.487 -0.558 13.764 1.00 82.38 423 ALA A N 1
ATOM 3055 C CA . ALA A 1 423 ? 6.742 0.088 13.407 1.00 82.38 423 ALA A CA 1
ATOM 3056 C C . ALA A 1 423 ? 7.480 0.651 14.639 1.00 82.38 423 ALA A C 1
ATOM 3058 O O . ALA A 1 423 ? 8.704 0.543 14.735 1.00 82.38 423 ALA A O 1
ATOM 3059 N N . ARG A 1 424 ? 6.749 1.198 15.623 1.00 85.62 424 ARG A N 1
ATOM 3060 C CA . ARG A 1 424 ? 7.337 1.797 16.837 1.00 85.62 424 ARG A CA 1
ATOM 3061 C C . ARG A 1 424 ? 7.921 0.768 17.810 1.00 85.62 424 ARG A C 1
ATOM 3063 O O . ARG A 1 424 ? 8.919 1.064 18.465 1.00 85.62 424 ARG A O 1
ATOM 3070 N N . SER A 1 425 ? 7.326 -0.423 17.918 1.00 87.88 425 SER A N 1
ATOM 3071 C CA . SER A 1 425 ? 7.855 -1.515 18.745 1.00 87.88 425 SER A CA 1
ATOM 3072 C C . SER A 1 425 ? 8.940 -2.312 18.016 1.00 87.88 425 SER A C 1
ATOM 3074 O O . SER A 1 425 ? 9.607 -3.139 18.638 1.00 87.88 425 SER A O 1
ATOM 3076 N N . ALA A 1 426 ? 9.105 -2.079 16.706 1.00 85.62 426 ALA A N 1
ATOM 3077 C CA . ALA A 1 426 ? 9.907 -2.882 15.785 1.00 85.62 426 ALA A CA 1
ATOM 3078 C C . ALA A 1 426 ? 9.535 -4.379 15.791 1.00 85.62 426 ALA A C 1
ATOM 3080 O O . ALA A 1 426 ? 10.316 -5.221 15.341 1.00 85.62 426 ALA A O 1
ATOM 3081 N N . THR A 1 427 ? 8.346 -4.716 16.300 1.00 89.69 427 THR A N 1
ATOM 3082 C CA . THR A 1 427 ? 7.815 -6.079 16.313 1.00 89.69 427 THR A CA 1
ATOM 3083 C C . THR A 1 427 ? 6.928 -6.234 15.088 1.00 89.69 427 THR A C 1
ATOM 3085 O O . THR A 1 427 ? 5.887 -5.590 14.983 1.00 89.69 427 THR A O 1
ATOM 3088 N N . ILE A 1 428 ? 7.355 -7.067 14.142 1.00 89.62 428 ILE A N 1
ATOM 3089 C CA . ILE A 1 428 ? 6.622 -7.362 12.905 1.00 89.62 428 ILE A CA 1
ATOM 3090 C C . ILE A 1 428 ? 5.906 -8.708 13.032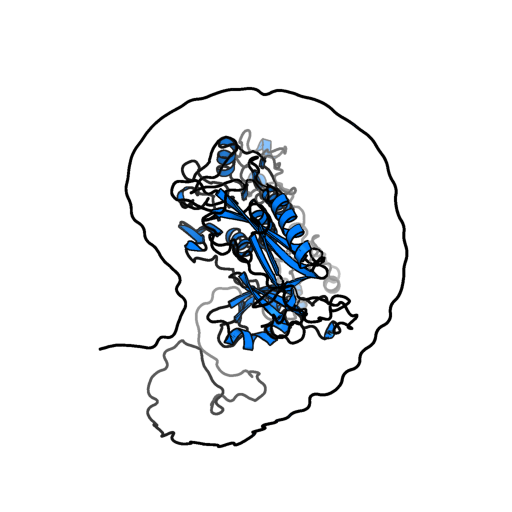 1.00 89.62 428 ILE A C 1
ATOM 3092 O O . ILE A 1 428 ? 6.456 -9.606 13.680 1.00 89.62 428 ILE A O 1
ATOM 3096 N N . PRO A 1 429 ? 4.697 -8.870 12.458 1.00 86.94 429 PRO A N 1
ATOM 3097 C CA . PRO A 1 429 ? 4.028 -10.160 12.476 1.00 86.94 429 PRO A CA 1
ATOM 3098 C C . PRO A 1 429 ? 4.919 -11.194 11.797 1.00 86.94 429 PRO A C 1
ATOM 3100 O O . PRO A 1 429 ? 5.570 -10.925 10.782 1.00 86.94 429 PRO A O 1
ATOM 3103 N N . THR A 1 430 ? 4.976 -12.388 12.382 1.00 81.56 430 THR A N 1
ATOM 3104 C CA . THR A 1 430 ? 5.686 -13.489 11.739 1.00 81.56 430 THR A CA 1
ATOM 3105 C C . THR A 1 430 ? 4.906 -13.850 10.491 1.00 81.56 430 THR A C 1
ATOM 3107 O O . THR A 1 430 ? 3.821 -14.408 10.598 1.00 81.56 430 THR A O 1
ATOM 3110 N N . VAL A 1 431 ? 5.461 -13.548 9.318 1.00 74.62 431 VAL A N 1
ATOM 3111 C CA . VAL A 1 431 ? 4.939 -14.073 8.056 1.00 74.62 431 VAL A CA 1
ATOM 3112 C C . VAL A 1 431 ? 5.075 -15.595 8.138 1.00 74.62 431 VAL A C 1
ATOM 3114 O O . VAL A 1 431 ? 6.219 -16.076 8.229 1.00 74.62 431 VAL A O 1
ATOM 3117 N N . PRO A 1 432 ? 3.961 -16.359 8.181 1.00 70.31 432 PRO A N 1
ATOM 3118 C CA . PRO A 1 432 ? 4.004 -17.804 8.180 1.00 70.31 432 PRO A CA 1
ATOM 3119 C C . PRO A 1 432 ? 4.922 -18.254 7.063 1.00 70.31 432 PRO A C 1
ATOM 3121 O O . PRO A 1 432 ? 5.009 -17.624 6.005 1.00 70.31 432 PRO A O 1
ATOM 3124 N N . ALA A 1 433 ? 5.643 -19.343 7.302 1.00 69.31 433 ALA A N 1
ATOM 3125 C CA . ALA A 1 433 ? 6.316 -19.970 6.189 1.00 69.31 433 ALA A CA 1
ATOM 3126 C C . ALA A 1 433 ? 5.231 -20.285 5.141 1.00 69.31 433 ALA A C 1
ATOM 3128 O O . ALA A 1 433 ? 4.254 -20.954 5.485 1.00 69.31 433 ALA A O 1
ATOM 3129 N N . PRO A 1 434 ? 5.362 -19.771 3.909 1.00 71.38 434 PRO A N 1
ATOM 3130 C CA . PRO A 1 434 ? 4.359 -19.990 2.880 1.00 71.38 434 PRO A CA 1
ATOM 3131 C C . PRO A 1 434 ? 4.227 -21.497 2.626 1.00 71.38 434 PRO A C 1
ATOM 3133 O O . PRO A 1 434 ? 5.136 -22.249 2.994 1.00 71.38 434 PRO A O 1
ATOM 3136 N N . PRO A 1 435 ? 3.142 -21.983 2.004 1.00 64.31 435 PRO A N 1
ATOM 3137 C CA . PRO A 1 435 ? 3.033 -23.391 1.637 1.00 64.31 435 PRO A CA 1
ATOM 3138 C C . PRO A 1 435 ? 4.296 -23.857 0.890 1.00 64.31 435 PRO A C 1
ATOM 3140 O O . PRO A 1 435 ? 4.703 -23.251 -0.098 1.00 64.31 435 PRO A O 1
ATOM 3143 N N . GLY A 1 436 ? 4.966 -24.894 1.406 1.00 77.75 436 GLY A N 1
ATOM 3144 C CA . GLY A 1 436 ? 6.269 -25.364 0.900 1.00 77.75 436 GLY A CA 1
ATOM 3145 C C . GLY A 1 436 ? 7.510 -24.729 1.550 1.00 77.75 436 GLY A C 1
ATOM 3146 O O . GLY A 1 436 ? 8.628 -25.170 1.295 1.00 77.75 436 GLY A O 1
ATOM 3147 N N . GLY A 1 437 ? 7.324 -23.757 2.439 1.00 88.19 437 GLY A N 1
ATOM 3148 C CA . GLY A 1 437 ? 8.353 -23.148 3.270 1.00 88.19 437 GLY A CA 1
ATOM 3149 C C . GLY A 1 437 ? 9.125 -22.000 2.616 1.00 88.19 437 GLY A C 1
ATOM 3150 O O . GLY A 1 437 ? 8.788 -21.493 1.546 1.00 88.19 437 GLY A O 1
ATOM 3151 N N . TRP A 1 438 ? 10.192 -21.583 3.298 1.00 90.12 438 TRP A N 1
ATOM 3152 C CA . TRP A 1 438 ? 11.181 -20.646 2.771 1.00 90.12 438 TRP A CA 1
ATOM 3153 C C . TRP A 1 438 ? 12.298 -21.409 2.069 1.00 90.12 438 TRP A C 1
ATOM 3155 O O . TRP A 1 438 ? 12.860 -22.355 2.625 1.00 90.12 438 TRP A O 1
ATOM 3165 N N . VAL A 1 439 ? 12.666 -20.961 0.873 1.00 91.38 439 VAL A N 1
ATOM 3166 C CA . VAL A 1 439 ? 13.786 -21.512 0.113 1.00 91.38 439 VAL A CA 1
ATOM 3167 C C . VAL A 1 439 ? 14.931 -20.511 0.149 1.00 91.38 439 VAL A C 1
ATOM 3169 O O . VAL A 1 439 ? 14.809 -19.395 -0.361 1.00 91.38 439 VAL A O 1
ATOM 3172 N N . ALA A 1 440 ? 16.051 -20.907 0.755 1.00 92.56 440 ALA A N 1
ATOM 3173 C CA . ALA A 1 440 ? 17.283 -20.132 0.689 1.00 92.56 440 ALA A CA 1
ATOM 3174 C C . ALA A 1 440 ? 17.781 -20.104 -0.762 1.00 92.56 440 ALA A C 1
ATOM 3176 O O . ALA A 1 440 ? 17.983 -21.149 -1.384 1.00 92.56 440 ALA A O 1
ATOM 3177 N N . LEU A 1 441 ? 17.984 -18.905 -1.298 1.00 92.00 441 LEU A N 1
ATOM 3178 C CA . LEU A 1 441 ? 18.466 -18.693 -2.665 1.00 92.00 441 LEU A CA 1
ATOM 3179 C C . LEU A 1 441 ? 19.988 -18.566 -2.745 1.00 92.00 441 LEU A C 1
ATOM 3181 O O . LEU A 1 441 ? 20.554 -18.475 -3.837 1.00 92.00 441 LEU A O 1
ATOM 3185 N N . ASP A 1 442 ? 20.652 -18.566 -1.592 1.00 89.44 442 ASP A N 1
ATOM 3186 C CA . ASP A 1 442 ? 22.097 -18.529 -1.479 1.00 89.44 442 ASP A CA 1
ATOM 3187 C C . ASP A 1 442 ? 22.605 -19.407 -0.330 1.00 89.44 442 ASP A C 1
ATOM 3189 O O . ASP A 1 442 ? 21.884 -19.731 0.612 1.00 89.44 442 ASP A O 1
ATOM 3193 N N . ALA A 1 443 ? 23.886 -19.776 -0.402 1.00 82.69 443 ALA A N 1
ATOM 3194 C CA . ALA A 1 443 ? 24.531 -20.628 0.596 1.00 82.69 443 ALA A CA 1
ATOM 3195 C C . ALA A 1 443 ? 24.790 -19.932 1.948 1.00 82.69 443 ALA A C 1
ATOM 3197 O O . ALA A 1 443 ? 25.152 -20.597 2.915 1.00 82.69 443 ALA A O 1
ATOM 3198 N N . ARG A 1 444 ? 24.662 -18.600 2.018 1.00 85.81 444 ARG A N 1
ATOM 3199 C CA . ARG A 1 444 ? 24.842 -17.793 3.236 1.00 85.81 444 ARG A CA 1
ATOM 3200 C C . ARG A 1 444 ? 23.535 -17.616 4.021 1.00 85.81 444 ARG A C 1
ATOM 3202 O O . ARG A 1 444 ? 23.601 -17.135 5.147 1.00 85.81 444 ARG A O 1
ATOM 3209 N N . GLY A 1 445 ? 22.384 -17.983 3.453 1.00 85.38 445 GLY A N 1
ATOM 3210 C CA . GLY A 1 445 ? 21.065 -17.731 4.031 1.00 85.38 445 GLY A CA 1
ATOM 3211 C C . GLY A 1 445 ? 20.746 -16.240 4.163 1.00 85.38 445 GLY A C 1
ATOM 3212 O O . GLY A 1 445 ? 20.045 -15.856 5.094 1.00 85.38 445 GLY A O 1
ATOM 3213 N N . ALA A 1 446 ? 21.295 -15.384 3.295 1.00 88.00 446 ALA A N 1
ATOM 3214 C CA . ALA A 1 446 ? 21.000 -13.948 3.328 1.00 88.00 446 ALA A CA 1
ATOM 3215 C C . ALA A 1 446 ? 19.735 -13.608 2.523 1.00 88.00 446 ALA A C 1
ATOM 3217 O O . ALA A 1 446 ? 18.998 -12.690 2.879 1.00 88.00 446 ALA A O 1
ATOM 3218 N N . LEU A 1 447 ? 19.472 -14.358 1.454 1.00 92.25 447 LEU A N 1
ATOM 3219 C CA . LEU A 1 447 ? 18.320 -14.203 0.578 1.00 92.25 447 LEU A CA 1
ATOM 3220 C C . LEU A 1 447 ? 17.430 -15.446 0.622 1.00 92.25 447 LEU A C 1
ATOM 3222 O O . LEU A 1 447 ? 17.878 -16.564 0.352 1.00 92.25 447 LEU A O 1
ATOM 3226 N N . TRP A 1 448 ? 16.148 -15.223 0.880 1.00 93.19 448 TRP A N 1
ATOM 3227 C CA . TRP A 1 448 ? 15.116 -16.249 0.920 1.00 93.19 448 TRP A CA 1
ATOM 3228 C C . TRP A 1 448 ? 13.959 -15.853 0.017 1.00 93.19 448 TRP A C 1
ATOM 3230 O O . TRP A 1 448 ? 13.653 -14.673 -0.153 1.00 93.19 448 TRP A O 1
ATOM 3240 N N . SER A 1 449 ? 13.286 -16.852 -0.534 1.00 90.94 449 SER A N 1
ATOM 3241 C CA . SER A 1 449 ? 12.061 -16.673 -1.303 1.00 90.94 449 SER A CA 1
ATOM 3242 C C . SER A 1 449 ? 11.005 -17.650 -0.817 1.00 90.94 449 SER A C 1
ATOM 3244 O O . SER A 1 449 ? 11.329 -18.758 -0.376 1.00 90.94 449 SER A O 1
ATOM 3246 N N . SER A 1 450 ? 9.744 -17.228 -0.859 1.00 87.31 450 SER A N 1
ATOM 3247 C CA . SER A 1 450 ? 8.625 -18.135 -0.640 1.00 87.31 450 SER A CA 1
ATOM 3248 C C . SER A 1 450 ? 8.661 -19.277 -1.661 1.00 87.31 450 SER A C 1
ATOM 3250 O O . SER A 1 450 ? 8.896 -19.053 -2.849 1.00 87.31 450 SER A O 1
ATOM 3252 N N . ALA A 1 451 ? 8.416 -20.515 -1.223 1.00 84.94 451 ALA A N 1
ATOM 3253 C CA . ALA A 1 451 ? 8.303 -21.638 -2.153 1.00 84.94 451 ALA A CA 1
ATOM 3254 C C . ALA A 1 451 ? 7.211 -21.386 -3.210 1.00 84.94 451 ALA A C 1
ATOM 3256 O O . ALA A 1 451 ? 7.428 -21.704 -4.375 1.00 84.94 451 ALA A O 1
ATOM 3257 N N . ALA A 1 452 ? 6.111 -20.727 -2.820 1.00 80.06 452 ALA A N 1
ATOM 3258 C CA . ALA A 1 452 ? 5.042 -20.288 -3.716 1.00 80.06 452 ALA A CA 1
ATOM 3259 C C . ALA A 1 452 ? 5.552 -19.394 -4.862 1.00 80.06 452 ALA A C 1
ATOM 3261 O O . ALA A 1 452 ? 5.290 -19.689 -6.028 1.00 80.06 452 ALA A O 1
ATOM 3262 N N . LEU A 1 453 ? 6.359 -18.367 -4.558 1.00 85.69 453 LEU A N 1
ATOM 3263 C CA . LEU A 1 453 ? 6.947 -17.483 -5.571 1.00 85.69 453 LEU A CA 1
ATOM 3264 C C . LEU A 1 453 ? 7.869 -18.236 -6.539 1.00 85.69 453 LEU A C 1
ATOM 3266 O O . LEU A 1 453 ? 7.966 -17.863 -7.706 1.00 85.69 453 LEU A O 1
ATOM 3270 N N . LEU A 1 454 ? 8.529 -19.298 -6.066 1.00 87.50 454 LEU A N 1
ATOM 3271 C CA . LEU A 1 454 ? 9.380 -20.155 -6.896 1.00 87.50 454 LEU A CA 1
ATOM 3272 C C . LEU A 1 454 ? 8.609 -21.235 -7.670 1.00 87.50 454 LEU A C 1
ATOM 3274 O O . LEU A 1 454 ? 9.154 -21.794 -8.622 1.00 87.50 454 LEU A O 1
ATOM 3278 N N . SER A 1 455 ? 7.392 -21.585 -7.245 1.00 81.56 455 SER A N 1
ATOM 3279 C CA . SER A 1 455 ? 6.535 -22.558 -7.935 1.00 81.56 455 SER A CA 1
ATOM 3280 C C . SER A 1 455 ? 5.608 -21.903 -8.959 1.00 81.56 455 SER A C 1
ATOM 3282 O O . SER A 1 455 ? 5.294 -22.513 -9.978 1.00 81.56 455 SER A O 1
ATOM 3284 N N . GLU A 1 456 ? 5.205 -20.654 -8.724 1.00 80.19 456 GLU A N 1
ATOM 3285 C CA . GLU A 1 456 ? 4.432 -19.833 -9.653 1.00 80.19 456 GLU A CA 1
ATOM 3286 C C . GLU A 1 456 ? 5.364 -19.075 -10.599 1.00 80.19 456 GLU A C 1
ATOM 3288 O O . GLU A 1 456 ? 5.511 -17.855 -10.509 1.00 80.19 456 GLU A O 1
ATOM 3293 N N . ALA A 1 457 ? 6.016 -19.784 -11.522 1.00 80.31 457 ALA A N 1
ATOM 3294 C CA . ALA A 1 457 ? 6.772 -19.131 -12.586 1.00 80.31 457 ALA A CA 1
ATOM 3295 C C . ALA A 1 457 ? 5.823 -18.254 -13.426 1.00 80.31 457 ALA A C 1
ATOM 3297 O O . ALA A 1 457 ? 5.086 -18.743 -14.284 1.00 80.31 457 ALA A O 1
ATOM 3298 N N . ARG A 1 458 ? 5.811 -16.945 -13.151 1.00 84.25 458 ARG A N 1
ATOM 3299 C CA . ARG A 1 458 ? 4.986 -15.977 -13.876 1.00 84.25 458 ARG A CA 1
ATOM 3300 C C . ARG A 1 458 ? 5.735 -15.589 -15.136 1.00 84.25 458 ARG A C 1
ATOM 3302 O O . ARG A 1 458 ? 6.849 -15.075 -15.064 1.00 84.25 458 ARG A O 1
ATOM 3309 N N . ALA A 1 459 ? 5.128 -15.850 -16.288 1.00 84.94 459 ALA A N 1
ATOM 3310 C CA . ALA A 1 459 ? 5.653 -15.362 -17.552 1.00 84.94 459 ALA A CA 1
ATOM 3311 C C . ALA A 1 459 ? 5.540 -13.833 -1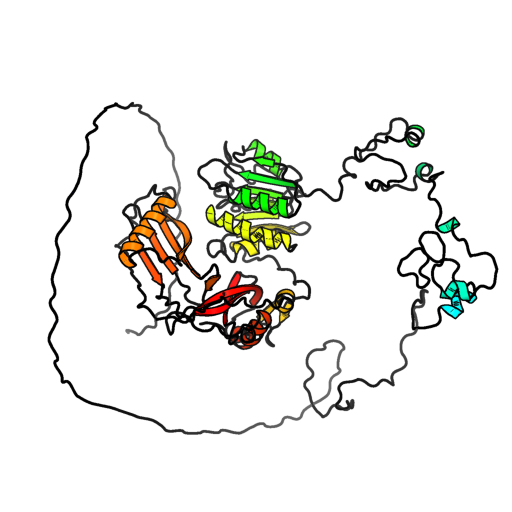7.592 1.00 84.94 459 ALA A C 1
ATOM 3313 O O . ALA A 1 459 ? 4.525 -13.267 -17.178 1.00 84.94 459 ALA A O 1
ATOM 3314 N N . PHE A 1 460 ? 6.573 -13.166 -18.101 1.00 81.88 460 PHE A N 1
ATOM 3315 C CA . PHE A 1 460 ? 6.491 -11.737 -18.361 1.00 81.88 460 PHE A CA 1
ATOM 3316 C C . PHE A 1 460 ? 5.673 -11.536 -19.639 1.00 81.88 460 PHE A C 1
ATOM 3318 O O . PHE A 1 460 ? 6.096 -11.946 -20.722 1.00 81.88 460 PHE A O 1
ATOM 3325 N N . ALA A 1 461 ? 4.495 -10.924 -19.528 1.00 77.25 461 ALA A N 1
ATOM 3326 C CA . ALA A 1 461 ? 3.713 -10.542 -20.696 1.00 77.25 461 ALA A CA 1
ATOM 3327 C C . ALA A 1 461 ? 4.397 -9.343 -21.367 1.00 77.25 461 ALA A C 1
ATOM 3329 O O . ALA A 1 461 ? 4.224 -8.203 -20.942 1.00 77.25 461 ALA A O 1
ATOM 3330 N N . ALA A 1 462 ? 5.233 -9.615 -22.372 1.00 64.06 462 ALA A N 1
ATOM 3331 C CA . ALA A 1 462 ? 5.881 -8.561 -23.137 1.00 64.06 462 ALA A CA 1
ATOM 3332 C C . ALA A 1 462 ? 4.807 -7.724 -23.854 1.00 64.06 462 ALA A C 1
ATOM 3334 O O . ALA A 1 462 ? 3.947 -8.305 -24.521 1.00 64.06 462 ALA A O 1
ATOM 3335 N N . PRO A 1 463 ? 4.848 -6.389 -23.754 1.00 67.50 463 PRO A N 1
ATOM 3336 C CA . PRO A 1 463 ? 4.020 -5.548 -24.600 1.00 67.50 463 PRO A CA 1
ATOM 3337 C C . PRO A 1 463 ? 4.467 -5.665 -26.061 1.00 67.50 463 PRO A C 1
ATOM 3339 O O . PRO A 1 463 ? 5.622 -5.983 -26.357 1.00 67.50 463 PRO A O 1
ATOM 3342 N N . ASP A 1 464 ? 3.541 -5.382 -26.980 1.00 64.69 464 ASP A N 1
ATOM 3343 C CA . ASP A 1 464 ? 3.743 -5.541 -28.427 1.00 64.69 464 ASP A CA 1
ATOM 3344 C C . ASP A 1 464 ? 4.887 -4.671 -28.987 1.00 64.69 464 ASP A C 1
ATOM 3346 O O . ASP A 1 464 ? 5.428 -4.958 -30.059 1.00 64.69 464 ASP A O 1
ATOM 3350 N N . ALA A 1 465 ? 5.280 -3.619 -28.263 1.00 65.69 465 ALA A N 1
ATOM 3351 C CA . ALA A 1 465 ? 6.420 -2.771 -28.579 1.00 65.69 465 ALA A CA 1
ATOM 3352 C C . ALA A 1 465 ? 7.199 -2.412 -27.309 1.00 65.69 465 ALA A C 1
ATOM 3354 O O . ALA A 1 465 ? 6.614 -2.095 -26.274 1.00 65.69 465 ALA A O 1
ATOM 3355 N N . LEU A 1 466 ? 8.532 -2.413 -27.404 1.00 66.31 466 LEU A N 1
ATOM 3356 C CA . LEU A 1 466 ? 9.370 -1.803 -26.375 1.00 66.31 466 LEU A CA 1
ATOM 3357 C C . LEU A 1 466 ? 9.551 -0.310 -26.672 1.00 66.31 466 LEU A C 1
ATOM 3359 O O . LEU A 1 466 ? 9.866 0.035 -27.816 1.00 66.31 466 LEU A O 1
ATOM 3363 N N . PRO A 1 467 ? 9.430 0.579 -25.673 1.00 67.25 467 PRO A N 1
ATOM 3364 C CA . PRO A 1 467 ? 9.807 1.972 -25.852 1.00 67.25 467 PRO A CA 1
ATOM 3365 C C . PRO A 1 467 ? 11.317 2.064 -26.120 1.00 67.25 467 PRO A C 1
ATOM 3367 O O . PRO A 1 467 ? 12.124 1.483 -25.395 1.00 67.25 467 PRO A O 1
ATOM 3370 N N . VAL A 1 468 ? 11.719 2.813 -27.149 1.00 65.25 468 VAL A N 1
ATOM 3371 C CA . VAL A 1 468 ? 13.122 3.210 -27.326 1.00 65.25 468 VAL A CA 1
ATOM 3372 C C . VAL A 1 468 ? 13.347 4.508 -26.563 1.00 65.25 468 VAL A C 1
ATOM 3374 O O . VAL A 1 468 ? 12.455 5.338 -26.398 1.00 65.25 468 VAL A O 1
ATOM 3377 N N . ILE A 1 469 ? 14.550 4.697 -26.035 1.00 64.88 469 ILE A N 1
ATOM 3378 C CA . ILE A 1 469 ? 14.814 5.851 -25.185 1.00 64.88 469 ILE A CA 1
ATOM 3379 C C . ILE A 1 469 ? 15.855 6.727 -25.825 1.00 64.88 469 ILE A C 1
ATOM 3381 O O . ILE A 1 469 ? 16.947 6.290 -26.187 1.00 64.88 469 ILE A O 1
ATOM 3385 N N . ARG A 1 470 ? 15.508 8.005 -25.923 1.00 61.62 470 ARG A N 1
ATOM 3386 C CA . ARG A 1 470 ? 16.479 9.054 -26.160 1.00 61.62 470 ARG A CA 1
ATOM 3387 C C . ARG A 1 470 ? 16.682 9.748 -24.825 1.00 61.62 470 ARG A C 1
ATOM 3389 O O . ARG A 1 470 ? 15.725 10.352 -24.347 1.00 61.62 470 ARG A O 1
ATOM 3396 N N . PRO A 1 471 ? 17.872 9.665 -24.207 1.00 57.47 471 PRO A N 1
ATOM 3397 C CA . PRO A 1 471 ? 18.116 10.352 -22.950 1.00 57.47 471 PRO A CA 1
ATOM 3398 C C . PRO A 1 471 ? 17.824 11.844 -23.143 1.00 57.47 471 PRO A C 1
ATOM 3400 O O . PRO A 1 471 ? 18.554 12.557 -23.828 1.00 57.47 471 PRO A O 1
ATOM 3403 N N . GLY A 1 472 ? 16.694 12.291 -22.597 1.00 60.09 472 GLY A N 1
ATOM 3404 C CA . GLY A 1 472 ? 16.359 13.704 -22.514 1.00 60.09 472 GLY A CA 1
ATOM 3405 C C . GLY A 1 472 ? 17.197 14.347 -21.418 1.00 60.09 472 GLY A C 1
ATOM 3406 O O . GLY A 1 472 ? 17.521 13.688 -20.429 1.00 60.09 472 GLY A O 1
ATOM 3407 N N . GLU A 1 473 ? 17.542 15.627 -21.571 1.00 59.03 473 GLU A N 1
ATOM 3408 C CA . GLU A 1 473 ? 18.171 16.363 -20.476 1.00 59.03 473 GLU A CA 1
ATOM 3409 C C . GLU A 1 473 ? 17.250 16.321 -19.249 1.00 59.03 473 GLU A C 1
ATOM 3411 O O . GLU A 1 473 ? 16.091 16.750 -19.336 1.00 59.03 473 GLU A O 1
ATOM 3416 N N . PRO A 1 474 ? 17.722 15.800 -18.108 1.00 57.47 474 PRO A N 1
ATOM 3417 C CA . PRO A 1 474 ? 16.904 15.753 -16.917 1.00 57.47 474 PRO A CA 1
ATOM 3418 C C . PRO A 1 474 ? 16.591 17.164 -16.441 1.00 57.47 474 PRO A C 1
ATOM 3420 O O . PRO A 1 474 ? 17.475 17.944 -16.081 1.00 57.47 474 PRO A O 1
ATOM 3423 N N . ARG A 1 475 ? 15.302 17.496 -16.431 1.00 60.81 475 ARG A N 1
ATOM 3424 C CA . ARG A 1 475 ? 14.815 18.793 -15.971 1.00 60.81 475 ARG A CA 1
ATOM 3425 C C . ARG A 1 475 ? 14.681 18.779 -14.452 1.00 60.81 475 ARG A C 1
ATOM 3427 O O . ARG A 1 475 ? 13.588 18.639 -13.924 1.00 60.81 475 ARG A O 1
ATOM 3434 N N . SER A 1 476 ? 15.793 18.947 -13.737 1.00 53.94 476 SER A N 1
ATOM 3435 C CA . SER A 1 476 ? 15.727 19.280 -12.308 1.00 53.94 476 SER A CA 1
ATOM 3436 C C . SER A 1 476 ? 15.526 20.791 -12.147 1.00 53.94 476 SER A C 1
ATOM 3438 O O . SER A 1 476 ? 16.328 21.580 -12.643 1.00 53.94 476 SER A O 1
ATOM 3440 N N . SER A 1 477 ? 14.452 21.217 -11.480 1.00 52.97 477 SER A N 1
ATOM 3441 C CA . SER A 1 477 ? 14.200 22.636 -11.198 1.00 52.97 477 SER A CA 1
ATOM 3442 C C . SER A 1 477 ? 14.051 22.867 -9.699 1.00 52.97 477 SER A C 1
ATOM 3444 O O . SER A 1 477 ? 12.946 22.858 -9.168 1.00 52.97 477 SER A O 1
ATOM 3446 N N . THR A 1 478 ? 15.147 23.109 -8.985 1.00 52.94 478 THR A N 1
ATOM 3447 C CA . THR A 1 478 ? 15.050 23.500 -7.574 1.00 52.94 478 THR A CA 1
ATOM 3448 C C . THR A 1 478 ? 14.950 25.016 -7.458 1.00 52.94 478 THR A C 1
ATOM 3450 O O . THR A 1 478 ? 15.916 25.732 -7.712 1.00 52.94 478 THR A O 1
ATOM 3453 N N . ALA A 1 479 ? 13.810 25.512 -6.989 1.00 50.25 479 ALA A N 1
ATOM 3454 C CA . ALA A 1 479 ? 13.767 26.788 -6.295 1.00 50.25 479 ALA A CA 1
ATOM 3455 C C . ALA A 1 479 ? 13.053 26.585 -4.962 1.00 50.25 479 ALA A C 1
ATOM 3457 O O . ALA A 1 479 ? 11.915 26.143 -4.918 1.00 50.25 479 ALA A O 1
ATOM 3458 N N . VAL A 1 480 ? 13.759 26.902 -3.881 1.00 53.66 480 VAL A N 1
ATOM 3459 C CA . VAL A 1 480 ? 13.180 27.186 -2.571 1.00 53.66 480 VAL A CA 1
ATOM 3460 C C . VAL A 1 480 ? 13.354 28.688 -2.357 1.00 53.66 480 VAL A C 1
ATOM 3462 O O . VAL A 1 480 ? 14.491 29.141 -2.190 1.00 53.66 480 VAL A O 1
ATOM 3465 N N . PRO A 1 481 ? 12.276 29.487 -2.337 1.00 51.16 481 PRO A N 1
ATOM 3466 C CA . PRO A 1 481 ? 12.317 30.817 -1.754 1.00 51.16 481 PRO A CA 1
ATOM 3467 C C . PRO A 1 481 ? 12.622 30.714 -0.253 1.00 51.16 481 PRO A C 1
ATOM 3469 O O . PRO A 1 481 ? 12.143 29.821 0.446 1.00 51.16 481 PRO A O 1
ATOM 3472 N N . GLY A 1 482 ? 13.450 31.630 0.251 1.00 50.59 482 GLY A N 1
ATOM 3473 C CA . GLY A 1 482 ? 13.903 31.638 1.639 1.00 50.59 482 GLY A CA 1
ATOM 3474 C C . GLY A 1 482 ? 12.749 31.637 2.649 1.00 50.59 482 GLY A C 1
ATOM 3475 O O . GLY A 1 482 ? 11.967 32.580 2.701 1.00 50.59 482 GLY A O 1
ATOM 3476 N N . ALA A 1 483 ? 12.750 30.612 3.505 1.00 59.06 483 ALA A N 1
ATOM 3477 C CA . ALA A 1 483 ? 11.924 30.410 4.700 1.00 59.06 483 ALA A CA 1
ATOM 3478 C C . ALA A 1 483 ? 10.565 29.707 4.507 1.00 59.06 483 ALA A C 1
ATOM 3480 O O . ALA A 1 483 ? 9.503 30.304 4.664 1.00 59.06 483 ALA A O 1
ATOM 3481 N N . TRP A 1 484 ? 10.621 28.377 4.372 1.00 64.75 484 TRP A N 1
ATOM 3482 C CA . TRP A 1 484 ? 9.516 27.438 4.633 1.00 64.75 484 TRP A CA 1
ATOM 3483 C C . TRP A 1 484 ? 8.756 27.720 5.941 1.00 64.75 484 TRP A C 1
ATOM 3485 O O . TRP A 1 484 ? 7.554 27.504 6.028 1.00 64.75 484 TRP A O 1
ATOM 3495 N N . SER A 1 485 ? 9.433 28.279 6.950 1.00 62.03 485 SER A N 1
ATOM 3496 C CA . SER A 1 485 ? 8.832 28.671 8.232 1.00 62.03 485 SER A CA 1
ATOM 3497 C C . SER A 1 485 ? 7.806 29.810 8.137 1.00 62.03 485 SER A C 1
ATOM 3499 O O . SER A 1 485 ? 7.171 30.140 9.139 1.00 62.03 485 SER A O 1
ATOM 3501 N N . ARG A 1 486 ? 7.634 30.427 6.960 1.00 72.62 486 ARG A N 1
ATOM 3502 C CA . ARG A 1 486 ? 6.718 31.552 6.723 1.00 72.62 486 ARG A CA 1
ATOM 3503 C C . ARG A 1 486 ? 5.589 31.242 5.749 1.00 72.62 486 ARG A C 1
ATOM 3505 O O . ARG A 1 486 ? 4.873 32.171 5.380 1.00 72.62 486 ARG A O 1
ATOM 3512 N N . LEU A 1 487 ? 5.418 29.987 5.331 1.00 82.50 487 LEU A N 1
ATOM 3513 C CA . LEU A 1 487 ? 4.265 29.640 4.507 1.00 82.50 487 LEU A CA 1
ATOM 3514 C C . LEU A 1 487 ? 2.983 29.969 5.282 1.00 82.50 487 LEU A C 1
ATOM 3516 O O . LEU A 1 487 ? 2.851 29.650 6.470 1.00 82.50 487 LEU A O 1
ATOM 3520 N N . ALA A 1 488 ? 2.097 30.718 4.629 1.00 87.69 488 ALA A N 1
ATOM 3521 C CA . ALA A 1 488 ? 0.780 31.005 5.165 1.00 87.69 488 ALA A CA 1
ATOM 3522 C C . ALA A 1 488 ? -0.055 29.722 5.133 1.00 87.69 488 ALA A C 1
ATOM 3524 O O . ALA A 1 488 ? 0.142 28.883 4.253 1.00 87.69 488 ALA A O 1
ATOM 3525 N N . ALA A 1 489 ? -0.978 29.587 6.085 1.00 88.94 489 ALA A N 1
ATOM 3526 C CA . ALA A 1 489 ? -1.981 28.540 6.004 1.00 88.94 489 ALA A CA 1
ATOM 3527 C C . ALA A 1 489 ? -2.772 28.689 4.696 1.00 88.94 489 ALA A C 1
ATOM 3529 O O . ALA A 1 489 ? -2.992 29.805 4.216 1.00 88.94 489 ALA A O 1
ATOM 3530 N N . THR A 1 490 ? -3.180 27.568 4.122 1.00 91.94 490 THR A N 1
ATOM 3531 C CA . THR A 1 490 ? -4.006 27.514 2.923 1.00 91.94 490 THR A CA 1
ATOM 3532 C C . THR A 1 490 ? -5.261 26.703 3.204 1.00 91.94 490 THR A C 1
ATOM 3534 O O . THR A 1 490 ? -5.221 25.729 3.950 1.00 91.94 490 THR A O 1
ATOM 3537 N N . THR A 1 491 ? -6.372 27.124 2.607 1.00 92.25 491 THR A N 1
ATOM 3538 C CA . THR A 1 491 ? -7.635 26.374 2.556 1.00 92.25 491 THR A CA 1
ATOM 3539 C C . THR A 1 491 ? -7.791 25.638 1.225 1.00 92.25 491 THR A C 1
ATOM 3541 O O . THR A 1 491 ? -8.893 25.232 0.882 1.00 92.25 491 THR A O 1
ATOM 3544 N N . MET A 1 492 ? -6.708 25.546 0.446 1.00 94.12 492 MET A N 1
ATOM 3545 C CA . MET A 1 492 ? -6.692 24.913 -0.867 1.00 94.12 492 MET A CA 1
ATOM 3546 C C . MET A 1 492 ? -7.040 23.432 -0.752 1.00 94.12 492 MET A C 1
ATOM 3548 O O . MET A 1 492 ? -6.427 22.729 0.061 1.00 94.12 492 MET A O 1
ATOM 3552 N N . THR A 1 493 ? -7.973 22.966 -1.580 1.00 87.50 493 THR A N 1
ATOM 3553 C CA . THR A 1 493 ? -8.335 21.543 -1.642 1.00 87.50 493 THR A CA 1
ATOM 3554 C C . THR A 1 493 ? -7.272 20.729 -2.385 1.00 87.50 493 THR A C 1
ATOM 3556 O O . THR A 1 493 ? -6.391 21.276 -3.058 1.00 87.50 493 THR A O 1
ATOM 3559 N N . ARG A 1 494 ? -7.353 19.397 -2.297 1.00 86.44 494 ARG A N 1
ATOM 3560 C CA . ARG A 1 494 ? -6.477 18.495 -3.056 1.00 86.44 494 ARG A CA 1
ATOM 3561 C C . ARG A 1 494 ? -6.595 18.738 -4.562 1.00 86.44 494 ARG A C 1
ATOM 3563 O O . ARG A 1 494 ? -5.582 18.796 -5.251 1.00 86.44 494 ARG A O 1
ATOM 3570 N N . GLU A 1 495 ? -7.812 18.907 -5.067 1.00 91.44 495 GLU A N 1
ATOM 3571 C CA . GLU A 1 495 ? -8.116 19.095 -6.490 1.00 91.44 495 GLU A CA 1
ATOM 3572 C C . GLU A 1 495 ? -7.549 20.423 -6.999 1.00 91.44 495 GLU A C 1
ATOM 3574 O O . GLU A 1 495 ? -6.933 20.469 -8.064 1.00 91.44 495 GLU A O 1
ATOM 3579 N N . GLU A 1 496 ? -7.689 21.497 -6.215 1.00 95.81 496 GLU A N 1
ATOM 3580 C CA . GLU A 1 496 ? -7.087 22.796 -6.525 1.00 95.81 496 GLU A CA 1
ATOM 3581 C C . GLU A 1 496 ? -5.555 22.717 -6.542 1.00 95.81 496 GLU A C 1
ATOM 3583 O O . GLU A 1 496 ? -4.909 23.279 -7.431 1.00 95.81 496 GLU A O 1
ATOM 3588 N N . ALA A 1 497 ? -4.962 21.988 -5.591 1.00 94.81 497 ALA A N 1
ATOM 3589 C CA . ALA A 1 497 ? -3.523 21.765 -5.545 1.00 94.81 497 ALA A CA 1
ATOM 3590 C C . ALA A 1 497 ? -3.018 20.970 -6.753 1.00 94.81 497 ALA A C 1
ATOM 3592 O O . ALA A 1 497 ? -2.004 21.348 -7.343 1.00 94.81 497 ALA A O 1
ATOM 3593 N N . VAL A 1 498 ? -3.725 19.904 -7.146 1.00 95.00 498 VAL A N 1
ATOM 3594 C CA . VAL A 1 498 ? -3.418 19.127 -8.355 1.00 95.00 498 VAL A CA 1
ATOM 3595 C C . VAL A 1 498 ? -3.494 20.035 -9.579 1.00 95.00 498 VAL A C 1
ATOM 3597 O O . VAL A 1 498 ? -2.499 20.154 -10.287 1.00 95.00 498 VAL A O 1
ATOM 3600 N N . ALA A 1 499 ? -4.589 20.776 -9.770 1.00 95.31 499 ALA A N 1
ATOM 3601 C CA . ALA A 1 499 ? -4.748 21.681 -10.910 1.00 95.31 499 ALA A CA 1
ATOM 3602 C C . ALA A 1 499 ? -3.635 22.747 -10.987 1.00 95.31 499 ALA A C 1
ATOM 3604 O O . ALA A 1 499 ? -3.102 23.034 -12.062 1.00 95.31 499 ALA A O 1
ATOM 3605 N N . LEU A 1 500 ? -3.228 23.320 -9.849 1.00 94.88 500 LEU A N 1
ATOM 3606 C CA . LEU A 1 500 ? -2.115 24.273 -9.789 1.00 94.88 500 LEU A CA 1
ATOM 3607 C C . LEU A 1 500 ? -0.763 23.622 -10.091 1.00 94.88 500 LEU A C 1
ATOM 3609 O O . LEU A 1 500 ? 0.087 24.235 -10.745 1.00 94.88 500 LEU A O 1
ATOM 3613 N N . ALA A 1 501 ? -0.549 22.395 -9.625 1.00 94.25 501 ALA A N 1
ATOM 3614 C CA . ALA A 1 501 ? 0.657 21.643 -9.922 1.00 94.25 501 ALA A CA 1
ATOM 3615 C C . ALA A 1 501 ? 0.734 21.270 -11.413 1.00 94.25 501 ALA A C 1
ATOM 3617 O O . ALA A 1 501 ? 1.783 21.469 -12.025 1.00 94.25 501 ALA A O 1
ATOM 3618 N N . GLU A 1 502 ? -0.367 20.838 -12.029 1.00 94.88 502 GLU A N 1
ATOM 3619 C CA . GLU A 1 502 ? -0.462 20.564 -13.471 1.00 94.88 502 GLU A CA 1
ATOM 3620 C C . GLU A 1 502 ? -0.229 21.826 -14.313 1.00 94.88 502 GLU A C 1
ATOM 3622 O O . GLU A 1 502 ? 0.530 21.802 -15.289 1.00 94.88 502 GLU A O 1
ATOM 3627 N N . ALA A 1 503 ? -0.810 22.960 -13.909 1.00 92.50 503 ALA A N 1
ATOM 3628 C CA . ALA A 1 503 ? -0.568 24.251 -14.549 1.00 92.50 503 ALA A CA 1
ATOM 3629 C C . ALA A 1 503 ? 0.914 24.659 -14.456 1.00 92.50 503 ALA A C 1
ATOM 3631 O O . ALA A 1 503 ? 1.502 25.122 -15.437 1.00 92.50 503 ALA A O 1
ATOM 3632 N N . SER A 1 504 ? 1.550 24.430 -13.301 1.00 89.94 504 SER A N 1
ATOM 3633 C CA . SER A 1 504 ? 2.984 24.678 -13.123 1.00 89.94 504 SER A CA 1
ATOM 3634 C C . SER A 1 504 ? 3.849 23.745 -13.971 1.00 89.94 504 SER A C 1
ATOM 3636 O O . SER A 1 504 ? 4.852 24.191 -14.531 1.00 89.94 504 SER A O 1
ATOM 3638 N N . LEU A 1 505 ? 3.492 22.462 -14.072 1.00 89.31 505 LEU A N 1
ATOM 3639 C CA . LEU A 1 505 ? 4.201 21.499 -14.915 1.00 89.31 505 LEU A CA 1
ATOM 3640 C C . LEU A 1 505 ? 4.054 21.854 -16.392 1.00 89.31 505 LEU A C 1
ATOM 3642 O O . LEU A 1 505 ? 5.033 21.762 -17.123 1.00 89.31 505 LEU A O 1
ATOM 3646 N N . SER A 1 506 ? 2.895 22.352 -16.821 1.00 87.50 506 SER A N 1
ATOM 3647 C CA . SER A 1 506 ? 2.665 22.790 -18.203 1.00 87.50 506 SER A CA 1
ATOM 3648 C C . SER A 1 506 ? 3.612 23.920 -18.626 1.00 87.50 506 SER A C 1
ATOM 3650 O O . SER A 1 506 ? 4.097 23.925 -19.754 1.00 87.50 506 SER A O 1
ATOM 3652 N N . GLY A 1 507 ? 3.988 24.825 -17.715 1.00 79.62 507 GLY A N 1
ATOM 3653 C CA . GLY A 1 507 ? 5.020 25.835 -17.992 1.00 79.62 507 GLY A CA 1
ATOM 3654 C C . GLY A 1 507 ? 6.415 25.243 -18.247 1.00 79.62 507 GLY A C 1
ATOM 3655 O O . GLY A 1 507 ? 7.183 25.786 -19.041 1.00 79.62 507 GLY A O 1
ATOM 3656 N N . SER A 1 508 ? 6.729 24.113 -17.608 1.00 74.12 508 SER A N 1
ATOM 3657 C CA . SER A 1 508 ? 8.029 23.435 -17.704 1.00 74.12 508 SER A CA 1
ATOM 3658 C C . SER A 1 508 ? 8.073 22.329 -18.759 1.00 74.12 508 SER A C 1
ATOM 3660 O O . SER A 1 508 ? 9.153 22.039 -19.264 1.00 74.12 508 SER A O 1
ATOM 3662 N N . PHE A 1 509 ? 6.943 21.704 -19.094 1.00 66.00 509 PHE A N 1
ATOM 3663 C CA . PHE A 1 509 ? 6.830 20.523 -19.963 1.00 66.00 509 PHE A CA 1
ATOM 3664 C C . PHE A 1 509 ? 5.909 20.736 -21.179 1.00 66.00 509 PHE A C 1
ATOM 3666 O O . PHE A 1 509 ? 5.791 19.848 -22.016 1.00 66.00 509 PHE A O 1
ATOM 3673 N N . GLY A 1 510 ? 5.269 21.900 -21.321 1.00 77.69 510 GLY A N 1
ATOM 3674 C CA . GLY A 1 510 ? 4.218 22.162 -22.314 1.00 77.69 510 GLY A CA 1
ATOM 3675 C C . GLY A 1 510 ? 2.846 21.647 -21.862 1.00 77.69 510 GLY A C 1
ATOM 3676 O O . GLY A 1 510 ? 1.864 22.377 -21.941 1.00 77.69 510 GLY A O 1
ATOM 3677 N N . ALA A 1 511 ? 2.805 20.427 -21.325 1.00 86.19 511 ALA A N 1
ATOM 3678 C CA . ALA A 1 511 ? 1.685 19.813 -20.613 1.00 86.19 511 ALA A CA 1
ATOM 3679 C C . ALA A 1 511 ? 2.223 18.732 -19.657 1.00 86.19 511 ALA A C 1
ATOM 3681 O O . ALA A 1 511 ? 3.383 18.327 -19.779 1.00 86.19 511 ALA A O 1
ATOM 3682 N N . VAL A 1 512 ? 1.397 18.245 -18.726 1.00 89.25 512 VAL A N 1
ATOM 3683 C CA . VAL A 1 512 ? 1.722 17.014 -17.987 1.00 89.25 512 VAL A CA 1
ATOM 3684 C C . VAL A 1 512 ? 1.852 15.864 -18.998 1.00 89.25 512 VAL A C 1
ATOM 3686 O O . VAL A 1 512 ? 0.969 15.719 -19.847 1.00 89.25 512 VAL A O 1
ATOM 3689 N N . PRO A 1 513 ? 2.950 15.086 -18.973 1.00 91.38 513 PRO A N 1
ATOM 3690 C CA . PRO A 1 513 ? 3.131 13.956 -19.880 1.00 91.38 513 PRO A CA 1
ATOM 3691 C C . PRO A 1 513 ? 1.951 12.978 -19.812 1.00 91.38 513 PRO A C 1
ATOM 3693 O O . PRO A 1 513 ? 1.458 12.684 -18.730 1.00 91.38 513 PRO A O 1
ATOM 3696 N N . GLY A 1 514 ? 1.500 12.458 -20.958 1.00 92.12 514 GLY A N 1
ATOM 3697 C CA . GLY A 1 514 ? 0.337 11.557 -21.014 1.00 92.12 514 GLY A CA 1
ATOM 3698 C C . GLY A 1 514 ? 0.557 10.189 -20.356 1.00 92.12 514 GLY A C 1
ATOM 3699 O O . GLY A 1 514 ? -0.404 9.472 -20.113 1.00 92.12 514 GLY A O 1
ATOM 3700 N N . ASP A 1 515 ? 1.811 9.842 -20.067 1.00 91.88 515 ASP A N 1
ATOM 3701 C CA . ASP A 1 515 ? 2.231 8.652 -19.324 1.00 91.88 515 ASP A CA 1
ATOM 3702 C C . ASP A 1 515 ? 2.480 8.930 -17.831 1.00 91.88 515 ASP A C 1
ATOM 3704 O O . ASP A 1 515 ? 2.948 8.061 -17.094 1.00 91.88 515 ASP A O 1
ATOM 3708 N N . ALA A 1 516 ? 2.193 10.150 -17.369 1.00 94.62 516 ALA A N 1
ATOM 3709 C CA . ALA A 1 516 ? 2.219 10.493 -15.959 1.00 94.62 516 ALA A CA 1
ATOM 3710 C C . ALA A 1 516 ? 0.882 10.124 -15.319 1.00 94.62 516 ALA A C 1
ATOM 3712 O O . ALA A 1 516 ? -0.151 10.734 -15.595 1.00 94.62 516 ALA A O 1
ATOM 3713 N N . VAL A 1 517 ? 0.916 9.160 -14.408 1.00 94.38 517 VAL A N 1
ATOM 3714 C CA . VAL A 1 517 ? -0.226 8.804 -13.568 1.00 94.38 517 VAL A CA 1
ATOM 3715 C C . VAL A 1 517 ? -0.054 9.504 -12.233 1.00 94.38 517 VAL A C 1
ATOM 3717 O O . VAL A 1 517 ? 1.040 9.493 -11.657 1.00 94.38 517 VAL A O 1
ATOM 3720 N N . LEU A 1 518 ? -1.112 10.175 -11.767 1.00 93.19 518 LEU A N 1
ATOM 3721 C CA . LEU A 1 518 ? -1.113 10.811 -10.453 1.00 93.19 518 LEU A CA 1
ATOM 3722 C C . LEU A 1 518 ? -0.868 9.721 -9.407 1.00 93.19 518 LEU A C 1
ATOM 3724 O O . LEU A 1 518 ? -1.736 8.899 -9.152 1.00 93.19 518 LEU A O 1
ATOM 3728 N N . ASP A 1 519 ? 0.334 9.724 -8.838 1.00 86.88 519 ASP A N 1
ATOM 3729 C CA . ASP A 1 519 ? 0.759 8.782 -7.804 1.00 86.88 519 ASP A CA 1
ATOM 3730 C C . ASP A 1 519 ? 0.099 9.188 -6.489 1.00 86.88 519 ASP A C 1
ATOM 3732 O O . ASP A 1 519 ? -0.511 8.375 -5.811 1.00 86.88 519 ASP A O 1
ATOM 3736 N N . ARG A 1 520 ? 0.173 10.480 -6.135 1.00 81.81 520 ARG A N 1
ATOM 3737 C CA . ARG A 1 520 ? -0.393 10.990 -4.879 1.00 81.81 520 ARG A CA 1
ATOM 3738 C C . ARG A 1 520 ? -0.474 12.508 -4.823 1.00 81.81 520 ARG A C 1
ATOM 3740 O O . ARG A 1 520 ? 0.296 13.213 -5.469 1.00 81.81 520 ARG A O 1
ATOM 3747 N N . ALA A 1 521 ? -1.339 13.013 -3.949 1.00 87.31 521 ALA A N 1
ATOM 3748 C CA . ALA A 1 521 ? -1.371 14.415 -3.546 1.00 87.31 521 ALA A CA 1
ATOM 3749 C C . ALA A 1 521 ? -1.692 14.502 -2.050 1.00 87.31 521 ALA A C 1
ATOM 3751 O O . ALA A 1 521 ? -2.752 14.033 -1.643 1.00 87.31 521 ALA A O 1
ATOM 3752 N N . PHE A 1 522 ? -0.789 15.069 -1.244 1.00 81.75 522 PHE A N 1
ATOM 3753 C CA . PHE A 1 522 ? -0.936 15.115 0.216 1.00 81.75 522 PHE A CA 1
ATOM 3754 C C . PHE A 1 522 ? -0.593 16.484 0.804 1.00 81.75 522 PHE A C 1
ATOM 3756 O O . PHE A 1 522 ? 0.286 17.198 0.312 1.00 81.75 522 PHE A O 1
ATOM 3763 N N . ALA A 1 523 ? -1.292 16.838 1.880 1.00 82.88 523 ALA A N 1
ATOM 3764 C CA . ALA A 1 523 ? -1.133 18.107 2.568 1.00 82.88 523 ALA A CA 1
ATOM 3765 C C . ALA A 1 523 ? 0.197 18.181 3.336 1.00 82.88 523 ALA A C 1
ATOM 3767 O O . ALA A 1 523 ? 0.625 17.241 4.008 1.00 82.88 523 ALA A O 1
ATOM 3768 N N . VAL A 1 524 ? 0.839 19.345 3.272 1.00 83.69 524 VAL A N 1
ATOM 3769 C CA . VAL A 1 524 ? 1.998 19.703 4.088 1.00 83.69 524 VAL A CA 1
ATOM 3770 C C . VAL A 1 524 ? 1.514 20.545 5.252 1.00 83.69 524 VAL A C 1
ATOM 3772 O O . VAL A 1 524 ? 0.955 21.624 5.057 1.00 83.69 524 VAL A O 1
ATOM 3775 N N . PHE A 1 525 ? 1.778 20.079 6.467 1.00 80.75 525 PHE A N 1
ATOM 3776 C CA . PHE A 1 525 ? 1.382 20.770 7.686 1.00 80.75 525 PHE A CA 1
ATOM 3777 C C . PHE A 1 525 ? 2.547 21.556 8.277 1.00 80.75 525 PHE A C 1
ATOM 3779 O O . PHE A 1 525 ? 3.678 21.073 8.356 1.00 80.75 525 PHE A O 1
ATOM 3786 N N . ALA A 1 526 ? 2.260 22.761 8.758 1.00 81.81 526 ALA A N 1
ATOM 3787 C CA . ALA A 1 526 ? 3.145 23.475 9.661 1.00 81.81 526 ALA A CA 1
ATOM 3788 C C . ALA A 1 526 ? 2.548 23.458 11.065 1.00 81.81 526 ALA A C 1
ATOM 3790 O O . ALA A 1 526 ? 1.400 23.852 11.275 1.00 81.81 526 ALA A O 1
ATOM 3791 N N . ARG A 1 527 ? 3.360 23.055 12.045 1.00 78.00 527 ARG A N 1
ATOM 3792 C CA . ARG A 1 527 ? 3.024 23.174 13.463 1.00 78.00 527 ARG A CA 1
ATOM 3793 C C . ARG A 1 527 ? 3.810 24.329 14.062 1.00 78.00 527 ARG A C 1
ATOM 3795 O O . ARG A 1 527 ? 5.035 24.268 14.173 1.00 78.00 527 ARG A O 1
ATOM 3802 N N . ARG A 1 528 ? 3.109 25.394 14.445 1.00 79.81 528 ARG A N 1
ATOM 3803 C CA . ARG A 1 528 ? 3.683 26.477 15.251 1.00 79.81 528 ARG A CA 1
ATOM 3804 C C . ARG A 1 528 ? 3.427 26.181 16.722 1.00 79.81 528 ARG A C 1
ATOM 3806 O O . ARG A 1 528 ? 2.429 25.565 17.086 1.00 79.81 528 ARG A O 1
ATOM 3813 N N . GLN A 1 529 ? 4.371 26.561 17.576 1.00 80.31 529 GLN A N 1
ATOM 3814 C CA . GLN A 1 529 ? 4.264 26.285 19.005 1.00 80.31 529 GLN A CA 1
ATOM 3815 C C . GLN A 1 529 ? 3.016 26.971 19.582 1.00 80.31 529 GLN A C 1
ATOM 3817 O O . GLN A 1 529 ? 2.891 28.187 19.489 1.00 80.31 529 GLN A O 1
ATOM 3822 N N . GLY A 1 530 ? 2.124 26.189 20.196 1.00 80.44 530 GLY A N 1
ATOM 3823 C CA . GLY A 1 530 ? 0.878 26.692 20.786 1.00 80.44 530 GLY A CA 1
ATOM 3824 C C . GLY A 1 530 ? -0.280 26.887 19.800 1.00 80.44 530 GLY A C 1
ATOM 3825 O O . GLY A 1 530 ? -1.339 27.340 20.219 1.00 80.44 530 GLY A O 1
ATOM 3826 N N . GLU A 1 531 ? -0.107 26.529 18.526 1.00 78.38 531 GLU A N 1
ATOM 3827 C CA . GLU A 1 531 ? -1.156 26.571 17.503 1.00 78.38 531 GLU A CA 1
ATOM 3828 C C . GLU A 1 531 ? -1.508 25.147 17.044 1.00 78.38 531 GLU A C 1
ATOM 3830 O O . GLU A 1 531 ? -0.676 24.231 17.101 1.00 78.38 531 GLU A O 1
ATOM 3835 N N . ALA A 1 532 ? -2.747 24.956 16.587 1.00 68.94 532 ALA A N 1
ATOM 3836 C CA . ALA A 1 532 ? -3.130 23.731 15.895 1.00 68.94 532 ALA A CA 1
ATOM 3837 C C . ALA A 1 532 ? -2.315 23.594 14.590 1.00 68.94 532 ALA A C 1
ATOM 3839 O O . ALA A 1 532 ? -1.976 24.616 13.981 1.00 68.94 532 ALA A O 1
ATOM 3840 N N . PRO A 1 533 ? -1.969 22.368 14.151 1.00 73.25 533 PRO A N 1
ATOM 3841 C CA . PRO A 1 533 ? -1.380 22.158 12.834 1.00 73.25 533 PRO A CA 1
ATOM 3842 C C . PRO A 1 533 ? -2.253 22.796 11.751 1.00 73.25 533 PRO A C 1
ATOM 3844 O O . PRO A 1 533 ? -3.470 22.632 11.758 1.00 73.25 533 PRO A O 1
ATOM 3847 N N . ALA A 1 534 ? -1.633 23.521 10.826 1.00 80.88 534 ALA A N 1
ATOM 3848 C CA . ALA A 1 534 ? -2.325 24.119 9.691 1.00 80.88 534 ALA A CA 1
ATOM 3849 C C . ALA A 1 534 ? -1.711 23.612 8.387 1.00 80.88 534 ALA A C 1
ATOM 3851 O O . ALA A 1 534 ? -0.485 23.504 8.282 1.00 80.88 534 ALA A O 1
ATOM 3852 N N . VAL A 1 535 ? -2.551 23.335 7.389 1.00 81.81 535 VAL A N 1
ATOM 3853 C CA . VAL A 1 535 ? -2.091 23.027 6.031 1.00 81.81 535 VAL A CA 1
ATOM 3854 C C . VAL A 1 535 ? -1.452 24.283 5.452 1.00 81.81 535 VAL A C 1
ATOM 3856 O O . VAL A 1 535 ? -2.062 25.348 5.432 1.00 81.81 535 VAL A O 1
ATOM 3859 N N . VAL A 1 536 ? -0.207 24.183 5.002 1.00 90.38 536 VAL A N 1
ATOM 3860 C CA . VAL A 1 536 ? 0.556 25.292 4.401 1.00 90.38 536 VAL A CA 1
ATOM 3861 C C . VAL A 1 536 ? 0.881 25.062 2.927 1.00 90.38 536 VAL A C 1
ATOM 3863 O O . VAL A 1 536 ? 1.487 25.918 2.281 1.00 90.38 536 VAL A O 1
ATOM 3866 N N . GLY A 1 537 ? 0.484 23.911 2.392 1.00 90.88 537 GLY A N 1
ATOM 3867 C CA . GLY A 1 537 ? 0.680 23.534 1.003 1.00 90.88 537 GLY A CA 1
ATOM 3868 C C . GLY A 1 537 ? 0.351 22.068 0.760 1.00 90.88 537 GLY A C 1
ATOM 3869 O O . GLY A 1 537 ? -0.137 21.380 1.652 1.00 90.88 537 GLY A O 1
ATOM 3870 N N . TRP A 1 538 ? 0.663 21.599 -0.439 1.00 91.06 538 TRP A N 1
ATOM 3871 C CA . TRP A 1 538 ? 0.400 20.248 -0.917 1.00 91.06 538 TRP A CA 1
ATOM 3872 C C . TRP A 1 538 ? 1.579 19.744 -1.737 1.00 91.06 538 TRP A C 1
ATOM 3874 O O . TRP A 1 538 ? 2.086 20.468 -2.590 1.00 91.06 538 TRP A O 1
ATOM 3884 N N . VAL A 1 539 ? 2.012 18.509 -1.515 1.00 90.31 539 VAL A N 1
ATOM 3885 C CA . VAL A 1 539 ? 2.929 17.819 -2.426 1.00 90.31 539 VAL A CA 1
ATOM 3886 C C . VAL A 1 539 ? 2.095 16.969 -3.367 1.00 90.31 539 VAL A C 1
ATOM 3888 O O . VAL A 1 539 ? 1.402 16.059 -2.924 1.00 90.31 539 VAL A O 1
ATOM 3891 N N . VAL A 1 540 ? 2.194 17.252 -4.659 1.00 93.62 540 VAL A N 1
ATOM 3892 C CA . VAL A 1 540 ? 1.555 16.499 -5.735 1.00 93.62 540 VAL A CA 1
ATOM 3893 C C . VAL A 1 540 ? 2.636 15.743 -6.488 1.00 93.62 540 VAL A C 1
ATOM 3895 O O . VAL A 1 540 ? 3.626 16.339 -6.912 1.00 93.62 540 VAL A O 1
ATOM 3898 N N . ARG A 1 541 ? 2.487 14.428 -6.616 1.00 93.38 541 ARG A N 1
ATOM 3899 C CA . ARG A 1 541 ? 3.451 13.541 -7.255 1.00 93.38 541 ARG A CA 1
ATOM 3900 C C . ARG A 1 541 ? 2.778 12.699 -8.326 1.00 93.38 541 ARG A C 1
ATOM 3902 O O . ARG A 1 541 ? 1.702 12.155 -8.112 1.00 93.38 541 ARG A O 1
ATOM 3909 N N . TRP A 1 542 ? 3.479 12.532 -9.435 1.00 94.94 542 TRP A N 1
ATOM 3910 C CA . TRP A 1 542 ? 3.163 11.592 -10.496 1.00 94.94 542 TRP A CA 1
ATOM 3911 C C . TRP A 1 542 ? 4.273 10.557 -10.615 1.00 94.94 542 TRP A C 1
ATOM 3913 O O . TRP A 1 542 ? 5.451 10.868 -10.396 1.00 94.94 542 TRP A O 1
ATOM 3923 N N . SER A 1 543 ? 3.884 9.345 -10.988 1.00 94.25 543 SER A N 1
ATOM 3924 C CA . SER A 1 543 ? 4.781 8.260 -11.379 1.00 94.25 543 SER A CA 1
ATOM 3925 C C . SER A 1 543 ? 4.491 7.870 -12.822 1.00 94.25 543 SER A C 1
ATOM 3927 O O . SER A 1 543 ? 3.411 8.165 -13.339 1.00 94.25 543 SER A O 1
ATOM 3929 N N . ARG A 1 544 ? 5.479 7.301 -13.515 1.00 93.12 544 ARG A N 1
ATOM 3930 C CA . ARG A 1 544 ? 5.282 6.926 -14.916 1.00 93.12 544 ARG A CA 1
ATOM 3931 C C . ARG A 1 544 ? 4.645 5.548 -15.012 1.00 93.12 544 ARG A C 1
ATOM 3933 O O . ARG A 1 544 ? 5.151 4.600 -14.405 1.00 93.12 544 ARG A O 1
ATOM 3940 N N . GLU A 1 545 ? 3.620 5.435 -15.847 1.00 92.69 545 GLU A N 1
ATOM 3941 C CA . GLU A 1 545 ? 3.078 4.159 -16.309 1.00 92.69 545 GLU A CA 1
ATOM 3942 C C . GLU A 1 545 ? 3.046 4.124 -17.835 1.00 92.69 545 GLU A C 1
ATOM 3944 O O . GLU A 1 545 ? 2.685 5.100 -18.489 1.00 92.69 545 GLU A O 1
ATOM 3949 N N . LEU A 1 546 ? 3.428 2.986 -18.407 1.00 87.56 546 LEU A N 1
ATOM 3950 C CA . LEU A 1 546 ? 3.396 2.746 -19.847 1.00 87.56 546 LEU A CA 1
ATOM 3951 C C . LEU A 1 546 ? 2.518 1.531 -20.098 1.00 87.56 546 LEU A C 1
ATOM 3953 O O . LEU A 1 546 ? 2.817 0.447 -19.596 1.00 87.56 546 LEU A O 1
ATOM 3957 N N . ASP A 1 547 ? 1.425 1.731 -20.833 1.00 84.75 547 ASP A N 1
ATOM 3958 C CA . ASP A 1 547 ? 0.423 0.698 -21.120 1.00 84.75 547 ASP A CA 1
ATOM 3959 C C . ASP A 1 547 ? -0.103 -0.005 -19.848 1.00 84.75 547 ASP A C 1
ATOM 3961 O O . ASP A 1 547 ? -0.325 -1.213 -19.824 1.00 84.75 547 ASP A O 1
ATOM 3965 N N . GLY A 1 548 ? -0.274 0.759 -18.759 1.00 85.62 548 GLY A N 1
ATOM 3966 C CA . GLY A 1 548 ? -0.726 0.256 -17.453 1.00 85.62 548 GLY A CA 1
ATOM 3967 C C . GLY A 1 548 ? 0.339 -0.501 -16.648 1.00 85.62 548 GLY A C 1
ATOM 3968 O O . GLY A 1 548 ? 0.028 -1.066 -15.602 1.00 85.62 548 GLY A O 1
ATOM 3969 N N . VAL A 1 549 ? 1.593 -0.529 -17.113 1.00 87.94 549 VAL A N 1
ATOM 3970 C CA . VAL A 1 549 ? 2.724 -1.128 -16.393 1.00 87.94 549 VAL A CA 1
ATOM 3971 C C . VAL A 1 549 ? 3.570 -0.018 -15.759 1.00 87.94 549 VAL A C 1
ATOM 3973 O O . VAL A 1 549 ? 4.021 0.893 -16.463 1.00 87.94 549 VAL A O 1
ATOM 3976 N N . PRO A 1 550 ? 3.842 -0.069 -14.444 1.00 91.88 550 PRO A N 1
ATOM 3977 C CA . PRO A 1 550 ? 4.587 0.983 -13.767 1.00 91.88 550 PRO A CA 1
ATOM 3978 C C . PRO A 1 550 ? 6.077 0.964 -14.111 1.00 91.88 550 PRO A C 1
ATOM 3980 O O . PRO A 1 550 ? 6.691 -0.098 -14.231 1.00 91.88 550 PRO A O 1
ATOM 3983 N N . VAL A 1 551 ? 6.692 2.147 -14.175 1.00 91.62 551 VAL A N 1
ATOM 3984 C CA . VAL A 1 551 ? 8.152 2.296 -14.247 1.00 91.62 551 VAL A CA 1
ATOM 3985 C C . VAL A 1 551 ? 8.753 2.291 -12.840 1.00 91.62 551 VAL A C 1
ATOM 3987 O O . VAL A 1 551 ? 8.323 3.048 -11.961 1.00 91.62 551 VAL A O 1
ATOM 3990 N N . ARG A 1 552 ? 9.750 1.432 -12.601 1.00 93.50 552 ARG A N 1
ATOM 3991 C CA . ARG A 1 552 ? 10.391 1.215 -11.292 1.00 93.50 552 ARG A CA 1
ATOM 3992 C C . ARG A 1 552 ? 11.904 1.074 -11.425 1.00 93.50 552 ARG A C 1
ATOM 3994 O O . ARG A 1 552 ? 12.415 0.645 -12.450 1.00 93.50 552 ARG A O 1
ATOM 4001 N N . GLY A 1 553 ? 12.638 1.413 -10.370 1.00 91.50 553 GLY A N 1
ATOM 4002 C CA . GLY A 1 553 ? 14.092 1.246 -10.308 1.00 91.50 553 GLY A CA 1
ATOM 4003 C C . GLY A 1 553 ? 14.583 1.184 -8.864 1.00 91.50 553 GLY A C 1
ATOM 4004 O O . GLY A 1 553 ? 13.913 1.686 -7.965 1.00 91.50 553 GLY A O 1
ATOM 4005 N N . ASN A 1 554 ? 15.763 0.597 -8.640 1.00 88.00 554 ASN A N 1
ATOM 4006 C CA . ASN A 1 554 ? 16.336 0.401 -7.295 1.00 88.00 554 ASN A CA 1
ATOM 4007 C C . ASN A 1 554 ? 16.957 1.667 -6.676 1.00 88.00 554 ASN A C 1
ATOM 4009 O O . ASN A 1 554 ? 17.388 1.641 -5.524 1.00 88.00 554 ASN A O 1
ATOM 4013 N N . GLY A 1 555 ? 17.011 2.772 -7.426 1.00 80.94 555 GLY A N 1
ATOM 4014 C CA . GLY A 1 555 ? 17.574 4.046 -6.975 1.00 80.94 555 GLY A CA 1
ATOM 4015 C C . GLY A 1 555 ? 16.644 5.227 -7.230 1.00 80.94 555 GLY A C 1
ATOM 4016 O O . GLY A 1 555 ? 16.128 5.834 -6.293 1.00 80.94 555 GLY A O 1
ATOM 4017 N N . VAL A 1 556 ? 16.434 5.568 -8.505 1.00 74.94 556 VAL A N 1
ATOM 4018 C CA . VAL A 1 556 ? 15.580 6.691 -8.914 1.00 74.94 556 VAL A CA 1
ATOM 4019 C C . VAL A 1 556 ? 14.542 6.189 -9.904 1.00 74.94 556 VAL A C 1
ATOM 4021 O O . VAL A 1 556 ? 14.880 5.835 -11.028 1.00 74.94 556 VAL A O 1
ATOM 4024 N N . ALA A 1 557 ? 13.281 6.177 -9.480 1.00 82.38 557 ALA A N 1
ATOM 4025 C CA . ALA A 1 557 ? 12.152 5.999 -10.380 1.00 82.38 557 ALA A CA 1
ATOM 4026 C C . ALA A 1 557 ? 11.776 7.331 -11.044 1.00 82.38 557 ALA A C 1
ATOM 4028 O O . ALA A 1 557 ? 12.012 8.418 -10.493 1.00 82.38 557 ALA A O 1
ATOM 4029 N N . ASP A 1 558 ? 11.149 7.229 -12.210 1.00 88.75 558 ASP A N 1
ATOM 4030 C CA . ASP A 1 558 ? 10.532 8.357 -12.896 1.00 88.75 558 ASP A CA 1
ATOM 4031 C C . ASP A 1 558 ? 9.490 9.023 -12.001 1.00 88.75 558 ASP A C 1
ATOM 4033 O O . ASP A 1 558 ? 8.593 8.372 -11.459 1.00 88.75 558 ASP A O 1
ATOM 4037 N N . HIS A 1 559 ? 9.646 10.330 -11.809 1.00 90.19 559 HIS A N 1
ATOM 4038 C CA . HIS A 1 559 ? 8.757 11.110 -10.962 1.00 90.19 559 HIS A CA 1
ATOM 4039 C C . HIS A 1 559 ? 8.616 12.547 -11.452 1.00 90.19 559 HIS A C 1
ATOM 4041 O O . HIS A 1 559 ? 9.584 13.173 -11.891 1.00 90.19 559 HIS A O 1
ATOM 4047 N N . LEU A 1 560 ? 7.418 13.092 -11.271 1.00 92.38 560 LEU A N 1
ATOM 4048 C CA . LEU A 1 560 ? 7.171 14.529 -11.213 1.00 92.38 560 LEU A CA 1
ATOM 4049 C C . LEU A 1 560 ? 6.662 14.815 -9.812 1.00 92.38 560 LEU A C 1
ATOM 4051 O O . LEU A 1 560 ? 5.771 14.126 -9.339 1.00 92.38 560 LEU A O 1
ATOM 4055 N N . VAL A 1 561 ? 7.232 15.788 -9.122 1.00 92.19 561 VAL A N 1
ATOM 4056 C CA . VAL A 1 561 ? 6.811 16.187 -7.781 1.00 92.19 561 VAL A CA 1
ATOM 4057 C C . VAL A 1 561 ? 6.734 17.698 -7.761 1.00 92.19 561 VAL A C 1
ATOM 4059 O O . VAL A 1 561 ? 7.700 18.370 -8.110 1.00 92.19 561 VAL A O 1
ATOM 4062 N N . VAL A 1 562 ? 5.610 18.244 -7.323 1.00 92.44 562 VAL A N 1
ATOM 4063 C CA . VAL A 1 562 ? 5.402 19.680 -7.166 1.00 92.44 562 VAL A CA 1
ATOM 4064 C C . VAL A 1 562 ? 4.908 19.936 -5.757 1.00 92.44 562 VAL A C 1
ATOM 4066 O O . VAL A 1 562 ? 3.924 19.353 -5.320 1.00 92.44 562 VAL A O 1
ATOM 4069 N N . LEU A 1 563 ? 5.581 20.830 -5.046 1.00 92.00 563 LEU A N 1
ATOM 4070 C CA . LEU A 1 563 ? 5.034 21.434 -3.845 1.00 92.00 563 LEU A CA 1
ATOM 4071 C C . LEU A 1 563 ? 4.257 22.683 -4.247 1.00 92.00 563 LEU A C 1
ATOM 4073 O O . LEU A 1 563 ? 4.841 23.629 -4.772 1.00 92.00 563 LEU A O 1
ATOM 4077 N N . VAL A 1 564 ? 2.971 22.712 -3.940 1.00 93.00 564 VAL A N 1
ATOM 4078 C CA . VAL A 1 564 ? 2.071 23.844 -4.153 1.00 93.00 564 VAL A CA 1
ATOM 4079 C C . VAL A 1 564 ? 1.791 24.519 -2.819 1.00 93.00 564 VAL A C 1
ATOM 4081 O O . VAL A 1 564 ? 1.578 23.859 -1.810 1.00 93.00 564 VAL A O 1
ATOM 4084 N N . GLY A 1 565 ? 1.819 25.844 -2.801 1.00 92.06 565 GLY A N 1
ATOM 4085 C CA . GLY A 1 565 ? 1.422 26.668 -1.667 1.00 92.06 565 GLY A CA 1
ATOM 4086 C C . GLY A 1 565 ? 0.276 27.608 -2.035 1.00 92.06 565 GLY A C 1
ATOM 4087 O O . GLY A 1 565 ? -0.196 27.589 -3.171 1.00 92.06 565 GLY A O 1
ATOM 4088 N N . PRO A 1 566 ? -0.127 28.505 -1.117 1.00 89.62 566 PRO A N 1
ATOM 4089 C CA . PRO A 1 566 ? -1.275 29.393 -1.317 1.00 89.62 566 PRO A CA 1
ATOM 4090 C C . PRO A 1 566 ? -1.207 30.272 -2.578 1.00 89.62 566 PRO A C 1
ATOM 4092 O O . PRO A 1 566 ? -2.234 30.738 -3.056 1.00 89.62 566 PRO A O 1
ATOM 4095 N N . THR A 1 567 ? -0.006 30.546 -3.096 1.00 88.12 567 THR A N 1
ATOM 4096 C CA . THR A 1 567 ? 0.218 31.431 -4.252 1.00 88.12 567 THR A CA 1
ATOM 4097 C C . THR A 1 567 ? 0.651 30.687 -5.521 1.00 88.12 567 THR A C 1
ATOM 4099 O O . THR A 1 567 ? 1.062 31.338 -6.478 1.00 88.12 567 THR A O 1
ATOM 4102 N N . GLY A 1 568 ? 0.617 29.349 -5.529 1.00 90.38 568 GLY A N 1
ATOM 4103 C CA . GLY A 1 568 ? 1.065 28.506 -6.646 1.00 90.38 568 GLY A CA 1
ATOM 4104 C C . GLY A 1 568 ? 2.229 27.580 -6.282 1.00 90.38 568 GLY A C 1
ATOM 4105 O O . GLY A 1 568 ? 2.500 27.337 -5.105 1.00 90.38 568 GLY A O 1
ATOM 4106 N N . ALA A 1 569 ? 2.919 27.044 -7.292 1.00 90.12 569 ALA A N 1
ATOM 4107 C CA . ALA A 1 569 ? 4.040 26.129 -7.087 1.00 90.12 569 ALA A CA 1
ATOM 4108 C C . ALA A 1 569 ? 5.210 26.810 -6.355 1.00 90.12 569 ALA A C 1
ATOM 4110 O O . ALA A 1 569 ? 5.734 27.839 -6.780 1.00 90.12 569 ALA A O 1
ATOM 4111 N N . LEU A 1 570 ? 5.617 26.213 -5.238 1.00 87.44 570 LEU A N 1
ATOM 4112 C CA . LEU A 1 570 ? 6.719 26.658 -4.390 1.00 87.44 570 LEU A CA 1
ATOM 4113 C C . LEU A 1 570 ? 8.037 25.988 -4.765 1.00 87.44 570 LEU A C 1
ATOM 4115 O O . LEU A 1 570 ? 9.080 26.625 -4.660 1.00 87.44 570 LEU A O 1
ATOM 4119 N N . ALA A 1 571 ? 7.987 24.712 -5.154 1.00 86.81 571 ALA A N 1
ATOM 4120 C CA . ALA A 1 571 ? 9.137 23.916 -5.569 1.00 86.81 571 ALA A CA 1
ATOM 4121 C C . ALA A 1 571 ? 8.685 22.777 -6.491 1.00 86.81 571 ALA A C 1
ATOM 4123 O O . ALA A 1 571 ? 7.545 22.326 -6.404 1.00 86.81 571 ALA A O 1
ATOM 4124 N N . ALA A 1 572 ? 9.589 22.273 -7.330 1.00 87.62 572 ALA A N 1
ATOM 4125 C CA . ALA A 1 572 ? 9.353 21.067 -8.111 1.00 87.62 572 ALA A CA 1
ATOM 4126 C C . ALA A 1 572 ? 10.609 20.185 -8.159 1.00 87.62 572 ALA A C 1
ATOM 4128 O O . ALA A 1 572 ? 11.736 20.664 -8.053 1.00 87.62 572 ALA A O 1
ATOM 4129 N N . SER A 1 573 ? 10.417 18.883 -8.311 1.00 87.25 573 SER A N 1
ATOM 4130 C CA . SER A 1 573 ? 11.456 17.908 -8.620 1.00 87.25 573 SER A CA 1
ATOM 4131 C C . SER A 1 573 ? 10.936 17.035 -9.741 1.00 87.25 573 SER A C 1
ATOM 4133 O O . SER A 1 573 ? 9.837 16.499 -9.638 1.00 87.25 573 SER A O 1
ATOM 4135 N N . ALA A 1 574 ? 11.709 16.892 -10.808 1.00 87.19 574 ALA A N 1
ATOM 4136 C CA . ALA A 1 574 ? 11.334 16.032 -11.909 1.00 87.19 574 ALA A CA 1
ATOM 4137 C C . ALA A 1 574 ? 12.531 15.213 -12.382 1.00 87.19 574 ALA A C 1
ATOM 4139 O O . ALA A 1 574 ? 13.612 15.740 -12.657 1.00 87.19 574 ALA A O 1
ATOM 4140 N N . TRP A 1 575 ? 12.299 13.914 -12.503 1.00 87.12 575 TRP A N 1
ATOM 4141 C CA . TRP A 1 575 ? 13.116 12.989 -13.266 1.00 87.12 575 TRP A CA 1
ATOM 4142 C C . TRP A 1 575 ? 12.180 12.309 -14.262 1.00 87.12 575 TRP A C 1
ATOM 4144 O O . TRP A 1 575 ? 11.454 11.385 -13.902 1.00 87.12 575 TRP A O 1
ATOM 4154 N N . TRP A 1 576 ? 12.139 12.837 -15.487 1.00 88.69 576 TRP A N 1
ATOM 4155 C CA . TRP A 1 576 ? 11.206 12.387 -16.524 1.00 88.69 576 TRP A CA 1
ATOM 4156 C C . TRP A 1 576 ? 11.863 12.399 -17.909 1.00 88.69 576 TRP A C 1
ATOM 4158 O O . TRP A 1 576 ? 11.636 13.320 -18.700 1.00 88.69 576 TRP A O 1
ATOM 4168 N N . PRO A 1 577 ? 12.747 11.431 -18.210 1.00 85.44 577 PRO A N 1
ATOM 4169 C CA . PRO A 1 577 ? 13.397 11.354 -19.515 1.00 85.44 577 PRO A CA 1
ATOM 4170 C C . PRO A 1 577 ? 12.375 11.232 -20.651 1.00 85.44 577 PRO A C 1
ATOM 4172 O O . PRO A 1 577 ? 11.309 10.640 -20.487 1.00 85.44 577 PRO A O 1
ATOM 4175 N N . ALA A 1 578 ? 12.680 11.800 -21.815 1.00 82.88 578 ALA A N 1
ATOM 4176 C CA . ALA A 1 578 ? 11.823 11.631 -22.982 1.00 82.88 578 ALA A CA 1
ATOM 4177 C C . ALA A 1 578 ? 11.869 10.171 -23.461 1.00 82.88 578 ALA A C 1
ATOM 4179 O O . ALA A 1 578 ? 12.945 9.584 -23.582 1.00 82.88 578 ALA A O 1
ATOM 4180 N N . LEU A 1 579 ? 10.704 9.604 -23.757 1.00 81.19 579 LEU A N 1
ATOM 4181 C CA . LEU A 1 579 ? 10.585 8.284 -24.369 1.00 81.19 579 LEU A CA 1
ATOM 4182 C C . LEU A 1 579 ? 10.232 8.468 -25.844 1.00 81.19 579 LEU A C 1
ATOM 4184 O O . LEU A 1 579 ? 9.407 9.316 -26.183 1.00 81.19 579 LEU A O 1
ATOM 4188 N N . ASP A 1 580 ? 10.865 7.696 -26.718 1.00 71.88 580 ASP A N 1
ATOM 4189 C CA . ASP A 1 580 ? 10.554 7.657 -28.143 1.00 71.88 580 ASP A CA 1
ATOM 4190 C C . ASP A 1 580 ? 10.118 6.234 -28.481 1.00 71.88 580 ASP A C 1
ATOM 4192 O O . ASP A 1 580 ? 10.938 5.325 -28.586 1.00 71.88 580 ASP A O 1
ATOM 4196 N N . VAL A 1 581 ? 8.815 6.003 -28.619 1.00 66.19 581 VAL A N 1
ATOM 4197 C CA . VAL A 1 581 ? 8.298 4.675 -28.966 1.00 66.19 581 VAL A CA 1
ATOM 4198 C C . VAL A 1 581 ? 8.613 4.399 -30.436 1.00 66.19 581 VAL A C 1
ATOM 4200 O O . VAL A 1 581 ? 7.777 4.554 -31.325 1.00 66.19 581 VAL A O 1
ATOM 4203 N N . ALA A 1 582 ? 9.855 4.018 -30.720 1.00 62.62 582 ALA A N 1
ATOM 4204 C CA . ALA A 1 582 ? 10.189 3.414 -31.991 1.00 62.62 582 ALA A CA 1
ATOM 4205 C C . ALA A 1 582 ? 9.692 1.961 -31.972 1.00 62.62 582 ALA A C 1
ATOM 4207 O O . ALA A 1 582 ? 9.765 1.309 -30.930 1.00 62.62 582 ALA A O 1
ATOM 4208 N N . PRO A 1 583 ? 9.226 1.420 -33.108 1.00 57.12 583 PRO A N 1
ATOM 4209 C CA . PRO A 1 583 ? 8.901 0.007 -33.234 1.00 57.12 583 PRO A CA 1
ATOM 4210 C C . PRO A 1 583 ? 10.199 -0.811 -33.184 1.00 57.12 583 PRO A C 1
ATOM 4212 O O . PRO A 1 583 ? 10.730 -1.242 -34.207 1.00 57.12 583 PRO A O 1
ATOM 4215 N N . ALA A 1 584 ? 10.758 -0.984 -31.991 1.00 61.47 584 ALA A N 1
ATOM 4216 C CA . ALA A 1 584 ? 11.720 -2.033 -31.734 1.00 61.47 584 ALA A CA 1
ATOM 4217 C C . ALA A 1 584 ? 10.943 -3.347 -31.711 1.00 61.47 584 ALA A C 1
ATOM 4219 O O . ALA A 1 584 ? 9.904 -3.444 -31.058 1.00 61.47 584 ALA A O 1
ATOM 4220 N N . SER A 1 585 ? 11.429 -4.358 -32.434 1.00 63.84 585 SER A N 1
ATOM 4221 C CA . SER A 1 585 ? 10.926 -5.712 -32.230 1.00 63.84 585 SER A CA 1
ATOM 4222 C C . SER A 1 585 ? 11.198 -6.069 -30.770 1.00 63.84 585 SER A C 1
ATOM 4224 O O . SER A 1 585 ? 12.373 -6.065 -30.387 1.00 63.84 585 SER A O 1
ATOM 4226 N N . PRO A 1 586 ? 10.165 -6.321 -29.946 1.00 65.00 586 PRO A N 1
ATOM 4227 C CA . PRO A 1 586 ? 10.405 -6.750 -28.583 1.00 65.00 586 PRO A CA 1
ATOM 4228 C C . PRO A 1 586 ? 11.265 -8.019 -28.601 1.00 65.00 586 PRO A C 1
ATOM 4230 O O . PRO A 1 586 ? 11.205 -8.785 -29.576 1.00 65.00 586 PRO A O 1
ATOM 4233 N N . PRO A 1 587 ? 12.092 -8.259 -27.564 1.00 67.25 587 PRO A N 1
ATOM 4234 C CA . PRO A 1 587 ? 12.691 -9.568 -27.387 1.00 67.25 587 PRO A CA 1
ATOM 4235 C C . PRO A 1 587 ? 11.551 -10.581 -27.460 1.00 67.25 587 PRO A C 1
ATOM 4237 O O . PRO A 1 587 ? 10.493 -10.376 -26.860 1.00 67.25 587 PRO A O 1
ATOM 4240 N N . SER A 1 588 ? 11.731 -11.637 -28.255 1.00 66.81 588 SER A N 1
ATOM 4241 C CA . SER A 1 588 ? 10.740 -12.710 -28.316 1.00 66.81 588 SER A CA 1
ATOM 4242 C C . SER A 1 588 ? 10.427 -13.156 -26.891 1.00 66.81 588 SER A C 1
ATOM 4244 O O . SER A 1 588 ? 11.356 -13.251 -26.093 1.00 66.81 588 SER A O 1
ATOM 4246 N N . ALA A 1 589 ? 9.162 -13.441 -26.572 1.00 68.00 589 ALA A N 1
ATOM 4247 C CA . ALA A 1 589 ? 8.762 -13.857 -25.224 1.00 68.00 589 ALA A CA 1
ATOM 4248 C C . ALA A 1 589 ? 9.645 -14.997 -24.668 1.00 68.00 589 ALA A C 1
ATOM 4250 O O . ALA A 1 589 ? 9.959 -15.005 -23.485 1.00 68.00 589 ALA A O 1
ATOM 4251 N N . ASP A 1 590 ? 10.152 -15.869 -25.547 1.00 72.50 590 ASP A N 1
ATOM 4252 C CA . ASP A 1 590 ? 11.107 -16.948 -25.247 1.00 72.50 590 ASP A CA 1
ATOM 4253 C C . ASP A 1 590 ? 12.466 -16.487 -24.668 1.00 72.50 590 ASP A C 1
ATOM 4255 O O . ASP A 1 590 ? 13.253 -17.309 -24.203 1.00 72.50 590 ASP A O 1
ATOM 4259 N N . VAL A 1 591 ? 12.781 -15.191 -24.732 1.00 82.12 591 VAL A N 1
ATOM 4260 C CA . VAL A 1 591 ? 14.019 -14.583 -24.211 1.00 82.12 591 VAL A CA 1
ATOM 4261 C C . VAL A 1 591 ? 13.813 -14.009 -22.808 1.00 82.12 591 VAL A C 1
ATOM 4263 O O . VAL A 1 591 ? 14.791 -13.817 -22.089 1.00 82.12 591 VAL A O 1
ATOM 4266 N N . LEU A 1 592 ? 12.568 -13.742 -22.402 1.00 90.38 592 LEU A N 1
ATOM 4267 C CA . LEU A 1 592 ? 12.282 -13.197 -21.080 1.00 90.38 592 LEU A CA 1
ATOM 4268 C C . LEU A 1 592 ? 12.267 -14.312 -20.036 1.00 90.38 592 LEU A C 1
ATOM 4270 O O . LEU A 1 592 ? 11.554 -15.306 -20.153 1.00 90.38 592 LEU A O 1
ATOM 4274 N N . LEU A 1 593 ? 13.048 -14.111 -18.985 1.00 93.62 593 LEU A N 1
ATOM 4275 C CA . LEU A 1 593 ? 13.034 -14.922 -17.787 1.00 93.62 593 LEU A CA 1
ATOM 4276 C C . LEU A 1 593 ? 11.709 -14.712 -17.048 1.00 93.62 593 LEU A C 1
ATOM 4278 O O . LEU A 1 593 ? 11.286 -13.582 -16.772 1.00 93.62 593 LEU A O 1
ATOM 4282 N N . ASP A 1 594 ? 11.084 -15.822 -16.668 1.00 93.75 594 ASP A N 1
ATOM 4283 C CA . ASP A 1 594 ? 10.033 -15.808 -15.657 1.00 93.75 594 ASP A CA 1
ATOM 4284 C C . ASP A 1 594 ? 10.571 -15.273 -14.312 1.00 93.75 594 ASP A C 1
ATOM 4286 O O . ASP A 1 594 ? 11.786 -15.185 -14.085 1.00 93.75 594 ASP A O 1
ATOM 4290 N N . SER A 1 595 ? 9.663 -14.923 -13.399 1.00 94.25 595 SER A N 1
ATOM 4291 C CA . SER A 1 595 ? 10.013 -14.383 -12.076 1.00 94.25 595 SER A CA 1
ATOM 4292 C C . SER A 1 595 ? 10.995 -15.274 -11.296 1.00 94.25 595 SER A C 1
ATOM 4294 O O . SER A 1 595 ? 11.929 -14.779 -10.663 1.00 94.25 595 SER A O 1
ATOM 4296 N N . THR A 1 596 ? 10.847 -16.597 -11.365 1.00 94.44 596 THR A N 1
ATOM 4297 C CA . THR A 1 596 ? 11.714 -17.548 -10.654 1.00 94.44 596 THR A CA 1
ATOM 4298 C C . THR A 1 596 ? 13.117 -17.570 -11.253 1.00 94.44 596 THR A C 1
ATOM 4300 O O . THR A 1 596 ? 14.113 -17.512 -10.527 1.00 94.44 596 THR A O 1
ATOM 4303 N N . SER A 1 597 ? 13.207 -17.635 -12.577 1.00 95.25 597 SER A N 1
ATOM 4304 C CA . SER A 1 597 ? 14.457 -17.655 -13.329 1.00 95.25 597 SER A CA 1
ATOM 4305 C C . SER A 1 597 ? 15.233 -16.347 -13.155 1.00 95.25 597 SER A C 1
ATOM 4307 O O . SER A 1 597 ? 16.437 -16.389 -12.888 1.00 95.25 597 SER A O 1
ATOM 4309 N N . ALA A 1 598 ? 14.551 -15.197 -13.203 1.00 96.44 598 ALA A N 1
ATOM 4310 C CA . ALA A 1 598 ? 15.153 -13.887 -12.954 1.00 96.44 598 ALA A CA 1
ATOM 4311 C C . ALA A 1 598 ? 15.709 -13.782 -11.524 1.00 96.44 598 ALA A C 1
ATOM 4313 O O . ALA A 1 598 ? 16.863 -13.397 -11.328 1.00 96.44 598 ALA A O 1
ATOM 4314 N N . LEU A 1 599 ? 14.929 -14.197 -10.521 1.00 96.06 599 LEU A N 1
ATOM 4315 C CA . LEU A 1 599 ? 15.352 -14.153 -9.122 1.00 96.06 599 LEU A CA 1
ATOM 4316 C C . LEU A 1 599 ? 16.552 -15.073 -8.842 1.00 96.06 599 LEU A C 1
ATOM 4318 O O . LEU A 1 599 ? 17.493 -14.683 -8.146 1.00 96.06 599 LEU A O 1
ATOM 4322 N N . ARG A 1 600 ? 16.554 -16.285 -9.409 1.00 95.25 600 ARG A N 1
ATOM 4323 C CA . ARG A 1 600 ? 17.682 -17.223 -9.286 1.00 95.25 600 ARG A CA 1
ATOM 4324 C C . ARG A 1 600 ? 18.948 -16.689 -9.948 1.00 95.25 600 ARG A C 1
ATOM 4326 O O . ARG A 1 600 ? 20.027 -16.853 -9.386 1.00 95.25 600 ARG A O 1
ATOM 4333 N N . ALA A 1 601 ? 18.831 -16.045 -11.106 1.00 95.94 601 ALA A N 1
ATOM 4334 C CA . ALA A 1 601 ? 19.967 -15.417 -11.778 1.00 95.94 601 ALA A CA 1
ATOM 4335 C C . ALA A 1 601 ? 20.556 -14.254 -10.954 1.00 95.94 601 ALA A C 1
ATOM 4337 O O . ALA A 1 601 ? 21.779 -14.110 -10.871 1.00 95.94 601 ALA A O 1
ATOM 4338 N N . ALA A 1 602 ? 19.704 -13.482 -10.277 1.00 96.69 602 ALA A N 1
ATOM 4339 C CA . ALA A 1 602 ? 20.113 -12.338 -9.465 1.00 96.69 602 ALA A CA 1
ATOM 4340 C C . ALA A 1 602 ? 20.663 -12.702 -8.079 1.00 96.69 602 ALA A C 1
ATOM 4342 O O . ALA A 1 602 ? 21.312 -11.862 -7.443 1.00 96.69 602 ALA A O 1
ATOM 4343 N N . SER A 1 603 ? 20.407 -13.919 -7.581 1.00 95.62 603 SER A N 1
ATOM 4344 C CA . SER A 1 603 ? 20.612 -14.257 -6.166 1.00 95.62 603 SER A CA 1
ATOM 4345 C C . SER A 1 603 ? 22.039 -13.973 -5.695 1.00 95.62 603 SER A C 1
ATOM 4347 O O . SER A 1 603 ? 22.235 -13.290 -4.696 1.00 95.62 603 SER A O 1
ATOM 4349 N N . ALA A 1 604 ? 23.055 -14.365 -6.469 1.00 93.00 604 ALA A N 1
ATOM 4350 C CA . ALA A 1 604 ? 24.457 -14.145 -6.114 1.00 93.00 604 ALA A CA 1
ATOM 4351 C C . ALA A 1 604 ? 24.857 -12.655 -6.031 1.00 93.00 604 ALA A C 1
ATOM 4353 O O . ALA A 1 604 ? 25.789 -12.300 -5.296 1.00 93.00 604 ALA A O 1
ATOM 4354 N N . GLU A 1 605 ? 24.211 -11.768 -6.796 1.00 94.50 605 GLU A N 1
ATOM 4355 C CA . GLU A 1 605 ? 24.385 -10.316 -6.663 1.00 94.50 605 GLU A CA 1
ATOM 4356 C C . GLU A 1 605 ? 23.661 -9.796 -5.421 1.00 94.50 605 GLU A C 1
ATOM 4358 O O . GLU A 1 605 ? 24.290 -9.129 -4.595 1.00 94.50 605 GLU A O 1
ATOM 4363 N N . LEU A 1 606 ? 22.399 -10.183 -5.228 1.00 94.12 606 LEU A N 1
ATOM 4364 C CA . LEU A 1 606 ? 21.588 -9.784 -4.077 1.00 94.12 606 LEU A CA 1
ATOM 4365 C C . LEU A 1 606 ? 22.229 -10.174 -2.741 1.00 94.12 606 LEU A C 1
ATOM 4367 O O . LEU A 1 606 ? 22.425 -9.321 -1.876 1.00 94.12 606 LEU A O 1
ATOM 4371 N N . SER A 1 607 ? 22.703 -11.408 -2.595 1.00 91.88 607 SER A N 1
ATOM 4372 C CA . SER A 1 607 ? 23.360 -11.885 -1.369 1.00 91.88 607 SER A CA 1
ATOM 4373 C C . SER A 1 607 ? 24.657 -11.148 -1.026 1.00 91.88 607 SER A C 1
ATOM 4375 O O . SER A 1 607 ? 25.210 -11.319 0.062 1.00 91.88 607 SER A O 1
ATOM 4377 N N . ARG A 1 608 ? 25.242 -10.387 -1.959 1.00 90.75 608 ARG A N 1
ATOM 4378 C CA . ARG A 1 608 ? 26.416 -9.540 -1.684 1.00 90.75 608 ARG A CA 1
ATOM 4379 C C . ARG A 1 608 ? 26.032 -8.149 -1.190 1.00 90.75 608 ARG A C 1
ATOM 4381 O O . ARG A 1 608 ? 26.838 -7.540 -0.493 1.00 90.75 608 ARG A O 1
ATOM 4388 N N . VAL A 1 609 ? 24.851 -7.650 -1.553 1.00 88.00 609 VAL A N 1
ATOM 4389 C CA . VAL A 1 609 ? 24.408 -6.285 -1.218 1.00 88.00 609 VAL A CA 1
ATOM 4390 C C . VAL A 1 609 ? 23.478 -6.242 -0.008 1.00 88.00 609 VAL A C 1
ATOM 4392 O O . VAL A 1 609 ? 23.477 -5.249 0.721 1.00 88.00 609 VAL A O 1
ATOM 4395 N N . VAL A 1 610 ? 22.732 -7.318 0.247 1.00 87.75 610 VAL A N 1
ATOM 4396 C CA . VAL A 1 610 ? 21.857 -7.431 1.415 1.00 87.75 610 VAL A CA 1
ATOM 4397 C C . VAL A 1 610 ? 22.717 -7.559 2.681 1.00 87.75 610 VAL A C 1
ATOM 4399 O O . VAL A 1 610 ? 23.563 -8.444 2.795 1.00 87.75 610 VAL A O 1
ATOM 4402 N N . LYS A 1 611 ? 22.516 -6.645 3.639 1.00 83.62 611 LYS A N 1
ATOM 4403 C CA . LYS A 1 611 ? 23.271 -6.577 4.910 1.00 83.62 611 LYS A CA 1
ATOM 4404 C C . LYS A 1 611 ? 22.654 -7.397 6.054 1.00 83.62 611 LYS A C 1
ATOM 4406 O O . LYS A 1 611 ? 23.196 -7.392 7.155 1.00 83.62 611 LYS A O 1
ATOM 4411 N N . GLY A 1 612 ? 21.533 -8.065 5.805 1.00 87.06 612 GLY A N 1
ATOM 4412 C CA . GLY A 1 612 ? 20.793 -8.879 6.765 1.00 87.06 612 GLY A CA 1
ATOM 4413 C C . GLY A 1 612 ? 20.061 -10.014 6.058 1.00 87.06 612 GLY A C 1
ATOM 4414 O O . GLY A 1 612 ? 20.532 -10.509 5.038 1.00 87.06 612 GLY A O 1
ATOM 4415 N N . GLU A 1 613 ? 18.914 -10.410 6.593 1.00 89.81 613 GLU A N 1
ATOM 4416 C CA . GLU A 1 613 ? 18.030 -11.363 5.930 1.00 89.81 613 GLU A CA 1
ATOM 4417 C C . GLU A 1 613 ? 17.006 -10.613 5.074 1.00 89.81 613 GLU A C 1
ATOM 4419 O O . GLU A 1 613 ? 16.357 -9.679 5.547 1.00 89.81 613 GLU A O 1
ATOM 4424 N N . LEU A 1 614 ? 16.866 -11.018 3.815 1.00 90.38 614 LEU A N 1
ATOM 4425 C CA . LEU A 1 614 ? 15.827 -10.541 2.912 1.00 90.38 614 LEU A CA 1
ATOM 4426 C C . LEU A 1 614 ? 14.944 -11.719 2.508 1.00 90.38 614 LEU A C 1
ATOM 4428 O O . LEU A 1 614 ? 15.421 -12.674 1.894 1.00 90.38 614 LEU A O 1
ATOM 4432 N N . ARG A 1 615 ? 13.655 -11.631 2.833 1.00 92.25 615 ARG A N 1
ATOM 4433 C CA . ARG A 1 615 ? 12.643 -12.634 2.495 1.00 92.25 615 ARG A CA 1
ATOM 4434 C C . ARG A 1 615 ? 11.693 -12.073 1.457 1.00 92.25 615 ARG A C 1
ATOM 4436 O O . ARG A 1 615 ? 10.946 -11.159 1.776 1.00 92.25 615 ARG A O 1
ATOM 4443 N N . LEU A 1 616 ? 11.727 -12.597 0.238 1.00 92.19 616 LEU A N 1
ATOM 4444 C CA . LEU A 1 616 ? 10.874 -12.155 -0.864 1.00 92.19 616 LEU A CA 1
ATOM 4445 C C . LEU A 1 616 ? 9.576 -12.959 -0.900 1.00 92.19 616 LEU A C 1
ATOM 4447 O O . LEU A 1 616 ? 9.613 -14.193 -0.867 1.00 92.19 616 LEU A O 1
ATOM 4451 N N . VAL A 1 617 ? 8.450 -12.253 -0.981 1.00 87.62 617 VAL A N 1
ATOM 4452 C CA . VAL A 1 617 ? 7.106 -12.849 -0.917 1.00 87.62 617 VAL A CA 1
ATOM 4453 C C . VAL A 1 617 ? 6.327 -12.720 -2.213 1.00 87.62 617 VAL A C 1
ATOM 4455 O O . VAL A 1 617 ? 5.568 -13.628 -2.537 1.00 87.62 617 VAL A O 1
ATOM 4458 N N . SER A 1 618 ? 6.547 -11.656 -2.985 1.00 87.50 618 SER A N 1
ATOM 4459 C CA . SER A 1 618 ? 5.795 -11.403 -4.213 1.00 87.50 618 SER A CA 1
ATOM 4460 C C . SER A 1 618 ? 6.682 -10.881 -5.339 1.00 87.50 618 SER A C 1
ATOM 4462 O O . SER A 1 618 ? 7.798 -10.406 -5.113 1.00 87.50 618 SER A O 1
ATOM 4464 N N . ALA A 1 619 ? 6.172 -11.003 -6.565 1.00 92.19 619 ALA A N 1
ATOM 4465 C CA . ALA A 1 619 ? 6.756 -10.414 -7.758 1.00 92.19 619 ALA A CA 1
ATOM 4466 C C . ALA A 1 619 ? 5.663 -9.890 -8.693 1.00 92.19 619 ALA A C 1
ATOM 4468 O O . ALA A 1 619 ? 4.641 -10.558 -8.904 1.00 92.19 619 ALA A O 1
ATOM 4469 N N . ARG A 1 620 ? 5.905 -8.724 -9.298 1.00 92.00 620 ARG A N 1
ATOM 4470 C CA . ARG A 1 620 ? 5.044 -8.150 -10.341 1.00 92.00 620 ARG A CA 1
ATOM 4471 C C . ARG A 1 620 ? 5.857 -7.630 -11.533 1.00 92.00 620 ARG A C 1
ATOM 4473 O O . ARG A 1 620 ? 7.006 -7.222 -11.337 1.00 92.00 620 ARG A O 1
ATOM 4480 N N . PRO A 1 621 ? 5.292 -7.644 -12.753 1.00 92.56 621 PRO A N 1
ATOM 4481 C CA . PRO A 1 621 ? 5.962 -7.089 -13.920 1.00 92.56 621 PRO A CA 1
ATOM 4482 C C . PRO A 1 621 ? 6.000 -5.560 -13.834 1.00 92.56 621 PRO A C 1
ATOM 4484 O O . PRO A 1 621 ? 5.020 -4.925 -13.445 1.00 92.56 621 PRO A O 1
ATOM 4487 N N . VAL A 1 622 ? 7.139 -4.979 -14.200 1.00 92.88 622 VAL A N 1
ATOM 4488 C CA . VAL A 1 622 ? 7.379 -3.533 -14.235 1.00 92.88 622 VAL A CA 1
ATOM 4489 C C . VAL A 1 622 ? 8.260 -3.176 -15.432 1.00 92.88 622 VAL A C 1
ATOM 4491 O O . VAL A 1 622 ? 8.942 -4.027 -16.009 1.00 92.88 622 VAL A O 1
ATOM 4494 N N . TRP A 1 623 ? 8.301 -1.892 -15.767 1.00 91.62 623 TRP A N 1
ATOM 4495 C CA . TRP A 1 623 ? 9.352 -1.323 -16.600 1.00 91.62 623 TRP A CA 1
ATOM 4496 C C . TRP A 1 623 ? 10.521 -0.900 -15.718 1.00 91.62 623 TRP A C 1
ATOM 4498 O O . TRP A 1 623 ? 10.448 0.087 -14.988 1.00 91.62 623 TRP A O 1
ATOM 4508 N N . GLY A 1 624 ? 11.600 -1.671 -15.750 1.00 92.50 624 GLY A N 1
ATOM 4509 C CA . GLY A 1 624 ? 12.787 -1.419 -14.950 1.00 92.50 624 GLY A CA 1
ATOM 4510 C C . GLY A 1 624 ? 13.659 -0.319 -15.546 1.00 92.50 624 GLY A C 1
ATOM 4511 O O . GLY A 1 624 ? 14.007 -0.406 -16.717 1.00 92.50 624 GLY A O 1
ATOM 4512 N N . THR A 1 625 ? 14.056 0.679 -14.751 1.00 90.62 625 THR A N 1
ATOM 4513 C CA . THR A 1 625 ? 15.015 1.719 -15.160 1.00 90.62 625 THR A CA 1
ATOM 4514 C C . THR A 1 625 ? 16.427 1.476 -14.616 1.00 90.62 625 THR A C 1
ATOM 4516 O O . THR A 1 625 ? 16.599 1.098 -13.457 1.00 90.62 625 THR A O 1
ATOM 4519 N N . THR A 1 626 ? 17.443 1.742 -15.442 1.00 87.38 626 THR A N 1
ATOM 4520 C CA . THR A 1 626 ? 18.880 1.783 -15.074 1.00 87.38 626 THR A CA 1
ATOM 4521 C C . THR A 1 626 ? 19.326 3.126 -14.470 1.00 87.38 626 THR A C 1
ATOM 4523 O O . THR A 1 626 ? 20.516 3.355 -14.230 1.00 87.38 626 THR A O 1
ATOM 4526 N N . GLY A 1 627 ? 18.385 4.055 -14.270 1.00 82.06 627 GLY A N 1
ATOM 4527 C CA . GLY A 1 627 ? 18.632 5.332 -13.614 1.00 82.06 627 GLY A CA 1
ATOM 4528 C C . GLY A 1 627 ? 19.412 6.362 -14.454 1.00 82.06 627 GLY A C 1
ATOM 4529 O O . GLY A 1 627 ? 19.543 6.242 -15.672 1.00 82.06 627 GLY A O 1
ATOM 4530 N N . PRO A 1 628 ? 19.933 7.433 -13.823 1.00 76.38 628 PRO A N 1
ATOM 4531 C CA . PRO A 1 628 ? 20.443 8.613 -14.534 1.00 76.38 628 PRO A CA 1
ATOM 4532 C C . PRO A 1 628 ? 21.733 8.425 -15.340 1.00 76.38 628 PRO A C 1
ATOM 4534 O O . PRO A 1 628 ? 22.029 9.235 -16.214 1.00 76.38 628 PRO A O 1
ATOM 4537 N N . GLY A 1 629 ? 22.531 7.399 -15.031 1.00 72.88 629 GLY A N 1
ATOM 4538 C CA . GLY A 1 629 ? 23.868 7.198 -15.607 1.00 72.88 629 GLY A CA 1
ATOM 4539 C C . GLY A 1 629 ? 23.895 6.526 -16.984 1.00 72.88 629 GLY A C 1
ATOM 4540 O O . GLY A 1 629 ? 24.976 6.331 -17.535 1.00 72.88 629 GLY A O 1
ATOM 4541 N N . GLY A 1 630 ? 22.736 6.150 -17.522 1.00 72.56 630 GLY A N 1
ATOM 4542 C CA . GLY A 1 630 ? 22.611 5.383 -18.762 1.00 72.56 630 GLY A CA 1
ATOM 4543 C C . GLY A 1 630 ? 21.187 4.885 -18.943 1.00 72.56 630 GLY A C 1
ATOM 4544 O O . GLY A 1 630 ? 20.985 3.686 -19.102 1.00 72.56 630 GLY A O 1
ATOM 4545 N N . TYR A 1 631 ? 20.231 5.809 -18.817 1.00 82.25 631 TYR A N 1
ATOM 4546 C CA . TYR A 1 631 ? 18.808 5.520 -18.683 1.00 82.25 631 TYR A CA 1
ATOM 4547 C C . TYR A 1 631 ? 18.288 4.642 -19.826 1.00 82.25 631 TYR A C 1
ATOM 4549 O O . TYR A 1 631 ? 18.263 5.048 -20.989 1.00 82.25 631 TYR A O 1
ATOM 4557 N N . GLU A 1 632 ? 17.848 3.452 -19.449 1.00 84.94 632 GLU A N 1
ATOM 4558 C CA . GLU A 1 632 ? 17.225 2.441 -20.284 1.00 84.94 632 GLU A CA 1
ATOM 4559 C C . GLU A 1 632 ? 16.008 1.889 -19.531 1.00 84.94 632 GLU A C 1
ATOM 4561 O O . GLU A 1 632 ? 16.043 1.800 -18.303 1.00 84.94 632 GLU A O 1
ATOM 4566 N N . LEU A 1 633 ? 14.940 1.550 -20.255 1.00 88.00 633 LEU A N 1
ATOM 4567 C CA . LEU A 1 633 ? 13.752 0.881 -19.744 1.00 88.00 633 LEU A CA 1
ATOM 4568 C C . LEU A 1 633 ? 13.760 -0.526 -20.305 1.00 88.00 633 LEU A C 1
ATOM 4570 O O . LEU A 1 633 ? 13.787 -0.727 -21.518 1.00 88.00 633 LEU A O 1
ATOM 4574 N N . LEU A 1 634 ? 13.735 -1.485 -19.397 1.00 88.88 634 LEU A N 1
ATOM 4575 C CA . LEU A 1 634 ? 13.801 -2.900 -19.702 1.00 88.88 634 LEU A CA 1
ATOM 4576 C C . LEU A 1 634 ? 12.584 -3.599 -19.094 1.00 88.88 634 LEU A C 1
ATOM 4578 O O . LEU A 1 634 ? 12.126 -3.193 -18.022 1.00 88.88 634 LEU A O 1
ATOM 4582 N N . PRO A 1 635 ? 12.061 -4.660 -19.726 1.00 91.50 635 PRO A N 1
ATOM 4583 C CA . PRO A 1 635 ? 11.175 -5.595 -19.043 1.00 91.50 635 PRO A CA 1
ATOM 4584 C C . PRO A 1 635 ? 11.832 -6.065 -17.740 1.00 91.50 635 PRO A C 1
ATOM 4586 O O . PRO A 1 635 ? 12.980 -6.511 -17.758 1.00 91.50 635 PRO A O 1
ATOM 4589 N N . ALA A 1 636 ? 11.147 -5.944 -16.605 1.00 94.38 636 ALA A N 1
ATOM 4590 C CA . ALA A 1 636 ? 11.728 -6.269 -15.307 1.00 94.38 636 ALA A CA 1
ATOM 4591 C C . ALA A 1 636 ? 10.693 -6.789 -14.307 1.00 94.38 636 ALA A C 1
ATOM 4593 O O . ALA A 1 636 ? 9.494 -6.568 -14.429 1.00 94.38 636 ALA A O 1
ATOM 4594 N N . TRP A 1 637 ? 11.169 -7.457 -13.267 1.00 95.88 637 TRP A N 1
ATOM 4595 C CA . TRP A 1 637 ? 10.360 -7.903 -12.142 1.00 95.88 637 TRP A CA 1
ATOM 4596 C C . TRP A 1 637 ? 10.664 -7.048 -10.921 1.00 95.88 637 TRP A C 1
ATOM 4598 O O . TRP A 1 637 ? 11.823 -6.938 -10.528 1.00 95.88 637 TRP A O 1
ATOM 4608 N N . GLU A 1 638 ? 9.636 -6.473 -10.303 1.00 94.75 638 GLU A N 1
ATOM 4609 C CA . GLU A 1 638 ? 9.743 -5.917 -8.955 1.00 94.75 638 GLU A CA 1
ATOM 4610 C C . GLU A 1 638 ? 9.381 -7.006 -7.948 1.00 94.75 638 GLU A C 1
ATOM 4612 O O . GLU A 1 638 ? 8.263 -7.523 -7.963 1.00 94.75 638 GLU A O 1
ATOM 4617 N N . PHE A 1 639 ? 10.338 -7.351 -7.092 1.00 94.38 639 PHE A N 1
ATOM 4618 C CA . PHE A 1 639 ? 10.180 -8.272 -5.977 1.00 94.38 639 PHE A CA 1
ATOM 4619 C C . PHE A 1 639 ? 9.997 -7.498 -4.685 1.00 94.38 639 PHE A C 1
ATOM 4621 O O . PHE A 1 639 ? 10.832 -6.652 -4.361 1.00 94.38 639 PHE A O 1
ATOM 4628 N N . THR A 1 640 ? 8.968 -7.844 -3.919 1.00 90.44 640 THR A N 1
ATOM 4629 C CA . THR A 1 640 ? 8.688 -7.217 -2.625 1.00 90.44 640 THR A CA 1
ATOM 4630 C C . THR A 1 640 ? 9.027 -8.181 -1.494 1.00 90.44 640 THR A C 1
ATOM 4632 O O . THR A 1 640 ? 8.682 -9.368 -1.522 1.00 90.44 640 THR A O 1
ATOM 4635 N N . GLY A 1 641 ? 9.764 -7.675 -0.508 1.00 89.19 641 GLY A N 1
ATOM 4636 C CA . GLY A 1 641 ? 10.149 -8.399 0.692 1.00 89.19 641 GLY A CA 1
ATOM 4637 C C . GLY A 1 641 ? 9.070 -8.386 1.773 1.00 89.19 641 GLY A C 1
ATOM 4638 O O . GLY A 1 641 ? 8.148 -7.580 1.729 1.00 89.19 641 GLY A O 1
ATOM 4639 N N . THR A 1 642 ? 9.224 -9.217 2.805 1.00 81.44 642 THR A N 1
ATOM 4640 C CA . THR A 1 642 ? 8.350 -9.188 3.990 1.00 81.44 642 THR A CA 1
ATOM 4641 C C . THR A 1 642 ? 8.383 -7.828 4.678 1.00 81.44 642 THR A C 1
ATOM 4643 O O . THR A 1 642 ? 7.389 -7.411 5.232 1.00 81.44 642 THR A O 1
ATOM 4646 N N . THR A 1 643 ? 9.500 -7.103 4.595 1.00 76.81 643 THR A N 1
ATOM 4647 C CA . THR A 1 643 ? 9.646 -5.732 5.108 1.00 76.81 643 THR A CA 1
ATOM 4648 C C . THR A 1 643 ? 9.220 -4.657 4.105 1.00 76.81 643 THR A C 1
ATOM 4650 O O . THR A 1 643 ? 9.618 -3.506 4.262 1.00 76.81 643 THR A O 1
ATOM 4653 N N . GLY A 1 644 ? 8.513 -5.039 3.032 1.00 74.81 644 GLY A N 1
ATOM 4654 C CA . GLY A 1 644 ? 8.118 -4.236 1.861 1.00 74.81 644 GLY A CA 1
ATOM 4655 C C . GLY A 1 644 ? 9.236 -3.479 1.151 1.00 74.81 644 GLY A C 1
ATOM 4656 O O . GLY A 1 644 ? 8.983 -2.669 0.264 1.00 74.81 644 GLY A O 1
ATOM 4657 N N . SER A 1 645 ? 10.490 -3.804 1.466 1.00 84.69 645 SER A N 1
ATOM 4658 C CA . SER A 1 645 ? 11.614 -3.494 0.592 1.00 84.69 645 SER A CA 1
ATOM 4659 C C . SER A 1 645 ? 11.351 -4.053 -0.809 1.00 84.69 645 SER A C 1
ATOM 4661 O O . SER A 1 645 ? 10.993 -5.220 -0.957 1.00 84.69 645 SER A O 1
ATOM 4663 N N . ALA A 1 646 ? 11.524 -3.218 -1.831 1.00 91.06 646 ALA A N 1
ATOM 4664 C CA . ALA A 1 646 ? 11.318 -3.591 -3.224 1.00 91.06 646 ALA A CA 1
ATOM 4665 C C . ALA A 1 646 ? 12.655 -3.653 -3.969 1.00 91.06 646 ALA A C 1
ATOM 4667 O O . ALA A 1 646 ? 13.537 -2.818 -3.749 1.00 91.06 646 ALA A O 1
ATOM 4668 N N . ILE A 1 647 ? 12.805 -4.648 -4.843 1.00 95.00 647 ILE A N 1
ATOM 4669 C CA . ILE A 1 647 ? 13.983 -4.837 -5.691 1.00 95.00 647 ILE A CA 1
ATOM 4670 C C . ILE A 1 647 ? 13.543 -5.134 -7.116 1.00 95.00 647 ILE A C 1
ATOM 4672 O O . ILE A 1 647 ? 12.795 -6.073 -7.363 1.00 95.00 647 ILE A O 1
ATOM 4676 N N . VAL A 1 648 ? 14.081 -4.383 -8.064 1.00 95.75 648 VAL A N 1
ATOM 4677 C CA . VAL A 1 648 ? 13.836 -4.538 -9.493 1.00 95.75 648 VAL A CA 1
ATOM 4678 C C . VAL A 1 648 ? 14.964 -5.337 -10.146 1.00 95.75 648 VAL A C 1
ATOM 4680 O O . VAL A 1 648 ? 16.147 -5.002 -10.010 1.00 95.75 648 VAL A O 1
ATOM 4683 N N . ILE A 1 649 ? 14.594 -6.396 -10.860 1.00 96.56 649 ILE A N 1
ATOM 4684 C CA . ILE A 1 649 ? 15.501 -7.328 -11.538 1.00 96.56 649 ILE A CA 1
ATOM 4685 C C . ILE A 1 649 ? 15.134 -7.371 -13.019 1.00 96.56 649 ILE A C 1
ATOM 4687 O O . ILE A 1 649 ? 13.975 -7.584 -13.360 1.00 96.56 649 ILE A O 1
ATOM 4691 N N . ASP A 1 650 ? 16.119 -7.190 -13.893 1.00 95.12 650 ASP A N 1
ATOM 4692 C CA . ASP A 1 650 ? 15.954 -7.287 -15.345 1.00 95.12 650 ASP A CA 1
ATOM 4693 C C . ASP A 1 650 ? 15.403 -8.666 -15.743 1.00 95.12 650 ASP A C 1
ATOM 4695 O O . ASP A 1 650 ? 16.008 -9.696 -15.431 1.00 95.12 650 ASP A O 1
ATOM 4699 N N . ALA A 1 651 ? 14.274 -8.690 -16.451 1.00 94.94 651 ALA A N 1
ATOM 4700 C CA . ALA A 1 651 ? 13.647 -9.920 -16.920 1.00 94.94 651 ALA A CA 1
ATOM 4701 C C . ALA A 1 651 ? 14.380 -10.523 -18.128 1.00 94.94 651 ALA A C 1
ATOM 4703 O O . ALA A 1 651 ? 14.120 -11.666 -18.470 1.00 94.94 651 ALA A O 1
ATOM 4704 N N . VAL A 1 652 ? 15.309 -9.816 -18.773 1.00 92.31 652 VAL A N 1
ATOM 4705 C CA . VAL A 1 652 ? 16.136 -10.369 -19.859 1.00 92.31 652 VAL A CA 1
ATOM 4706 C C . VAL A 1 652 ? 17.378 -11.053 -19.292 1.00 92.31 652 VAL A C 1
ATOM 4708 O O . VAL A 1 652 ? 17.653 -12.212 -19.592 1.00 92.31 652 VAL A O 1
ATOM 4711 N N . SER A 1 653 ? 18.161 -10.334 -18.482 1.00 94.38 653 SER A N 1
ATOM 4712 C CA . SER A 1 653 ? 19.465 -10.826 -18.013 1.00 94.38 653 SER A CA 1
ATOM 4713 C C . SER A 1 653 ? 19.454 -11.436 -16.612 1.00 94.38 653 SER A C 1
ATOM 4715 O O . SER A 1 653 ? 20.433 -12.077 -16.226 1.00 94.38 653 SER A O 1
ATOM 4717 N N . GLY A 1 654 ? 18.391 -11.223 -15.830 1.00 95.75 654 GLY A N 1
ATOM 4718 C CA . GLY A 1 654 ? 18.336 -11.625 -14.426 1.00 95.75 654 GLY A CA 1
ATOM 4719 C C . GLY A 1 654 ? 19.282 -10.825 -13.529 1.00 95.75 654 GLY A C 1
ATOM 4720 O O . GLY A 1 654 ? 19.668 -11.292 -12.460 1.00 95.75 654 GLY A O 1
ATOM 4721 N N . ARG A 1 655 ? 19.722 -9.639 -13.965 1.00 95.75 655 ARG A N 1
ATOM 4722 C CA . ARG A 1 655 ? 20.608 -8.763 -13.186 1.00 95.75 655 ARG A CA 1
ATOM 4723 C C . ARG A 1 655 ? 19.809 -7.777 -12.348 1.00 95.75 655 ARG A C 1
ATOM 4725 O O . ARG A 1 655 ? 18.756 -7.299 -12.761 1.00 95.75 655 ARG A O 1
ATOM 4732 N N . VAL A 1 656 ? 20.353 -7.415 -11.190 1.00 94.75 656 VAL A N 1
ATOM 4733 C CA . VAL A 1 656 ? 19.772 -6.366 -10.344 1.00 94.75 656 VAL A CA 1
ATOM 4734 C C . VAL A 1 656 ? 19.987 -5.019 -11.033 1.00 94.75 656 VAL A C 1
ATOM 4736 O O . VAL A 1 656 ? 21.129 -4.653 -11.334 1.00 94.75 656 VAL A O 1
ATOM 4739 N N . LEU A 1 657 ? 18.906 -4.281 -11.294 1.00 92.81 657 LEU A N 1
ATOM 4740 C CA . LEU A 1 657 ? 19.012 -2.940 -11.873 1.00 92.81 657 LEU A CA 1
ATOM 4741 C C . LEU A 1 657 ? 19.644 -1.978 -10.857 1.00 92.81 657 LEU A C 1
ATOM 4743 O O . LEU A 1 657 ? 19.487 -2.163 -9.649 1.00 92.81 657 LEU A O 1
ATOM 4747 N N . ARG A 1 658 ? 20.405 -0.987 -11.322 1.00 84.06 658 ARG A N 1
ATOM 4748 C CA . ARG A 1 658 ? 21.156 -0.063 -10.455 1.00 84.06 658 ARG A CA 1
ATOM 4749 C C . ARG A 1 658 ? 20.597 1.341 -10.486 1.00 84.06 658 ARG A C 1
ATOM 4751 O O . ARG A 1 658 ? 20.130 1.746 -11.568 1.00 84.06 658 ARG A O 1
#

Foldseek 3Di:
DDDDDDDDDDDDDDDDDDDDDDDDDDDDDDDDDDDDDDDDDDDDDDDDDDDDDDDDDDDDDDDDDDDDDDDDDDDDDDDDDDDDDDDDDDDDDDDDDDDDDDDDDDDDDPPDPPDDDPPPDDDDDDDDDDDDDDDDDDDDDDDDDDPVPCVVVCNPPDFDCDCPGPQNADLQQARPDPVVVVPDDDDDGPRVCVVRPDPPVPDPVQPCVPPDFDQDPVTVQCAHLCQDRPDPVVCVRDPDDRDPCNVVSCDVPQQEEEQEEAPDPFDSVLSVLLVVLVVVVRHHHPYDYHQAAPVRVQVRQVDQHCEYEYEYEDDQQWGDGNHGIDGLVRHQGQHQEYEYQYALNCHPHNQSSHDPNHFKYWYWNHDDGRVLSNQLSVQLSVCVVVVDDNLLSSQRSQLLPPVRLQIIWMWGDDDPDTDIAHSVVVHHPPPPQAVVGWDQLDPVQQEIERVVLLVPQAQQPDPQFDWDFDFDDFDFDWDADPDPVPQDFDPQDQVNQVVLLQVVVCVVPVGDDPQWDWPDKAFDWDDDVPDDIGGRWIKTKTFGDDPNAGEDELPDGFMWIFTAGRVGTNTIGGGHGDIHGDRDRPDPSVQFGTSNRLQSLASVVVSVPRPGHWYWYDKDWHQYFLPDPDTDTATWIWTATSSRDIWITHRRRSHTRD

Sequence (658 aa):
MRHARTVPFLAVLALAVLAASCDSGRTLAGGDDAPPDGTDSAGEAGPDAEPDAGPDADPPGDAETGETAEAETEATAEAEAEAEADATTDTGGCGGDCLAGLRTACTCDPSDPCGWASDTICDERRCADVVTAYVADGSDCDTRNNCAGDCRSGRFNECTCDPRDPCRWSPDGVCDQPECEAAVPAGPIFDDTADCASAACDGACLEGTHDACTCAGDDPCGWAADGFCDGDPCESVLPGAHFDDAADCTPPGTLTFAATSVVNELDRNDMVVFADGLVGLGYDWIVRDADVTRAELVSYLETDLTALYHTSHGNDGVVVVADGTVSTTDVTIVARNSIFATCLTLVPPWDSAMGPSAETVLGYTDLSYDYIDDDVVRNMIPELAAGDGWMLAWYQANIPIRELDDRWAGYVREGASIVEYSARSATIPTVPAPPGGWVALDARGALWSSAALLSEARAFAAPDALPVIRPGEPRSSTAVPGAWSRLAATTMTREEAVALAEASLSGSFGAVPGDAVLDRAFAVFARRQGEAPAVVGWVVRWSRELDGVPVRGNGVADHLVVLVGPTGALAASAWWPALDVAPASPPSADVLLDSTSALRAASAELSRVVKGELRLVSARPVWGTTGPGGYELLPAWEFTGTTGSAIVIDAVSGRVLR

pLDDT: mean 70.12, std 24.19, range [21.58, 98.44]

Secondary structure (DSSP, 8-state):
---------------------------------------------------------------------------------------------------S---------TT-TT---TT------------------------S--HHHHGGGT--S-----TT-TT-B-TTS-B--HHHHTT--SS-----HHHHS----SSGGGTT---S---STT-TT-B-TTS-B-SHHHHTTSTTPPP--TTT-SSTT--EEEEEE--SS---HHHHHHHHHHHHTT-EEEEEESS--HHHHHHHHTS--SEEEEES-EETTEEEETTEEEETTT--B-SSEEEEESTTTTSS-SGGGB-TT--EEEEESS---HHHHHHHHHHHHHHHHTT--HHHHHHHHHTTSTTTTTTEEEEEEETTEEEEEETTTTB----PPPTT-EEESSTTS-EEEEHHHHHS-------SSEEEE--PPP-------S-GGGPPP----HHHHHHHHHHHHHHHHSS--TTEEEEEEEEEEE--TTS--EEEEEEEEEEEEETTEEEE-SS---EEEEEEETTEEEEEEEE---EEEEEEPPPPGGGSPPHHHHHHHHHHHHHHH-SS-EEEEEEEEEEEE--TTS--EEEEEEEEETT--EEEEETTT-PBP-